Protein 2PZ0 (pdb70)

CATH classification: 3.20.20.190

Foldseek 3Di:
DAAEEAEQALVVPFQGVFLVRNLVNVVLPGQAYEWEWDAALVGFTWTDDDQFCPPQWPDTDGRNDHHPVRQQVIFRGPVVHVVRGNTGTGTVLVNLVSCQPPLYAYEYEYEDPDDDRPCPLVVVVVSCVVSVCQPRYEYEYCPVVSVLVNCVVPVSHAYEYEDADLDDLCVVVCVVSVHQEYEYALVNLDLNNLVSCVVSNHAYEYDDDEDLVSLVVCVVSPHRYYHYSHSNSSVVSVD/DFAAEEAEQALVVQFQGVFLVRNLVNVVLPGQAYEWEWDAALVGFTWTDDDQWCPQQWPDTDGRNDHHPVRQQVIFRGVNPHPVRGNTGTGTPLVNLVSCQPPNYAYEYEYEDDPDDGPCPLVVVVVSCVVSVNQPRYEYEYCPVVSVLVNCVVPVSHAYEYEDADLDDLCVVVCVVSVHQEYEYALVNLDLRNLVSCVVVNHAYEHDDDEDPVSLLVCRVSPGNHYHYSHSNSSVCVSVVND

InterPro domains:
  IPR017946 PLC-like phosphodiesterase, TIM beta/alpha-barrel domain superfamily [G3DSA:3.20.20.190] (1-243)
  IPR017946 PLC-like phosphodiesterase, TIM beta/alpha-barrel domain superfamily [SSF51695] (2-238)
  IPR030395 Glycerophosphodiester phosphodiesterase domain [PF03009] (8-234)
  IPR030395 Glycerophosphodiester phosphodiesterase domain [PS51704] (3-239)

Secondary structure (DSSP, 8-state):
--EEEEETTTTTTS-TTSHHHHHHHHHHT-SEEEEEEEE-TT--EEE-SSSBSTTTSS--SBGGGS-HHHHTTS-SSTTT-GGGTTPPPPBHHHHHHHHTTS--EEEEEEP-SS---TTHHHHHHHHHHHTT-TTTEEEEESBHHHHHHHHHH-TTSEEEEEE-SB-SSTHHHHHHTT-SEEEEBGGG--HHHHHHHHHTT-EE--B---SHHHHHHHHHHT-SEEEES-HHHHHHHH-/-PPEEEEETTTTTTS-TTSHHHHHHHHHHT-SEEEEEEEE-TT--EEE-SSSBSTTTSS--SBGGGS-HHHHTTS-SSTTT-GGGTT--PPBHHHHHHHHTTS--EEEEEEP-SSS--TTHHHHHHHHHHHTT-TTTEEEEESBHHHHHHHHHH-TTSEEEEEE-SB-SSTHHHHHHTT-SEEEEBGGG--HHHHHHHHTTT-EE--B---SHHHHHHHHHHT-SEEEES-HHHHHHHHTTT-

Nearest PDB structures (foldseek):
  2pz0-assembly1_A  TM=1.001E+00  e=1.335E-50  Caldanaerobacter subterraneus subsp. tengcongensis MB4
  1zcc-assembly1_D  TM=8.922E-01  e=2.673E-21  Agrobacterium fabrum str. C58
  3qvq-assembly1_D  TM=8.951E-01  e=6.274E-21  Oleispira antarctica
  2o55-assembly1_A  TM=8.986E-01  e=1.768E-20  Galdieria sulphuraria
  1zcc-assembly1_C  TM=8.785E-01  e=5.983E-20  Agrobacterium fabrum str. C58

GO terms:
  GO:0008889 glycerophosphodiester phosphodiesterase activity (F, EXP)
  GO:0047389 glycerophosphocholine phosphodiesterase activity (F, EXP)

Organism: Caldanaerobacter subterraneus subsp. tengcongensis (strain DSM 15242 / JCM 11007 / NBRC 100824 / MB4) (NCBI:txid273068)

Structure (mmCIF, N/CA/C/O backbone):
data_2PZ0
#
_entry.id   2PZ0
#
_cell.length_a   49.401
_cell.length_b   53.608
_cell.length_c   110.885
_cell.angle_alpha   90.00
_cell.angle_beta   97.91
_cell.angle_gamma   90.00
#
_symmetry.space_group_name_H-M   'P 1 21 1'
#
loop_
_entity.id
_entity.type
_entity.pdbx_description
1 polymer 'Glycerophosphoryl diester phosphodiesterase'
2 non-polymer 'CALCIUM ION'
3 non-polymer GLYCEROL
4 water water
#
loop_
_atom_site.group_PDB
_atom_site.id
_atom_site.type_symbol
_atom_site.label_atom_id
_atom_site.label_alt_id
_atom_site.label_comp_id
_atom_site.label_asym_id
_atom_site.label_entity_id
_atom_site.label_seq_id
_atom_site.pdbx_PDB_ins_code
_atom_site.Cartn_x
_atom_site.Cartn_y
_atom_site.Cartn_z
_atom_site.occupancy
_atom_site.B_iso_or_equiv
_atom_site.auth_seq_id
_atom_site.auth_comp_id
_atom_site.auth_asym_id
_atom_site.auth_atom_id
_atom_site.pdbx_PDB_model_num
ATOM 1 N N . LYS A 1 11 ? -2.514 24.115 44.697 1.00 40.31 11 LYS A N 1
ATOM 2 C CA . LYS A 1 11 ? -3.610 23.145 44.413 1.00 39.04 11 LYS A CA 1
ATOM 3 C C . LYS A 1 11 ? -3.110 21.910 43.662 1.00 38.20 11 LYS A C 1
ATOM 4 O O . LYS A 1 11 ? -3.892 21.015 43.329 1.00 39.83 11 LYS A O 1
ATOM 10 N N . THR A 1 12 ? -1.802 21.863 43.393 1.00 35.73 12 THR A N 1
ATOM 11 C CA . THR A 1 12 ? -1.199 20.712 42.723 1.00 32.95 12 THR A CA 1
ATOM 12 C C . THR A 1 12 ? -0.668 19.786 43.824 1.00 31.43 12 THR A C 1
ATOM 13 O O . THR A 1 12 ? 0.239 20.154 44.574 1.00 31.25 12 THR A O 1
ATOM 17 N N . LEU A 1 13 ? -1.249 18.596 43.916 1.00 29.94 13 LEU A N 1
ATOM 18 C CA . LEU A 1 13 ? -0.873 17.623 44.937 1.00 28.75 13 LEU A CA 1
ATOM 19 C C . LEU A 1 13 ? 0.510 17.011 44.701 1.00 28.73 13 LEU A C 1
ATOM 20 O O . LEU A 1 13 ? 0.853 16.628 43.577 1.00 27.93 13 LEU A O 1
ATOM 25 N N . VAL A 1 14 ? 1.309 16.940 45.764 1.00 27.77 14 VAL A N 1
ATOM 26 C CA . VAL A 1 14 ? 2.645 16.362 45.678 1.00 27.11 14 VAL A CA 1
ATOM 27 C C . VAL A 1 14 ? 2.568 14.927 46.201 1.00 26.78 14 VAL A C 1
ATOM 28 O O . VAL A 1 14 ? 2.405 14.693 47.405 1.00 26.15 14 VAL A O 1
ATOM 32 N N . ILE A 1 15 ? 2.664 13.967 45.283 1.00 25.85 15 ILE A N 1
ATOM 33 C CA . ILE A 1 15 ? 2.596 12.552 45.629 1.00 23.95 15 ILE A CA 1
ATOM 34 C C . ILE A 1 15 ? 3.997 11.939 45.527 1.00 24.51 15 ILE A C 1
ATOM 35 O O . ILE A 1 15 ? 4.574 11.834 44.439 1.00 23.80 15 ILE A O 1
ATOM 40 N N . ALA A 1 16 ? 4.545 11.548 46.679 1.00 23.92 16 ALA A N 1
ATOM 41 C CA . ALA A 1 16 ? 5.884 10.970 46.746 1.00 23.33 16 ALA A CA 1
ATOM 42 C C . ALA A 1 16 ? 5.897 9.522 46.274 1.00 23.18 16 ALA A C 1
ATOM 43 O O . ALA A 1 16 ? 5.346 8.632 46.921 1.00 25.01 16 ALA A O 1
ATOM 45 N N . HIS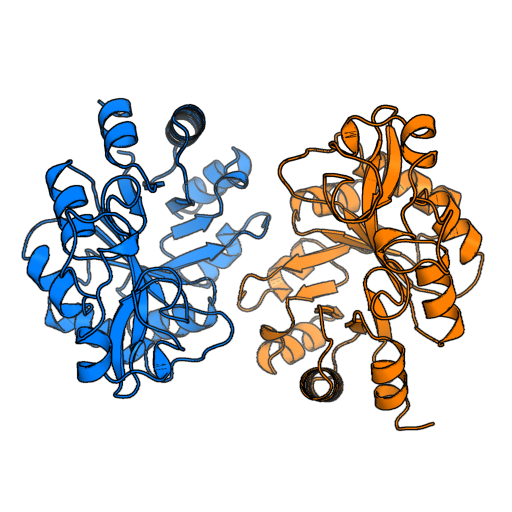 A 1 17 ? 6.538 9.306 45.129 1.00 22.79 17 HIS A N 1
ATOM 46 C CA . HIS A 1 17 ? 6.635 7.994 44.496 1.00 22.85 17 HIS A CA 1
ATOM 47 C C . HIS A 1 17 ? 7.515 7.043 45.319 1.00 24.11 17 HIS A C 1
ATOM 48 O O . HIS A 1 17 ? 8.743 7.168 45.327 1.00 23.91 17 HIS A O 1
ATOM 55 N N . ARG A 1 18 ? 6.861 6.095 45.994 1.00 23.87 18 ARG A N 1
ATOM 56 C CA . ARG A 1 18 ? 7.504 5.107 46.873 1.00 24.07 18 ARG A CA 1
ATOM 57 C C . ARG A 1 18 ? 8.126 5.849 48.064 1.00 24.59 18 ARG A C 1
ATOM 58 O O . ARG A 1 18 ? 9.155 5.439 48.607 1.00 23.77 18 ARG A O 1
ATOM 66 N N . GLY A 1 19 ? 7.460 6.935 48.467 1.00 24.28 19 GLY A N 1
ATOM 67 C CA . GLY A 1 19 ? 7.940 7.778 49.554 1.00 25.46 19 GLY A CA 1
ATOM 68 C C . GLY A 1 19 ? 8.973 8.722 48.957 1.00 26.07 19 GLY A C 1
ATOM 69 O O . GLY A 1 19 ? 8.960 8.953 47.745 1.00 25.36 19 GLY A O 1
ATOM 70 N N . ASP A 1 20 ? 9.858 9.281 49.781 1.00 25.60 20 ASP A N 1
ATOM 71 C CA . ASP A 1 20 ? 10.915 10.156 49.270 1.00 26.41 20 ASP A CA 1
ATOM 72 C C . ASP A 1 20 ? 12.012 9.188 48.812 1.00 25.51 20 ASP A C 1
ATOM 73 O O . ASP A 1 20 ? 13.045 9.037 49.460 1.00 26.49 20 ASP A O 1
ATOM 78 N N . SER A 1 21 ? 11.761 8.533 47.677 1.00 24.61 21 SER A N 1
ATOM 79 C CA . SER A 1 21 ? 12.664 7.518 47.133 1.00 22.96 21 SER A CA 1
ATOM 80 C C . SER A 1 21 ? 14.004 7.994 46.592 1.00 23.80 21 SER A C 1
ATOM 81 O O . SER A 1 21 ? 14.916 7.186 46.395 1.00 23.56 21 SER A O 1
ATOM 84 N N . LYS A 1 22 ? 14.132 9.291 46.348 1.00 24.65 22 LYS A N 1
ATOM 85 C CA . LYS A 1 22 ? 15.393 9.842 45.867 1.00 26.87 22 LYS A CA 1
ATOM 86 C C . LYS A 1 22 ? 16.410 9.868 47.012 1.00 27.16 22 LYS A C 1
ATOM 87 O O . LYS A 1 22 ? 17.588 9.581 46.809 1.00 28.05 22 LYS A O 1
ATOM 93 N N . ASN A 1 23 ? 15.937 10.195 48.216 1.00 27.80 23 ASN A N 1
ATOM 94 C CA . ASN A 1 23 ? 16.808 10.314 49.393 1.00 28.37 23 ASN A CA 1
ATOM 95 C C . ASN A 1 23 ? 16.757 9.180 50.417 1.00 28.17 23 ASN A C 1
ATOM 96 O O . ASN A 1 23 ? 17.688 9.016 51.208 1.00 30.01 23 ASN A O 1
ATOM 101 N N . VAL A 1 24 ? 15.675 8.407 50.403 1.00 26.42 24 VAL A N 1
ATOM 102 C CA . VAL A 1 24 ? 15.481 7.306 51.350 1.00 26.88 24 VAL A CA 1
ATOM 103 C C . VAL A 1 24 ? 15.063 6.040 50.579 1.00 27.28 24 VAL A C 1
ATOM 104 O O . VAL A 1 24 ? 14.350 6.135 49.583 1.00 27.67 24 VAL A O 1
ATOM 108 N N . PRO A 1 25 ? 15.515 4.847 51.018 1.00 27.82 25 PRO A N 1
ATOM 109 C CA . PRO A 1 25 ? 15.165 3.584 50.345 1.00 27.21 25 PRO A CA 1
ATOM 110 C C . PRO A 1 25 ? 13.677 3.482 50.025 1.00 26.62 25 PRO A C 1
ATOM 111 O O . PRO A 1 25 ? 12.829 3.628 50.907 1.00 25.38 25 PRO A O 1
ATOM 115 N N . GLU A 1 26 ? 13.374 3.220 48.757 1.00 25.46 26 GLU A N 1
ATOM 116 C CA . GLU A 1 26 ? 12.001 3.139 48.273 1.00 23.41 26 GLU A CA 1
ATOM 117 C C . GLU A 1 26 ? 11.086 2.163 49.006 1.00 22.44 26 GLU A C 1
ATOM 118 O O . GLU A 1 26 ? 11.525 1.134 49.515 1.00 21.91 26 GLU A O 1
ATOM 124 N N . ASN A 1 27 ? 9.800 2.507 49.037 1.00 21.39 27 ASN A N 1
ATOM 125 C CA . ASN A 1 27 ? 8.768 1.691 49.663 1.00 20.56 27 ASN A CA 1
ATOM 126 C C . ASN A 1 27 ? 9.086 1.186 51.077 1.00 21.53 27 ASN A C 1
ATOM 127 O O . ASN A 1 27 ? 8.914 0.005 51.389 1.00 20.35 27 ASN A O 1
ATOM 132 N N . THR A 1 28 ? 9.557 2.099 51.927 1.00 21.80 28 THR A N 1
ATOM 133 C CA . THR A 1 28 ? 9.854 1.779 53.320 1.00 23.62 28 THR A CA 1
ATOM 134 C C . THR A 1 28 ? 9.166 2.813 54.214 1.00 23.39 28 THR A C 1
ATOM 135 O O . THR A 1 28 ? 8.840 3.912 53.766 1.00 23.48 28 THR A O 1
ATOM 139 N N . ILE A 1 29 ? 8.945 2.448 55.475 1.00 24.12 29 ILE A N 1
ATOM 140 C CA . ILE A 1 29 ? 8.313 3.349 56.436 1.00 25.22 29 ILE A CA 1
ATOM 141 C C . ILE A 1 29 ? 9.151 4.631 56.540 1.00 25.37 29 ILE A C 1
ATOM 142 O O . ILE A 1 29 ? 8.610 5.733 56.630 1.00 25.64 29 ILE A O 1
ATOM 147 N N . ALA A 1 30 ? 10.475 4.484 56.497 1.00 24.50 30 ALA A N 1
ATOM 148 C CA . ALA A 1 30 ? 11.381 5.631 56.574 1.00 24.28 30 ALA A CA 1
ATOM 149 C C . ALA A 1 30 ? 11.157 6.586 55.397 1.00 23.81 30 ALA A C 1
ATOM 150 O O . ALA A 1 30 ? 11.175 7.808 55.563 1.00 23.41 30 ALA A O 1
ATOM 152 N N . ALA A 1 31 ? 10.953 6.022 54.207 1.00 23.79 31 ALA A N 1
ATOM 153 C CA . ALA A 1 31 ? 10.714 6.825 53.007 1.00 23.79 31 ALA A CA 1
ATOM 154 C C . ALA A 1 31 ? 9.365 7.545 53.075 1.00 23.45 31 ALA A C 1
ATOM 155 O O . ALA A 1 31 ? 9.250 8.703 52.676 1.00 23.83 31 ALA A O 1
ATOM 157 N N . PHE A 1 32 ? 8.345 6.853 53.573 1.00 24.33 32 PHE A N 1
ATOM 158 C CA . PHE A 1 32 ? 7.014 7.435 53.693 1.00 24.51 32 PHE A CA 1
ATOM 159 C C . PHE A 1 32 ? 6.992 8.501 54.789 1.00 25.26 32 PHE A C 1
ATOM 160 O O . PHE A 1 32 ? 6.347 9.538 54.642 1.00 26.14 32 PHE A O 1
ATOM 168 N N . LYS A 1 33 ? 7.716 8.248 55.882 1.00 26.28 33 LYS A N 1
ATOM 169 C CA . LYS A 1 33 ? 7.790 9.193 56.995 1.00 27.26 33 LYS A CA 1
ATOM 170 C C . LYS A 1 33 ? 8.480 10.480 56.536 1.00 26.87 33 LYS A C 1
ATOM 171 O O . LYS A 1 33 ? 8.049 11.578 56.885 1.00 27.40 33 LYS A O 1
ATOM 177 N N . ARG A 1 34 ? 9.540 10.335 55.745 1.00 27.24 34 ARG A N 1
ATOM 178 C CA . ARG A 1 34 ? 10.279 11.487 55.226 1.00 28.65 34 ARG A CA 1
ATOM 179 C C . ARG A 1 34 ? 9.367 12.313 54.308 1.00 28.57 34 ARG A C 1
ATOM 180 O O . ARG A 1 34 ? 9.423 13.542 54.305 1.00 28.33 34 ARG A O 1
ATOM 188 N N . ALA A 1 35 ? 8.525 11.628 53.536 1.00 27.96 35 ALA A N 1
ATOM 189 C CA . ALA A 1 35 ? 7.593 12.300 52.631 1.00 27.68 35 ALA A CA 1
ATOM 190 C C . ALA A 1 35 ? 6.597 13.135 53.436 1.00 28.16 35 ALA A C 1
ATOM 191 O O . ALA A 1 35 ? 6.249 14.253 53.043 1.00 28.10 35 ALA A O 1
ATOM 193 N N . MET A 1 36 ? 6.145 12.590 54.566 1.00 29.03 36 MET A N 1
ATOM 194 C CA . MET A 1 36 ? 5.205 13.288 55.442 1.00 31.46 36 MET A CA 1
ATOM 195 C C . MET A 1 36 ? 5.866 14.518 56.065 1.00 32.01 36 MET A C 1
ATOM 196 O O . MET A 1 36 ? 5.260 15.587 56.143 1.00 32.82 36 MET A O 1
ATOM 201 N N . GLU A 1 37 ? 7.115 14.357 56.502 1.00 32.87 37 GLU A N 1
ATOM 202 C CA . GLU A 1 37 ? 7.874 15.436 57.132 1.00 33.44 37 GLU A CA 1
ATOM 203 C C . GLU A 1 37 ? 8.223 16.580 56.184 1.00 33.13 37 GLU A C 1
ATOM 204 O O . GLU A 1 37 ? 8.292 17.735 56.605 1.00 33.68 37 GLU A O 1
ATOM 210 N N . LEU A 1 38 ? 8.445 16.259 54.911 1.00 32.86 38 LEU A N 1
ATOM 211 C CA . LEU A 1 38 ? 8.773 17.270 53.901 1.00 32.33 38 LEU A CA 1
ATOM 212 C C . LEU A 1 38 ? 7.563 18.142 53.562 1.00 31.31 38 LEU A C 1
ATOM 213 O O . LEU A 1 38 ? 7.708 19.248 53.037 1.00 31.24 38 LEU A O 1
ATOM 218 N N . GLY A 1 39 ? 6.368 17.640 53.862 1.00 31.02 39 GLY A N 1
ATOM 219 C CA . GLY A 1 39 ? 5.154 18.392 53.585 1.00 32.12 39 GLY A CA 1
ATOM 220 C C . GLY A 1 39 ? 4.447 17.967 52.309 1.00 32.44 39 GLY A C 1
ATOM 221 O O . GLY A 1 39 ? 3.736 18.763 51.691 1.00 31.98 39 GLY A O 1
ATOM 222 N N . ALA A 1 40 ? 4.646 16.717 51.905 1.00 31.93 40 ALA A N 1
ATOM 223 C CA . ALA A 1 40 ? 4.014 16.190 50.702 1.00 31.96 40 ALA A CA 1
ATOM 224 C C . ALA A 1 40 ? 2.531 15.965 50.969 1.00 31.82 40 ALA A C 1
ATOM 225 O O . ALA A 1 40 ? 2.115 15.789 52.114 1.00 31.41 40 ALA A O 1
ATOM 227 N N . ASP A 1 41 ? 1.735 15.971 49.903 1.00 30.99 41 ASP A N 1
ATOM 228 C CA . ASP A 1 41 ? 0.294 15.778 50.016 1.00 29.72 41 ASP A CA 1
ATOM 229 C C . ASP A 1 41 ? -0.085 14.303 50.118 1.00 29.03 41 ASP A C 1
ATOM 230 O O . ASP A 1 41 ? -1.172 13.962 50.593 1.00 28.69 41 ASP A O 1
ATOM 235 N N . GLY A 1 42 ? 0.818 13.431 49.676 1.00 27.21 42 GLY A N 1
ATOM 236 C CA . GLY A 1 42 ? 0.561 12.005 49.737 1.00 26.11 42 GLY A CA 1
ATOM 237 C C . GLY A 1 42 ? 1.732 11.151 49.284 1.00 26.09 42 GLY A C 1
ATOM 238 O O . GLY A 1 42 ? 2.828 11.656 49.014 1.00 26.04 42 GLY A O 1
ATOM 239 N N . ILE A 1 43 ? 1.502 9.841 49.210 1.00 25.05 43 ILE A N 1
ATOM 240 C CA . ILE A 1 43 ? 2.518 8.894 48.775 1.00 24.79 43 ILE A CA 1
ATOM 241 C C . ILE A 1 43 ? 1.947 7.896 47.769 1.00 24.80 43 ILE A C 1
ATOM 242 O O . ILE A 1 43 ? 0.744 7.639 47.748 1.00 24.12 43 ILE A O 1
ATOM 247 N N . GLU A 1 44 ? 2.825 7.355 46.931 1.00 24.74 44 GLU A N 1
ATOM 248 C CA . GLU A 1 44 ? 2.445 6.323 45.976 1.00 24.06 44 GLU A CA 1
ATOM 249 C C . GLU A 1 44 ? 3.210 5.088 46.436 1.00 23.76 44 GLU A C 1
ATOM 250 O O . GLU A 1 44 ? 4.375 5.193 46.832 1.00 22.97 44 GLU A O 1
ATOM 256 N N . LEU A 1 45 ? 2.549 3.930 46.418 1.00 22.79 45 LEU A N 1
ATOM 257 C CA . LEU A 1 45 ? 3.178 2.676 46.822 1.00 22.77 45 LEU A CA 1
ATOM 258 C C . LEU A 1 45 ? 2.597 1.485 46.065 1.00 21.79 45 LEU A C 1
ATOM 259 O O . LEU A 1 45 ? 1.547 1.591 45.435 1.00 23.15 45 LEU A O 1
ATOM 264 N N . ASP A 1 46 ? 3.297 0.355 46.132 1.00 22.05 46 ASP A N 1
ATOM 265 C CA . ASP A 1 46 ? 2.899 -0.873 45.452 1.00 22.86 46 ASP A CA 1
ATOM 266 C C . ASP A 1 46 ? 2.580 -1.982 46.446 1.00 23.68 46 ASP A C 1
ATOM 267 O O . ASP A 1 46 ? 3.362 -2.230 47.366 1.00 24.25 46 ASP A O 1
ATOM 272 N N . VAL A 1 47 ? 1.446 -2.652 46.263 1.00 24.43 47 VAL A N 1
ATOM 273 C CA . VAL A 1 47 ? 1.094 -3.752 47.149 1.00 25.23 47 VAL A CA 1
ATOM 274 C C . VAL A 1 47 ? 1.183 -5.098 46.448 1.00 24.78 47 VAL A C 1
ATOM 275 O O . VAL A 1 47 ? 0.844 -5.233 45.274 1.00 24.14 47 VAL A O 1
ATOM 279 N N . GLN A 1 48 ? 1.675 -6.086 47.188 1.00 24.86 48 GLN A N 1
ATOM 280 C CA . GLN A 1 48 ? 1.794 -7.454 46.703 1.00 25.89 48 GLN A CA 1
ATOM 281 C C . GLN A 1 48 ? 1.414 -8.360 47.865 1.00 27.16 48 GLN A C 1
ATOM 282 O O . GLN A 1 48 ? 1.289 -7.902 49.001 1.00 27.81 48 GLN A O 1
ATOM 288 N N . LEU A 1 49 ? 1.220 -9.643 47.581 1.00 27.97 49 LEU A N 1
ATOM 289 C CA . LEU A 1 49 ? 0.882 -10.595 48.633 1.00 29.71 49 LEU A CA 1
ATOM 290 C C . LEU A 1 49 ? 2.026 -11.563 48.906 1.00 30.08 49 LEU A C 1
ATOM 291 O O . LEU A 1 49 ? 2.733 -11.989 47.990 1.00 29.88 49 LEU A O 1
ATOM 296 N N . THR A 1 50 ? 2.212 -11.887 50.183 1.00 31.43 50 THR A N 1
ATOM 297 C CA . THR A 1 50 ? 3.235 -12.840 50.596 1.00 31.76 50 THR A CA 1
ATOM 298 C C . THR A 1 50 ? 2.663 -14.234 50.332 1.00 32.43 50 THR A C 1
ATOM 299 O O . THR A 1 50 ? 1.518 -14.368 49.888 1.00 32.52 50 THR A O 1
ATOM 303 N N . LYS A 1 51 ? 3.461 -15.261 50.606 1.00 32.58 51 LYS A N 1
ATOM 304 C CA . LYS A 1 51 ? 3.019 -16.640 50.436 1.00 33.17 51 LYS A CA 1
ATOM 305 C C . LYS A 1 51 ? 1.779 -16.930 51.275 1.00 34.50 51 LYS A C 1
ATOM 306 O O . LYS A 1 51 ? 0.883 -17.656 50.846 1.00 34.51 51 LYS A O 1
ATOM 312 N N . ASP A 1 52 ? 1.735 -16.357 52.473 1.00 35.26 52 ASP A N 1
ATOM 313 C CA . ASP A 1 52 ? 0.636 -16.602 53.400 1.00 36.06 52 ASP A CA 1
ATOM 314 C C . ASP A 1 52 ? -0.359 -15.446 53.393 1.00 35.98 52 ASP A C 1
ATOM 315 O O . ASP A 1 52 ? -1.164 -15.302 54.313 1.00 37.27 52 ASP A O 1
ATOM 320 N N . GLY A 1 53 ? -0.299 -14.626 52.349 1.00 34.42 53 GLY A N 1
ATOM 321 C CA . GLY A 1 53 ? -1.438 -13.824 51.943 1.00 32.86 53 GLY A CA 1
ATOM 322 C C . GLY A 1 53 ? -1.523 -12.513 52.699 1.00 32.62 53 GLY A C 1
ATOM 323 O O . GLY A 1 53 ? -2.611 -11.976 52.909 1.00 32.73 53 GLY A O 1
ATOM 324 N N . HIS A 1 54 ? -0.370 -11.995 53.109 1.00 31.37 54 HIS A N 1
ATOM 325 C CA . HIS A 1 54 ? -0.303 -10.693 53.761 1.00 31.14 54 HIS A CA 1
ATOM 326 C C . HIS A 1 54 ? 0.043 -9.593 52.763 1.00 30.76 54 HIS A C 1
ATOM 327 O O . HIS A 1 54 ? 0.845 -9.799 51.852 1.00 30.94 54 HIS A O 1
ATOM 334 N N . LEU A 1 55 ? -0.566 -8.426 52.942 1.00 28.59 55 LEU A N 1
ATOM 335 C CA . LEU A 1 55 ? -0.310 -7.285 52.067 1.00 28.52 55 LEU A CA 1
ATOM 336 C C . LEU A 1 55 ? 0.989 -6.594 52.468 1.00 28.23 55 LEU A C 1
ATOM 337 O O . LEU A 1 55 ? 1.095 -6.052 53.573 1.00 29.11 55 LEU A O 1
ATOM 342 N N . VAL A 1 56 ? 1.980 -6.638 51.577 1.00 27.52 56 VAL A N 1
ATOM 343 C CA . VAL A 1 56 ? 3.271 -5.992 51.821 1.00 26.14 56 VAL A CA 1
ATOM 344 C C . VAL A 1 56 ? 3.575 -4.931 50.769 1.00 24.86 56 VAL A C 1
ATOM 345 O O . VAL A 1 56 ? 3.061 -4.981 49.648 1.00 24.03 56 VAL A O 1
ATOM 349 N N . VAL A 1 57 ? 4.409 -3.967 51.137 1.00 24.35 57 VAL A N 1
ATOM 350 C CA . VAL A 1 57 ? 4.762 -2.862 50.258 1.00 23.95 57 VAL A CA 1
ATOM 351 C C . VAL A 1 57 ? 6.155 -3.021 49.639 1.00 24.23 57 VAL A C 1
ATOM 352 O O . VAL A 1 57 ? 7.173 -2.873 50.316 1.00 22.43 57 VAL A O 1
ATOM 356 N N . ILE A 1 58 ? 6.176 -3.340 48.345 1.00 24.12 58 ILE A N 1
ATOM 357 C CA . ILE A 1 58 ? 7.409 -3.526 47.578 1.00 23.81 58 ILE A CA 1
ATOM 358 C C . ILE A 1 58 ? 7.054 -3.473 46.081 1.00 24.48 58 ILE A C 1
ATOM 359 O O . ILE A 1 58 ? 6.009 -3.979 45.662 1.00 24.08 58 ILE A O 1
ATOM 364 N N . HIS A 1 59 ? 7.909 -2.838 45.283 1.00 24.63 59 HIS A N 1
ATOM 365 C CA . HIS A 1 59 ? 7.628 -2.679 43.858 1.00 23.99 59 HIS A CA 1
ATOM 366 C C . HIS A 1 59 ? 7.827 -3.901 42.977 1.00 24.90 59 HIS A C 1
ATOM 367 O O . HIS A 1 59 ? 6.866 -4.429 42.421 1.00 24.27 59 HIS A O 1
ATOM 374 N N . ASP A 1 60 ? 9.073 -4.347 42.841 1.00 24.22 60 ASP A N 1
ATOM 375 C CA . ASP A 1 60 ? 9.384 -5.497 41.991 1.00 24.91 60 ASP A CA 1
ATOM 376 C C . ASP A 1 60 ? 8.753 -6.798 42.486 1.00 25.66 60 ASP A C 1
ATOM 377 O O . ASP A 1 60 ? 8.569 -6.993 43.687 1.00 24.99 60 ASP A O 1
ATOM 382 N N . GLU A 1 61 ? 8.434 -7.688 41.547 1.00 26.25 61 GLU A N 1
ATOM 383 C CA . GLU A 1 61 ? 7.847 -8.977 41.893 1.00 27.99 61 GLU A CA 1
ATOM 384 C C . GLU A 1 61 ? 8.898 -9.894 42.526 1.00 27.83 61 GLU A C 1
ATOM 385 O O . GLU A 1 61 ? 8.579 -10.981 43.013 1.00 27.78 61 GLU A O 1
ATOM 391 N N . THR A 1 62 ? 10.155 -9.450 42.497 1.00 26.82 62 THR A N 1
ATOM 392 C CA . THR A 1 62 ? 11.256 -10.172 43.150 1.00 26.97 62 THR A CA 1
ATOM 393 C C . THR A 1 62 ? 11.872 -9.198 44.160 1.00 25.74 62 THR A C 1
ATOM 394 O O . THR A 1 62 ? 11.819 -7.980 43.969 1.00 24.82 62 THR A O 1
ATOM 398 N N . VAL A 1 63 ? 12.445 -9.731 45.234 1.00 26.41 63 VAL A N 1
ATOM 399 C CA . VAL A 1 63 ? 13.041 -8.907 46.283 1.00 26.81 63 VAL A CA 1
ATOM 400 C C . VAL A 1 63 ? 14.511 -8.542 46.025 1.00 27.53 63 VAL A C 1
ATOM 401 O O . VAL A 1 63 ? 15.109 -7.772 46.778 1.00 27.30 63 VAL A O 1
ATOM 405 N N . ASP A 1 64 ? 15.065 -9.069 44.939 1.00 27.07 64 ASP A N 1
ATOM 406 C CA . ASP A 1 64 ? 16.471 -8.882 44.588 1.00 28.54 64 ASP A CA 1
ATOM 407 C C . ASP A 1 64 ? 17.073 -7.480 44.501 1.00 28.72 64 ASP A C 1
ATOM 408 O O . ASP A 1 64 ? 18.143 -7.228 45.056 1.00 28.74 64 ASP A O 1
ATOM 413 N N . ARG A 1 65 ? 16.392 -6.574 43.806 1.00 27.20 65 ARG A N 1
ATOM 414 C CA . ARG A 1 65 ? 16.904 -5.223 43.606 1.00 26.39 65 ARG A CA 1
ATOM 415 C C . ARG A 1 65 ? 16.983 -4.319 44.828 1.00 26.38 65 ARG A C 1
ATOM 416 O O . ARG A 1 65 ? 17.980 -3.624 45.024 1.00 26.31 65 ARG A O 1
ATOM 424 N N . THR A 1 66 ? 15.942 -4.335 45.653 1.00 25.61 66 THR A N 1
ATOM 425 C CA . THR A 1 66 ? 15.883 -3.461 46.817 1.00 25.17 66 THR A CA 1
ATOM 426 C C . THR A 1 66 ? 16.294 -4.062 48.162 1.00 25.58 66 THR A C 1
ATOM 427 O O . THR A 1 66 ? 16.502 -3.325 49.124 1.00 25.69 66 THR A O 1
ATOM 431 N N . THR A 1 67 ? 16.408 -5.383 48.232 1.00 25.96 67 THR A N 1
ATOM 432 C CA . THR A 1 67 ? 16.777 -6.040 49.487 1.00 27.30 67 THR A CA 1
ATOM 433 C C . THR A 1 67 ? 18.001 -6.939 49.337 1.00 28.93 67 THR A C 1
ATOM 434 O O . THR A 1 67 ? 18.519 -7.124 48.231 1.00 28.42 67 THR A O 1
ATOM 438 N N . ASN A 1 68 ? 18.463 -7.494 50.459 1.00 30.29 68 ASN A N 1
ATOM 439 C CA . ASN A 1 68 ? 19.618 -8.386 50.445 1.00 32.52 68 ASN A CA 1
ATOM 440 C C . ASN A 1 68 ? 19.200 -9.847 50.254 1.00 33.01 68 ASN A C 1
ATOM 441 O O . ASN A 1 68 ? 20.002 -10.765 50.441 1.00 34.94 68 ASN A O 1
ATOM 446 N N . GLY A 1 69 ? 17.942 -10.051 49.868 1.00 32.52 69 GLY A N 1
ATOM 447 C CA . GLY A 1 69 ? 17.427 -11.389 49.628 1.00 31.05 69 GLY A CA 1
ATOM 448 C C . GLY A 1 69 ? 17.269 -11.683 48.142 1.00 30.28 69 GLY A C 1
ATOM 449 O O . GLY A 1 69 ? 17.530 -10.818 47.305 1.00 28.89 69 GLY A O 1
ATOM 450 N N . GLU A 1 70 ? 16.839 -12.902 47.815 1.00 31.45 70 GLU A N 1
ATOM 451 C CA . GLU A 1 70 ? 16.642 -13.328 46.428 1.00 32.91 70 GLU A CA 1
ATOM 452 C C . GLU A 1 70 ? 15.342 -14.113 46.245 1.00 32.41 70 GLU A C 1
ATOM 453 O O . GLU A 1 70 ? 14.932 -14.869 47.124 1.00 32.94 70 GLU A O 1
ATOM 459 N N . GLY A 1 71 ? 14.698 -13.936 45.091 1.00 31.67 71 GLY A N 1
ATOM 460 C CA . GLY A 1 71 ? 13.470 -14.656 44.813 1.00 31.16 71 GLY A CA 1
ATOM 461 C C . GLY A 1 71 ? 12.200 -13.820 44.741 1.00 30.50 71 GLY A C 1
ATOM 462 O O . GLY A 1 71 ? 12.205 -12.629 45.051 1.00 29.99 71 GLY A O 1
ATOM 463 N N . PHE A 1 72 ? 11.109 -14.463 44.339 1.00 29.68 72 PHE A N 1
ATOM 464 C CA . PHE A 1 72 ? 9.816 -13.800 44.208 1.00 29.63 72 PHE A CA 1
ATOM 465 C C . PHE A 1 72 ? 9.161 -13.492 45.555 1.00 29.34 72 PHE A C 1
ATOM 466 O O . PHE A 1 72 ? 9.286 -14.259 46.512 1.00 28.45 72 PHE A O 1
ATOM 474 N N . VAL A 1 73 ? 8.461 -12.360 45.613 1.00 28.72 73 VAL A N 1
ATOM 475 C CA . VAL A 1 73 ? 7.758 -11.924 46.813 1.00 29.98 73 VAL A CA 1
ATOM 476 C C . VAL A 1 73 ? 6.718 -12.971 47.239 1.00 31.22 73 VAL A C 1
ATOM 477 O O . VAL A 1 73 ? 6.573 -13.266 48.429 1.00 31.62 73 VAL A O 1
ATOM 481 N N . LYS A 1 74 ? 6.019 -13.543 46.258 1.00 32.04 74 LYS A N 1
ATOM 482 C CA . LYS A 1 74 ? 4.985 -14.549 46.507 1.00 32.82 74 LYS A CA 1
ATOM 483 C C . LYS A 1 74 ? 5.519 -15.855 47.100 1.00 33.00 74 LYS A C 1
ATOM 484 O O . LYS A 1 74 ? 4.736 -16.693 47.561 1.00 31.81 74 LYS A O 1
ATOM 490 N N . ASP A 1 75 ? 6.839 -16.030 47.086 1.00 31.73 75 ASP A N 1
ATOM 491 C CA . ASP A 1 75 ? 7.451 -17.236 47.639 1.00 32.57 75 ASP A CA 1
ATOM 492 C C . ASP A 1 75 ? 7.929 -17.034 49.075 1.00 31.85 75 ASP A C 1
ATOM 493 O O . ASP A 1 75 ? 8.361 -17.979 49.737 1.00 32.90 75 ASP A O 1
ATOM 498 N N . PHE A 1 76 ? 7.842 -15.794 49.547 1.00 31.64 76 PHE A N 1
ATOM 499 C CA . PHE A 1 76 ? 8.238 -15.445 50.910 1.00 31.38 76 PHE A CA 1
ATOM 500 C C . PHE A 1 76 ? 7.007 -15.307 51.799 1.00 32.30 76 PHE A C 1
ATOM 501 O O . PHE A 1 76 ? 6.031 -14.655 51.416 1.00 31.47 76 PHE A O 1
ATOM 509 N N . THR A 1 77 ? 7.039 -15.929 52.975 1.00 32.16 77 THR A N 1
ATOM 510 C CA . THR A 1 77 ? 5.937 -15.771 53.920 1.00 32.59 77 THR A CA 1
ATOM 511 C C . THR A 1 77 ? 6.268 -14.454 54.626 1.00 31.54 77 THR A C 1
ATOM 512 O O . THR A 1 77 ? 7.389 -13.960 54.513 1.00 31.72 77 THR A O 1
ATOM 516 N N . LEU A 1 78 ? 5.304 -13.880 55.345 1.00 31.93 78 LEU A N 1
ATOM 517 C CA . LEU A 1 78 ? 5.520 -12.612 56.039 1.00 31.30 78 LEU A CA 1
ATOM 518 C C . LEU A 1 78 ? 6.705 -12.673 57.011 1.00 31.19 78 LEU A C 1
ATOM 519 O O . LEU A 1 78 ? 7.472 -11.717 57.115 1.00 29.75 78 LEU A O 1
ATOM 524 N N . GLU A 1 79 ? 6.852 -13.794 57.708 1.00 30.66 79 GLU A N 1
ATOM 525 C CA . GLU A 1 79 ? 7.953 -13.972 58.658 1.00 31.18 79 GLU A CA 1
ATOM 526 C C . GLU A 1 79 ? 9.298 -13.986 57.925 1.00 30.51 79 GLU A C 1
ATOM 527 O O . GLU A 1 79 ? 10.251 -13.346 58.360 1.00 30.42 79 GLU A O 1
ATOM 533 N N . GLU A 1 80 ? 9.364 -14.710 56.812 1.00 30.86 80 GLU A N 1
ATOM 534 C CA . GLU A 1 80 ? 10.599 -14.815 56.037 1.00 31.58 80 GLU A CA 1
ATOM 535 C C . GLU A 1 80 ? 10.964 -13.509 55.326 1.00 31.78 80 GLU A C 1
ATOM 536 O O . GLU A 1 80 ? 12.145 -13.166 55.224 1.00 31.62 80 GLU A O 1
ATOM 542 N N . ILE A 1 81 ? 9.961 -12.783 54.844 1.00 31.53 81 ILE A N 1
ATOM 543 C CA . ILE A 1 81 ? 10.207 -11.531 54.132 1.00 31.22 81 ILE A CA 1
ATOM 544 C C . ILE A 1 81 ? 10.620 -10.395 55.083 1.00 30.59 81 ILE A C 1
ATOM 545 O O . ILE A 1 81 ? 11.275 -9.436 54.670 1.00 30.34 81 ILE A O 1
ATOM 550 N N . LYS A 1 82 ? 10.265 -10.528 56.363 1.00 30.40 82 LYS A N 1
ATOM 551 C CA . LYS A 1 82 ? 10.628 -9.530 57.372 1.00 29.93 82 LYS A CA 1
ATOM 552 C C . LYS A 1 82 ? 12.087 -9.682 57.830 1.00 30.39 82 LYS A C 1
ATOM 553 O O . LYS A 1 82 ? 12.608 -8.840 58.560 1.00 29.99 82 LYS A O 1
ATOM 559 N N . LYS A 1 83 ? 12.741 -10.760 57.403 1.00 31.05 83 LYS A N 1
ATOM 560 C CA . LYS A 1 83 ? 14.140 -10.999 57.745 1.00 31.17 83 LYS A CA 1
ATOM 561 C C . LYS A 1 83 ? 15.052 -10.199 56.810 1.00 31.74 83 LYS A C 1
ATOM 562 O O . LYS A 1 83 ? 16.210 -9.931 57.133 1.00 33.29 83 LYS A O 1
ATOM 568 N N . LEU A 1 84 ? 14.521 -9.806 55.654 1.00 30.78 84 LEU A N 1
ATOM 569 C CA . LEU A 1 84 ? 15.297 -9.066 54.660 1.00 29.84 84 LEU A CA 1
ATOM 570 C C . LEU A 1 84 ? 15.530 -7.596 55.011 1.00 29.52 84 LEU A C 1
ATOM 571 O O . LEU A 1 84 ? 14.732 -6.976 55.717 1.00 29.17 84 LEU A O 1
ATOM 576 N N . ASP A 1 85 ? 16.641 -7.049 54.516 1.00 28.76 85 ASP A N 1
ATOM 577 C CA . ASP A 1 85 ? 16.997 -5.650 54.746 1.00 28.99 85 ASP A CA 1
ATOM 578 C C . ASP A 1 85 ? 16.694 -4.883 53.458 1.00 27.80 85 ASP A C 1
ATOM 579 O O . ASP A 1 85 ? 17.352 -5.078 52.437 1.00 27.36 85 ASP A O 1
ATOM 584 N N . ALA A 1 86 ? 15.688 -4.017 53.513 1.00 28.13 86 ALA A N 1
ATOM 585 C CA . ALA A 1 86 ? 15.279 -3.230 52.348 1.00 27.08 86 ALA A CA 1
ATOM 586 C C . ALA A 1 86 ? 15.899 -1.837 52.334 1.00 27.43 86 ALA A C 1
ATOM 587 O O . ALA A 1 86 ? 15.494 -0.973 51.544 1.00 25.61 86 ALA A O 1
ATOM 589 N N . GLY A 1 87 ? 16.889 -1.620 53.201 1.00 26.68 87 GLY A N 1
ATOM 590 C CA . GLY A 1 87 ? 17.536 -0.321 53.262 1.00 26.76 87 GLY A CA 1
ATOM 591 C C . GLY A 1 87 ? 19.027 -0.286 52.984 1.00 27.29 87 GLY A C 1
ATOM 592 O O . GLY A 1 87 ? 19.521 0.686 52.408 1.00 27.40 87 GLY A O 1
ATOM 593 N N . ILE A 1 88 ? 19.744 -1.345 53.363 1.00 28.21 88 ILE A N 1
ATOM 594 C CA . ILE A 1 88 ? 21.197 -1.407 53.200 1.00 29.11 88 ILE A CA 1
ATOM 595 C C . ILE A 1 88 ? 21.727 -1.151 51.784 1.00 29.13 88 ILE A C 1
ATOM 596 O O . ILE A 1 88 ? 22.738 -0.469 51.621 1.00 28.87 88 ILE A O 1
ATOM 601 N N . LYS A 1 89 ? 21.039 -1.668 50.766 1.00 28.94 89 LYS A N 1
ATOM 602 C CA . LYS A 1 89 ? 21.475 -1.471 49.384 1.00 29.76 89 LYS A CA 1
ATOM 603 C C . LYS A 1 89 ? 21.418 -0.011 48.938 1.00 29.60 89 LYS A C 1
ATOM 604 O O . LYS A 1 89 ? 22.173 0.404 48.058 1.00 31.19 89 LYS A O 1
ATOM 610 N N . PHE A 1 90 ? 20.531 0.769 49.546 1.00 29.90 90 PHE A N 1
ATOM 611 C CA . PHE A 1 90 ? 20.411 2.185 49.221 1.00 31.15 90 PHE A CA 1
ATOM 612 C C . PHE A 1 90 ? 21.524 2.938 49.955 1.00 32.60 90 PHE A C 1
ATOM 613 O O . PHE A 1 90 ? 22.114 3.877 49.415 1.00 33.97 90 PHE A O 1
ATOM 621 N N . GLY A 1 91 ? 21.807 2.515 51.186 1.00 32.44 91 GLY A N 1
ATOM 622 C CA . GLY A 1 91 ? 22.849 3.147 51.987 1.00 33.15 91 GLY A CA 1
ATOM 623 C C . GLY A 1 91 ? 23.015 2.488 53.350 1.00 32.64 91 GLY A C 1
ATOM 624 O O . GLY A 1 91 ? 22.057 1.948 53.902 1.00 31.90 91 GLY A O 1
ATOM 625 N N . GLU A 1 92 ? 24.229 2.540 53.894 1.00 32.93 92 GLU A N 1
ATOM 626 C CA . GLU A 1 92 ? 24.533 1.940 55.193 1.00 32.56 92 GLU A CA 1
ATOM 627 C C . GLU A 1 92 ? 23.717 2.560 56.333 1.00 30.77 92 GLU A C 1
ATOM 628 O O . GLU A 1 92 ? 23.364 1.884 57.296 1.00 29.04 92 GLU A O 1
ATOM 634 N N . LYS A 1 93 ? 23.414 3.849 56.205 1.00 30.10 93 LYS A N 1
ATOM 635 C CA . LYS A 1 93 ? 22.637 4.571 57.213 1.00 31.15 93 LYS A CA 1
ATOM 636 C C . LYS A 1 93 ? 21.253 3.954 57.431 1.00 30.63 93 LYS A C 1
ATOM 637 O O . LYS A 1 93 ? 20.691 4.036 58.524 1.00 31.67 93 LYS A O 1
ATOM 643 N N . PHE A 1 94 ? 20.713 3.325 56.392 1.00 29.14 94 PHE A N 1
ATOM 644 C CA . PHE A 1 94 ? 19.378 2.738 56.458 1.00 28.51 94 PHE A CA 1
ATOM 645 C C . PHE A 1 94 ? 19.345 1.229 56.724 1.00 28.88 94 PHE A C 1
ATOM 646 O O . PHE A 1 94 ? 18.339 0.560 56.474 1.00 27.20 94 PHE A O 1
ATOM 654 N N . ALA A 1 95 ? 20.447 0.696 57.242 1.00 29.20 95 ALA A N 1
ATOM 655 C CA . ALA A 1 95 ? 20.534 -0.729 57.547 1.00 30.36 95 ALA A CA 1
ATOM 656 C C . ALA A 1 95 ? 19.492 -1.115 58.594 1.00 30.29 95 ALA A C 1
ATOM 657 O O . ALA A 1 95 ? 19.289 -0.393 59.568 1.00 30.39 95 ALA A O 1
ATOM 659 N N . GLY A 1 96 ? 18.836 -2.256 58.379 1.00 30.58 96 GLY A N 1
ATOM 660 C CA . GLY A 1 96 ? 17.826 -2.727 59.308 1.00 30.40 96 GLY A CA 1
ATOM 661 C C . GLY A 1 96 ? 16.397 -2.406 58.898 1.00 30.40 96 GLY A C 1
ATOM 662 O O . GLY A 1 96 ? 15.448 -2.988 59.425 1.00 30.46 96 GLY A O 1
ATOM 663 N N . GLU A 1 97 ? 16.237 -1.473 57.956 1.00 29.62 97 GLU A N 1
ATOM 664 C CA . GLU A 1 97 ? 14.912 -1.078 57.480 1.00 28.73 97 GLU A CA 1
ATOM 665 C C . GLU A 1 97 ? 14.267 -2.261 56.759 1.00 28.50 97 GLU A C 1
ATOM 666 O O . GLU A 1 97 ? 14.876 -2.878 55.890 1.00 27.13 97 GLU A O 1
ATOM 672 N N . ARG A 1 98 ? 13.022 -2.557 57.130 1.00 27.79 98 ARG A N 1
ATOM 673 C CA . ARG A 1 98 ? 12.298 -3.700 56.589 1.00 27.56 98 ARG A CA 1
ATOM 674 C C . ARG A 1 98 ? 11.236 -3.385 55.538 1.00 27.33 98 ARG A C 1
ATOM 675 O O . ARG A 1 98 ? 10.853 -2.229 55.347 1.00 25.58 98 ARG A O 1
ATOM 683 N N . ILE A 1 99 ? 10.772 -4.430 54.856 1.00 27.89 99 ILE A N 1
ATOM 684 C CA . ILE A 1 99 ? 9.698 -4.304 53.877 1.00 27.79 99 ILE A CA 1
ATOM 685 C C . ILE A 1 99 ? 8.456 -4.169 54.760 1.00 27.92 99 ILE 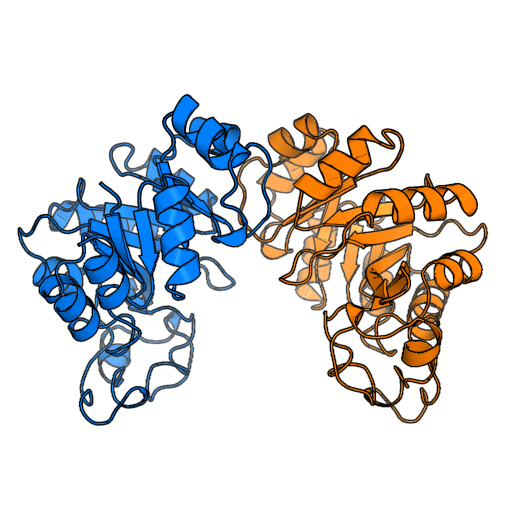A C 1
ATOM 686 O O . ILE A 1 99 ? 8.141 -5.062 55.555 1.00 27.83 99 ILE A O 1
ATOM 691 N N . PRO A 1 100 ? 7.739 -3.054 54.639 1.00 28.12 100 PRO A N 1
ATOM 692 C CA . PRO A 1 100 ? 6.538 -2.824 55.444 1.00 28.04 100 PRO A CA 1
ATOM 693 C C . PRO A 1 100 ? 5.279 -3.525 54.976 1.00 28.85 100 PRO A C 1
ATOM 694 O O . PRO A 1 100 ? 5.141 -3.875 53.801 1.00 27.61 100 PRO A O 1
ATOM 698 N N . THR A 1 101 ? 4.361 -3.729 55.912 1.00 29.10 101 THR A N 1
ATOM 699 C CA . THR A 1 101 ? 3.061 -4.287 55.577 1.00 29.65 101 THR A CA 1
ATOM 700 C C . THR A 1 101 ? 2.237 -3.025 55.294 1.00 28.60 101 THR A C 1
ATOM 701 O O . THR A 1 101 ? 2.654 -1.919 55.649 1.00 28.21 101 THR A O 1
ATOM 705 N N . LEU A 1 102 ? 1.089 -3.184 54.641 1.00 29.21 102 LEU A N 1
ATOM 706 C CA . LEU A 1 102 ? 0.222 -2.044 54.346 1.00 29.67 102 LEU A CA 1
ATOM 707 C C . LEU A 1 102 ? -0.295 -1.472 55.675 1.00 30.28 102 LEU A C 1
ATOM 708 O O . LEU A 1 102 ? -0.519 -0.270 55.797 1.00 30.64 102 LEU A O 1
ATOM 713 N N . TYR A 1 103 ? -0.469 -2.351 56.664 1.00 30.78 103 TYR A N 1
ATOM 714 C CA . TYR A 1 103 ? -0.931 -1.965 57.999 1.00 32.22 103 TYR A CA 1
ATOM 715 C C . TYR A 1 103 ? 0.037 -0.961 58.640 1.00 31.41 103 TYR A C 1
ATOM 716 O O . TYR A 1 103 ? -0.393 0.017 59.253 1.00 32.56 103 TYR A O 1
ATOM 725 N N . GLU A 1 104 ? 1.341 -1.207 58.498 1.00 30.25 104 GLU A N 1
ATOM 726 C CA . GLU A 1 104 ? 2.364 -0.319 59.055 1.00 29.71 104 GLU A CA 1
ATOM 727 C C . GLU A 1 104 ? 2.310 1.075 58.442 1.00 29.57 104 GLU A C 1
ATOM 728 O O . GLU A 1 104 ? 2.560 2.070 59.124 1.00 28.85 104 GLU A O 1
ATOM 734 N N . VAL A 1 105 ? 1.997 1.145 57.150 1.00 29.15 105 VAL A N 1
ATOM 735 C CA . VAL A 1 105 ? 1.894 2.423 56.452 1.00 29.57 105 VAL A CA 1
ATOM 736 C C . VAL A 1 105 ? 0.707 3.215 57.016 1.00 29.28 105 VAL A C 1
ATOM 737 O O . VAL A 1 105 ? 0.824 4.411 57.271 1.00 29.48 105 VAL A O 1
ATOM 741 N N . PHE A 1 106 ? -0.429 2.545 57.211 1.00 31.08 106 PHE A N 1
ATOM 742 C CA . PHE A 1 106 ? -1.614 3.194 57.773 1.00 32.52 106 PHE A CA 1
ATOM 743 C C . PHE A 1 106 ? -1.360 3.615 59.224 1.00 33.61 106 PHE A C 1
ATOM 744 O O . PHE A 1 106 ? -1.843 4.662 59.669 1.00 34.84 106 PHE A O 1
ATOM 752 N N . GLU A 1 107 ? -0.598 2.802 59.954 1.00 34.69 107 GLU A N 1
ATOM 753 C CA . GLU A 1 107 ? -0.255 3.089 61.351 1.00 36.01 107 GLU A CA 1
ATOM 754 C C . GLU A 1 107 ? 0.684 4.289 61.465 1.00 35.84 107 GLU A C 1
ATOM 755 O O . GLU A 1 107 ? 0.596 5.063 62.417 1.00 35.99 107 GLU A O 1
ATOM 761 N N . LEU A 1 108 ? 1.583 4.440 60.490 1.00 35.44 108 LEU A N 1
ATOM 762 C CA . LEU A 1 108 ? 2.528 5.557 60.472 1.00 35.58 108 LEU A CA 1
ATOM 763 C C . LEU A 1 108 ? 1.797 6.882 60.228 1.00 36.19 108 LEU A C 1
ATOM 764 O O . LEU A 1 108 ? 2.084 7.889 60.877 1.00 36.88 108 LEU A O 1
ATOM 769 N N . ILE A 1 109 ? 0.857 6.872 59.287 1.00 36.69 109 ILE A N 1
ATOM 770 C CA . ILE A 1 109 ? 0.087 8.067 58.942 1.00 36.52 109 ILE A CA 1
ATOM 771 C C . ILE A 1 109 ? -0.902 8.429 60.053 1.00 37.16 109 ILE A C 1
ATOM 772 O O . ILE A 1 109 ? -1.019 9.592 60.433 1.00 37.45 109 ILE A O 1
ATOM 777 N N . GLY A 1 110 ? -1.604 7.424 60.573 1.00 37.79 110 GLY A N 1
ATOM 778 C CA . GLY A 1 110 ? -2.554 7.654 61.643 1.00 39.01 110 GLY A CA 1
ATOM 779 C C . GLY A 1 110 ? -3.784 8.441 61.240 1.00 39.31 110 GLY A C 1
ATOM 780 O O . GLY A 1 110 ? -4.556 8.004 60.388 1.00 40.14 110 GLY A O 1
ATOM 781 N N . ASP A 1 111 ? -3.963 9.607 61.856 1.00 39.79 111 ASP A N 1
ATOM 782 C CA . ASP A 1 111 ? -5.108 10.467 61.575 1.00 39.89 111 ASP A CA 1
ATOM 783 C C . ASP A 1 111 ? -4.769 11.628 60.637 1.00 39.77 111 ASP A C 1
ATOM 784 O O . ASP A 1 111 ? -5.649 12.404 60.260 1.00 39.66 111 ASP A O 1
ATOM 789 N N . LYS A 1 112 ? -3.497 11.741 60.262 1.00 39.29 112 LYS A N 1
ATOM 790 C CA . LYS A 1 112 ? -3.037 12.801 59.366 1.00 39.08 112 LYS A CA 1
ATOM 791 C C . LYS A 1 112 ? -3.763 12.743 58.017 1.00 38.28 112 LYS A C 1
ATOM 792 O O . LYS A 1 112 ? -3.989 11.660 57.471 1.00 38.35 112 LYS A O 1
ATOM 798 N N . ASP A 1 113 ? -4.131 13.910 57.490 1.00 37.26 113 ASP A N 1
ATOM 799 C CA . ASP A 1 113 ? -4.827 13.996 56.206 1.00 36.21 113 ASP A CA 1
ATOM 800 C C . ASP A 1 113 ? -3.764 13.863 55.113 1.00 35.04 113 ASP A C 1
ATOM 801 O O . ASP A 1 113 ? -3.354 14.844 54.490 1.00 33.20 113 ASP A O 1
ATOM 806 N N . PHE A 1 114 ? -3.348 12.621 54.890 1.00 34.41 114 PHE A N 1
ATOM 807 C CA . PHE A 1 114 ? -2.288 12.289 53.948 1.00 34.21 114 PHE A CA 1
ATOM 808 C C . PHE A 1 114 ? -2.761 11.231 52.949 1.00 33.63 114 PHE A C 1
ATOM 809 O O . PHE A 1 114 ? -3.203 10.148 53.338 1.00 34.33 114 PHE A O 1
ATOM 817 N N . LEU A 1 115 ? -2.647 11.546 51.662 1.00 32.97 115 LEU A N 1
ATOM 818 C CA . LEU A 1 115 ? -3.098 10.659 50.593 1.00 32.84 115 LEU A CA 1
ATOM 819 C C . LEU A 1 115 ? -2.232 9.420 50.376 1.00 32.55 115 LEU A C 1
ATOM 820 O O . LEU A 1 115 ? -1.005 9.479 50.465 1.00 32.95 115 LEU A O 1
ATOM 825 N N . VAL A 1 116 ? -2.880 8.292 50.107 1.00 31.66 116 VAL A N 1
ATOM 826 C CA . VAL A 1 116 ? -2.163 7.052 49.850 1.00 30.84 116 VAL A CA 1
ATOM 827 C C . VAL A 1 116 ? -2.603 6.450 48.513 1.00 29.31 116 VAL A C 1
ATOM 828 O O . VAL A 1 116 ? -3.662 5.824 48.416 1.00 28.77 116 VAL A O 1
ATOM 832 N N . ASN A 1 117 ? -1.793 6.658 47.478 1.00 27.47 117 ASN A N 1
ATOM 833 C CA . ASN A 1 117 ? -2.075 6.110 46.152 1.00 24.44 117 ASN A CA 1
ATOM 834 C C . ASN A 1 117 ? -1.502 4.699 46.114 1.00 23.02 117 ASN A C 1
ATOM 835 O O . ASN A 1 117 ? -0.299 4.507 45.960 1.00 21.77 117 ASN A O 1
ATOM 840 N N . ILE A 1 118 ? -2.385 3.716 46.273 1.00 22.22 118 ILE A N 1
ATOM 841 C CA . ILE A 1 118 ? -1.999 2.317 46.292 1.00 23.93 118 ILE A CA 1
ATOM 842 C C . ILE A 1 118 ? -2.130 1.647 44.924 1.00 24.98 118 ILE A C 1
ATOM 843 O O . ILE A 1 118 ? -3.220 1.607 44.347 1.00 24.22 118 ILE A O 1
ATOM 848 N N . GLU A 1 119 ? -1.017 1.136 44.400 1.00 24.20 119 GLU A N 1
ATOM 849 C CA . GLU A 1 119 ? -1.054 0.442 43.118 1.00 24.45 119 GLU A CA 1
ATOM 850 C C . GLU A 1 119 ? -1.049 -1.063 43.331 1.00 25.56 119 GLU A C 1
ATOM 851 O O . GLU A 1 119 ? -0.175 -1.596 44.020 1.00 25.31 119 GLU A O 1
ATOM 857 N N . ILE A 1 120 ? -2.035 -1.740 42.751 1.00 26.59 120 ILE A N 1
ATOM 858 C CA . ILE A 1 120 ? -2.120 -3.195 42.815 1.00 28.80 120 ILE A CA 1
ATOM 859 C C . ILE A 1 120 ? -1.259 -3.659 41.636 1.00 29.81 120 ILE A C 1
ATOM 860 O O . ILE A 1 120 ? -1.498 -3.263 40.492 1.00 29.03 120 ILE A O 1
ATOM 865 N N . LYS A 1 121 ? -0.255 -4.480 41.918 1.00 32.83 121 LYS A N 1
ATOM 866 C CA . LYS A 1 121 ? 0.653 -4.970 40.881 1.00 36.11 121 LYS A CA 1
ATOM 867 C C . LYS A 1 121 ? -0.007 -5.893 39.858 1.00 38.68 121 LYS A C 1
ATOM 868 O O . LYS A 1 121 ? -0.827 -6.749 40.210 1.00 39.89 121 LYS A O 1
ATOM 874 N N . SER A 1 122 ? 0.355 -5.702 38.592 1.00 40.44 122 SER A N 1
ATOM 875 C CA . SER A 1 122 ? -0.177 -6.506 37.489 1.00 42.36 122 SER A CA 1
ATOM 876 C C . SER A 1 122 ? 0.875 -7.518 37.031 1.00 43.77 122 SER A C 1
ATOM 877 O O . SER A 1 122 ? 1.066 -8.555 37.668 1.00 45.90 122 SER A O 1
ATOM 880 N N . GLY A 1 123 ? 1.546 -7.220 35.918 1.00 44.27 123 GLY A N 1
ATOM 881 C CA . GLY A 1 123 ? 2.596 -8.090 35.405 1.00 44.73 123 GLY A CA 1
ATOM 882 C C . GLY A 1 123 ? 2.298 -9.570 35.250 1.00 45.54 123 GLY A C 1
ATOM 883 O O . GLY A 1 123 ? 1.176 -9.964 34.933 1.00 46.72 123 GLY A O 1
ATOM 884 N N . ILE A 1 124 ? 3.322 -10.396 35.478 1.00 45.26 124 ILE A N 1
ATOM 885 C CA . ILE A 1 124 ? 3.192 -11.844 35.345 1.00 45.23 124 ILE A CA 1
ATOM 886 C C . ILE A 1 124 ? 2.518 -12.544 36.526 1.00 45.13 124 ILE A C 1
ATOM 887 O O . ILE A 1 124 ? 1.644 -13.393 36.327 1.00 46.07 124 ILE A O 1
ATOM 892 N N . VAL A 1 125 ? 2.894 -12.172 37.745 1.00 44.64 125 VAL A N 1
ATOM 893 C CA . VAL A 1 125 ? 2.331 -12.799 38.941 1.00 43.43 125 VAL A CA 1
ATOM 894 C C . VAL A 1 125 ? 0.898 -12.373 39.266 1.00 43.42 125 VAL A C 1
ATOM 895 O O . VAL A 1 125 ? 0.582 -11.185 39.325 1.00 44.18 125 VAL A O 1
ATOM 899 N N . LEU A 1 126 ? 0.036 -13.365 39.467 1.00 42.83 126 LEU A N 1
ATOM 900 C CA . LEU A 1 126 ? -1.359 -13.120 39.814 1.00 42.48 126 LEU A CA 1
ATOM 901 C C . LEU A 1 126 ? -1.491 -13.183 41.335 1.00 41.72 126 LEU A C 1
ATOM 902 O O . LEU A 1 126 ? -0.842 -14.002 41.990 1.00 42.30 126 LEU A O 1
ATOM 907 N N . TYR A 1 127 ? -2.314 -12.303 41.899 1.00 40.82 127 TYR A N 1
ATOM 908 C CA . TYR A 1 127 ? -2.546 -12.297 43.337 1.00 40.88 127 TYR A CA 1
ATOM 909 C C . TYR A 1 127 ? -4.043 -12.466 43.618 1.00 40.02 127 TYR A C 1
ATOM 910 O O . TYR A 1 127 ? -4.802 -11.494 43.652 1.00 39.62 127 TYR A O 1
ATOM 919 N N . PRO A 1 128 ? -4.487 -13.717 43.809 1.00 40.00 128 PRO A N 1
ATOM 920 C CA . PRO A 1 128 ? -5.890 -14.044 44.087 1.00 39.95 128 PRO A CA 1
ATOM 921 C C . PRO A 1 128 ? -6.380 -13.424 45.394 1.00 39.61 128 PRO A C 1
ATOM 922 O O . PRO A 1 128 ? -5.746 -13.588 46.438 1.00 40.16 128 PRO A O 1
ATOM 926 N N . GLY A 1 129 ? -7.501 -12.714 45.322 1.00 40.02 129 GLY A N 1
ATOM 927 C CA . GLY A 1 129 ? -8.092 -12.100 46.499 1.00 40.07 129 GLY A CA 1
ATOM 928 C C . GLY A 1 129 ? -7.414 -10.855 47.042 1.00 39.76 129 GLY A C 1
ATOM 929 O O . GLY A 1 129 ? -7.711 -10.430 48.160 1.00 40.51 129 GLY A O 1
ATOM 930 N N . ILE A 1 130 ? -6.520 -10.261 46.257 1.00 38.96 130 ILE A N 1
ATOM 931 C CA . ILE A 1 130 ? -5.806 -9.069 46.706 1.00 37.16 130 ILE A CA 1
ATOM 932 C C . ILE A 1 130 ? -6.726 -7.849 46.787 1.00 36.73 130 ILE A C 1
ATOM 933 O O . ILE A 1 130 ? -6.551 -6.990 47.658 1.00 36.26 130 ILE A O 1
ATOM 938 N N . GLU A 1 131 ? -7.716 -7.783 45.900 1.00 35.72 131 GLU A N 1
ATOM 939 C CA . GLU A 1 131 ? -8.667 -6.676 45.888 1.00 36.24 131 GLU A CA 1
ATOM 940 C C . GLU A 1 131 ? -9.518 -6.670 47.163 1.00 36.55 131 GLU A C 1
ATOM 941 O O . GLU A 1 131 ? -9.746 -5.619 47.761 1.00 35.91 131 GLU A O 1
ATOM 947 N N . GLU A 1 132 ? -9.981 -7.852 47.574 1.00 38.06 132 GLU A N 1
ATOM 948 C CA . GLU A 1 132 ? -10.792 -8.001 48.784 1.00 38.96 132 GLU A CA 1
ATOM 949 C C . GLU A 1 132 ? -9.981 -7.670 50.037 1.00 39.08 132 GLU A C 1
ATOM 950 O O . GLU A 1 132 ? -10.478 -7.012 50.954 1.00 39.54 132 GLU A O 1
ATOM 956 N N . LYS A 1 133 ? -8.733 -8.130 50.066 1.00 38.77 133 LYS A N 1
ATOM 957 C CA . LYS A 1 133 ? -7.842 -7.887 51.201 1.00 37.94 133 LYS A CA 1
ATOM 958 C C . LYS A 1 133 ? -7.485 -6.410 51.326 1.00 36.95 133 LYS A C 1
ATOM 959 O O . LYS A 1 133 ? -7.319 -5.896 52.437 1.00 35.26 133 LYS A O 1
ATOM 965 N N . LEU A 1 134 ? -7.370 -5.728 50.187 1.00 36.28 134 LEU A N 1
ATOM 966 C CA . LEU A 1 134 ? -7.035 -4.306 50.168 1.00 35.97 134 LEU A CA 1
ATOM 967 C C . LEU A 1 134 ? -8.193 -3.456 50.697 1.00 35.34 134 LEU A C 1
ATOM 968 O O . LEU A 1 134 ? -7.988 -2.566 51.516 1.00 34.09 134 LEU A O 1
ATOM 973 N N . ILE A 1 135 ? -9.404 -3.739 50.224 1.00 36.42 135 ILE A N 1
ATOM 974 C CA . ILE A 1 135 ? -10.595 -2.995 50.644 1.00 37.19 135 ILE A CA 1
ATOM 975 C C . ILE A 1 135 ? -10.854 -3.167 52.146 1.00 37.66 135 ILE A C 1
ATOM 976 O O . ILE A 1 135 ? -11.192 -2.203 52.837 1.00 37.19 135 ILE A O 1
ATOM 981 N N . LYS A 1 136 ? -10.672 -4.386 52.647 1.00 37.71 136 LYS A N 1
ATOM 982 C CA . LYS A 1 136 ? -10.887 -4.684 54.062 1.00 38.77 136 LYS A CA 1
ATOM 983 C C . LYS A 1 136 ? -9.855 -3.977 54.941 1.00 38.52 136 LYS A C 1
ATOM 984 O O . LYS A 1 136 ? -10.179 -3.513 56.035 1.00 38.47 136 LYS A O 1
ATOM 990 N N . ALA A 1 137 ? -8.615 -3.890 54.460 1.00 38.45 137 ALA A N 1
ATOM 991 C CA . ALA A 1 137 ? -7.540 -3.229 55.202 1.00 37.85 137 ALA A CA 1
ATOM 992 C C . ALA A 1 137 ? -7.770 -1.718 55.253 1.00 37.44 137 ALA A C 1
ATOM 993 O O . ALA A 1 137 ? -7.463 -1.073 56.256 1.00 36.35 137 ALA A O 1
ATOM 995 N N . ILE A 1 138 ? -8.305 -1.162 54.168 1.00 36.99 138 ILE A N 1
ATOM 996 C CA . ILE A 1 138 ? -8.602 0.268 54.086 1.00 37.10 138 ILE A CA 1
ATOM 997 C C . ILE A 1 138 ? -9.790 0.589 55.008 1.00 37.38 138 ILE A C 1
ATOM 998 O O . ILE A 1 138 ? -9.811 1.632 55.665 1.00 36.70 138 ILE A O 1
ATOM 1003 N N . LYS A 1 139 ? -10.755 -0.323 55.062 1.00 38.28 139 LYS A N 1
ATOM 1004 C CA . LYS A 1 139 ? -11.948 -0.161 55.897 1.00 39.98 139 LYS A CA 1
ATOM 1005 C C . LYS A 1 139 ? -11.616 -0.308 57.389 1.00 40.23 139 LYS A C 1
ATOM 1006 O O . LYS A 1 139 ? -12.233 0.341 58.238 1.00 40.71 139 LYS A O 1
ATOM 1012 N N . GLU A 1 140 ? -10.634 -1.151 57.694 1.00 39.83 140 GLU A N 1
ATOM 1013 C CA . GLU A 1 140 ? -10.218 -1.409 59.073 1.00 40.31 140 GLU A CA 1
ATOM 1014 C C . GLU A 1 140 ? -9.461 -0.234 59.694 1.00 39.84 140 GLU A C 1
ATOM 1015 O O . GLU A 1 140 ? -9.514 -0.028 60.905 1.00 39.35 140 GLU A O 1
ATOM 1021 N N . TYR A 1 141 ? -8.763 0.538 58.862 1.00 39.10 141 TYR A N 1
ATOM 1022 C CA . TYR A 1 141 ? -7.993 1.683 59.338 1.00 38.39 141 TYR A CA 1
ATOM 1023 C C . TYR A 1 141 ? -8.623 3.029 58.966 1.00 38.29 141 TYR A C 1
ATOM 1024 O O . TYR A 1 141 ? -8.006 4.080 59.143 1.00 38.91 141 TYR A O 1
ATOM 1033 N N . ASN A 1 142 ? -9.858 2.977 58.465 1.00 38.25 142 ASN A N 1
ATOM 1034 C CA . ASN A 1 142 ? -10.624 4.157 58.059 1.00 39.05 142 ASN A CA 1
ATOM 1035 C C . ASN A 1 142 ? -9.877 5.079 57.089 1.00 39.07 142 ASN A C 1
ATOM 1036 O O . ASN A 1 142 ? -9.755 6.283 57.316 1.00 39.44 142 ASN A O 1
ATOM 1041 N N . PHE A 1 143 ? -9.396 4.497 55.994 1.00 38.77 143 PHE A N 1
ATOM 1042 C CA . PHE A 1 143 ? -8.663 5.246 54.973 1.00 38.32 143 PHE A CA 1
ATOM 1043 C C . PHE A 1 143 ? -9.449 5.385 53.663 1.00 37.70 143 PHE A C 1
ATOM 1044 O O . PHE A 1 143 ? -8.870 5.704 52.620 1.00 36.92 143 PHE A O 1
ATOM 1052 N N . GLU A 1 144 ? -10.759 5.163 53.723 1.00 36.43 144 GLU A N 1
ATOM 1053 C CA . GLU A 1 144 ? -11.618 5.232 52.537 1.00 35.90 144 GLU A CA 1
ATOM 1054 C C . GLU A 1 144 ? -11.505 6.492 51.685 1.00 35.61 144 GLU A C 1
ATOM 1055 O O . GLU A 1 144 ? -11.509 6.416 50.458 1.00 35.67 144 GLU A O 1
ATOM 1061 N N . GLU A 1 145 ? -11.407 7.645 52.337 1.00 35.67 145 GLU A N 1
ATOM 1062 C CA . GLU A 1 145 ? -11.336 8.920 51.627 1.00 36.80 145 GLU A CA 1
ATOM 1063 C C . GLU A 1 145 ? -9.909 9.390 51.342 1.00 36.12 145 GLU A C 1
ATOM 1064 O O . GLU A 1 145 ? -9.698 10.303 50.541 1.00 36.57 145 GLU A O 1
ATOM 1070 N N . ARG A 1 146 ? -8.932 8.766 51.992 1.00 35.64 146 ARG A N 1
ATOM 1071 C CA . ARG A 1 146 ? -7.529 9.134 51.825 1.00 34.92 146 ARG A CA 1
ATOM 1072 C C . ARG A 1 146 ? -6.771 8.235 50.849 1.00 34.40 146 ARG A C 1
ATOM 1073 O O . ARG A 1 146 ? -5.552 8.346 50.708 1.00 36.01 146 ARG A O 1
ATOM 1081 N N . VAL A 1 147 ? -7.491 7.365 50.157 1.00 32.68 147 VAL A N 1
ATOM 1082 C CA . VAL A 1 147 ? -6.864 6.429 49.235 1.00 32.38 147 VAL A CA 1
ATOM 1083 C C . VAL A 1 147 ? -7.344 6.494 47.787 1.00 31.36 147 VAL A C 1
ATOM 1084 O O . VAL A 1 147 ? -8.523 6.726 47.518 1.00 31.73 147 VAL A O 1
ATOM 1088 N N . ILE A 1 148 ? -6.404 6.330 46.856 1.00 28.76 148 ILE A N 1
ATOM 1089 C CA . ILE A 1 148 ? -6.731 6.232 45.437 1.00 26.93 148 ILE A CA 1
ATOM 1090 C C . ILE A 1 148 ? -6.077 4.912 45.020 1.00 27.54 148 ILE A C 1
ATOM 1091 O O . ILE A 1 148 ? -4.853 4.749 45.135 1.00 26.56 148 ILE A O 1
ATOM 1096 N N . ILE A 1 149 ? -6.889 3.961 44.574 1.00 26.41 149 ILE A N 1
ATOM 1097 C CA . ILE A 1 149 ? -6.381 2.661 44.152 1.00 26.49 149 ILE A CA 1
ATOM 1098 C C . ILE A 1 149 ? -6.121 2.671 42.648 1.00 26.73 149 ILE A C 1
ATOM 1099 O O . ILE A 1 149 ? -7.036 2.882 41.846 1.00 25.41 149 ILE A O 1
ATOM 1104 N N . SER A 1 150 ? -4.861 2.455 42.275 1.00 24.59 150 SER A N 1
ATOM 1105 C CA . SER A 1 150 ? -4.477 2.447 40.867 1.00 23.92 150 SER A CA 1
ATOM 1106 C C . SER A 1 150 ? -3.900 1.099 40.449 1.00 24.01 150 SER A C 1
ATOM 1107 O O . SER A 1 150 ? -3.566 0.255 41.286 1.00 24.24 150 SER A O 1
ATOM 1110 N N . SER A 1 151 ? -3.808 0.895 39.135 1.00 23.02 151 SER A N 1
ATOM 1111 C CA . SER A 1 151 ? -3.252 -0.331 38.566 1.00 22.40 151 SER A CA 1
ATOM 1112 C C . SER A 1 151 ? -3.192 -0.233 37.050 1.00 22.66 151 SER A C 1
ATOM 1113 O O . SER A 1 151 ? -3.984 0.491 36.435 1.00 21.40 151 SER A O 1
ATOM 1116 N N . PHE A 1 152 ? -2.235 -0.946 36.453 1.00 22.31 152 PHE A N 1
ATOM 1117 C CA . PHE A 1 152 ? -2.123 -0.999 34.998 1.00 22.58 152 PHE A CA 1
ATOM 1118 C C . PHE A 1 152 ? -3.147 -2.052 34.547 1.00 23.40 152 PHE A C 1
ATOM 1119 O O . PHE A 1 152 ? -3.570 -2.064 33.393 1.00 23.23 152 PHE A O 1
ATOM 1127 N N . ASN A 1 153 ? -3.528 -2.938 35.470 1.00 22.57 153 ASN A N 1
ATOM 1128 C CA . ASN A 1 153 ? -4.538 -3.968 35.202 1.00 23.27 153 ASN A CA 1
ATOM 1129 C C . ASN A 1 153 ? -5.881 -3.337 35.595 1.00 23.33 153 ASN A C 1
ATOM 1130 O O . ASN A 1 153 ? -6.249 -3.303 36.772 1.00 21.76 153 ASN A O 1
ATOM 1135 N N . HIS A 1 154 ? -6.608 -2.827 34.603 1.00 24.43 154 HIS A N 1
ATOM 1136 C CA . HIS A 1 154 ? -7.882 -2.163 34.863 1.00 24.80 154 HIS A CA 1
ATOM 1137 C C . HIS A 1 154 ? -9.014 -3.132 35.223 1.00 25.45 154 HIS A C 1
ATOM 1138 O O . HIS A 1 154 ? -10.064 -2.711 35.711 1.00 26.43 154 HIS A O 1
ATOM 1145 N N . TYR A 1 155 ? -8.793 -4.428 34.990 1.00 24.27 155 TYR A N 1
ATOM 1146 C CA . TYR A 1 155 ? -9.778 -5.453 35.340 1.00 26.37 155 TYR A CA 1
ATOM 1147 C C . TYR A 1 155 ? -9.818 -5.547 36.870 1.00 27.07 155 TYR A C 1
ATOM 1148 O O . TYR A 1 155 ? -10.872 -5.784 37.465 1.00 26.93 155 TYR A O 1
ATOM 1157 N N . SER A 1 156 ? -8.659 -5.352 37.492 1.00 27.62 156 SER A N 1
ATOM 1158 C CA . SER A 1 156 ? -8.530 -5.383 38.944 1.00 28.62 156 SER A CA 1
ATOM 1159 C C . SER A 1 156 ? -9.297 -4.203 39.541 1.00 28.31 156 SER A C 1
ATOM 1160 O O . SER A 1 156 ? -9.931 -4.329 40.586 1.00 29.00 156 SER A O 1
ATOM 1163 N N . LEU A 1 157 ? -9.243 -3.058 38.860 1.00 27.98 157 LEU A N 1
ATOM 1164 C CA . LEU A 1 157 ? -9.925 -1.847 39.318 1.00 28.39 157 LEU A CA 1
ATOM 1165 C C . LEU A 1 157 ? -11.440 -1.934 39.086 1.00 29.32 157 LEU A C 1
ATOM 1166 O O . LEU A 1 157 ? -12.220 -1.280 39.786 1.00 28.61 157 LEU A O 1
ATOM 1171 N N . ARG A 1 158 ? -11.847 -2.733 38.104 1.00 29.88 158 ARG A N 1
ATOM 1172 C CA . ARG A 1 158 ? -13.266 -2.930 37.809 1.00 31.50 158 ARG A CA 1
ATOM 1173 C C . ARG A 1 158 ? -13.867 -3.743 38.964 1.00 31.77 158 ARG A C 1
ATOM 1174 O O . ARG A 1 158 ? -15.012 -3.515 39.362 1.00 32.26 158 ARG A O 1
ATOM 1182 N N . ASP A 1 159 ? -13.083 -4.678 39.500 1.00 32.08 159 ASP A N 1
ATOM 1183 C CA . ASP A 1 159 ? -13.516 -5.510 40.626 1.00 34.13 159 ASP A CA 1
ATOM 1184 C C . ASP A 1 159 ? -13.607 -4.671 41.906 1.00 34.55 159 ASP A C 1
ATOM 1185 O O . ASP A 1 159 ? -14.486 -4.887 42.743 1.00 35.03 159 ASP A O 1
ATOM 1190 N N . VAL A 1 160 ? -12.689 -3.720 42.051 1.00 34.17 160 VAL A N 1
ATOM 1191 C CA . VAL A 1 160 ? -12.663 -2.830 43.210 1.00 33.57 160 VAL A CA 1
ATOM 1192 C C . VAL A 1 160 ? -13.873 -1.890 43.155 1.00 34.37 160 VAL A C 1
ATOM 1193 O O . VAL A 1 160 ? -14.510 -1.632 44.179 1.00 33.68 160 VAL A O 1
ATOM 1197 N N . LYS A 1 161 ? -14.192 -1.396 41.960 1.00 34.19 161 LYS A N 1
ATOM 1198 C CA . LYS A 1 161 ? -15.318 -0.480 41.775 1.00 35.15 161 LYS A CA 1
ATOM 1199 C C . LYS A 1 161 ? -16.663 -1.170 42.035 1.00 35.70 161 LYS A C 1
ATOM 1200 O O . LYS A 1 161 ? -17.619 -0.528 42.475 1.00 35.80 161 LYS A O 1
ATOM 1206 N N . LYS A 1 162 ? -16.730 -2.470 41.769 1.00 36.48 162 LYS A N 1
ATOM 1207 C CA . LYS A 1 162 ? -17.955 -3.237 41.989 1.00 38.47 162 LYS A CA 1
ATOM 1208 C C . LYS A 1 162 ? -18.125 -3.578 43.473 1.00 38.27 162 LYS A C 1
ATOM 1209 O O . LYS A 1 162 ? -19.216 -3.432 44.026 1.00 38.57 162 LYS A O 1
ATOM 1215 N N . MET A 1 163 ? -17.045 -4.017 44.114 1.00 38.14 163 MET A N 1
ATOM 1216 C CA . MET A 1 163 ? -17.082 -4.394 45.526 1.00 37.99 163 MET A CA 1
ATOM 1217 C C . MET A 1 163 ? -17.136 -3.210 46.495 1.00 37.83 163 MET A C 1
ATOM 1218 O O . MET A 1 163 ? -17.745 -3.305 47.564 1.00 37.85 163 MET A O 1
ATOM 1223 N N . ALA A 1 164 ? -16.503 -2.103 46.122 1.00 37.05 164 ALA A N 1
ATOM 1224 C CA . ALA A 1 164 ? -16.491 -0.897 46.955 1.00 36.68 164 ALA A CA 1
ATOM 1225 C C . ALA A 1 164 ? -16.519 0.336 46.049 1.00 36.91 164 ALA A C 1
ATOM 1226 O O . ALA A 1 164 ? -15.476 0.916 45.744 1.00 37.32 164 ALA A O 1
ATOM 1228 N N . PRO A 1 165 ? -17.722 0.762 45.630 1.00 36.28 165 PRO A N 1
ATOM 1229 C CA . PRO A 1 165 ? -17.928 1.921 44.749 1.00 35.91 165 PRO A CA 1
ATOM 1230 C C . PRO A 1 165 ? -17.468 3.261 45.300 1.00 35.56 165 PRO A C 1
ATOM 1231 O O . PRO A 1 165 ? -17.148 4.173 44.534 1.00 35.80 165 PRO A O 1
ATOM 1235 N N . HIS A 1 166 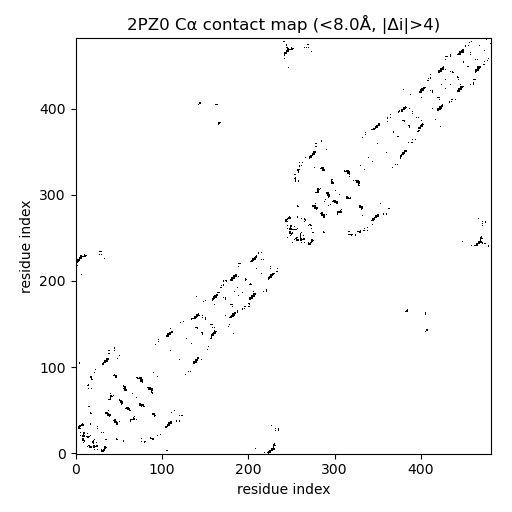? -17.450 3.381 46.625 1.00 34.54 166 HIS A N 1
ATOM 1236 C CA . HIS A 1 166 ? -17.065 4.622 47.284 1.00 34.08 166 HIS A CA 1
ATOM 1237 C C . HIS A 1 166 ? -15.575 4.940 47.184 1.00 33.95 166 HIS A C 1
ATOM 1238 O O . HIS A 1 166 ? -15.172 6.094 47.330 1.00 33.49 166 HIS A O 1
ATOM 1245 N N . LEU A 1 167 ? -14.764 3.914 46.938 1.00 34.15 167 LEU A N 1
ATOM 1246 C CA . LEU A 1 167 ? -13.316 4.094 46.827 1.00 33.18 167 LEU A CA 1
ATOM 1247 C C . LEU A 1 167 ? -12.924 4.661 45.461 1.00 32.69 167 LEU A C 1
ATOM 1248 O O . LEU A 1 167 ? -13.472 4.271 44.430 1.00 32.27 167 LEU A O 1
ATOM 1253 N N . LYS A 1 168 ? -11.971 5.588 45.474 1.00 31.22 168 LYS A N 1
ATOM 1254 C CA . LYS A 1 168 ? -11.486 6.225 44.257 1.00 30.95 168 LYS A CA 1
ATOM 1255 C C . LYS A 1 168 ? -10.493 5.334 43.516 1.00 29.73 168 LYS A C 1
ATOM 1256 O O . LYS A 1 168 ? -9.558 4.806 44.121 1.00 29.34 168 LYS A O 1
ATOM 1262 N N . ILE A 1 169 ? -10.706 5.160 42.210 1.00 27.97 169 ILE A N 1
ATOM 1263 C CA . ILE A 1 169 ? -9.792 4.359 41.396 1.00 27.52 169 ILE A CA 1
ATOM 1264 C C . ILE A 1 169 ? -9.094 5.212 40.326 1.00 26.11 169 ILE A C 1
ATOM 1265 O O . ILE A 1 169 ? -9.699 6.099 39.717 1.00 24.83 169 ILE A O 1
ATOM 1270 N N . GLY A 1 170 ? -7.802 4.940 40.129 1.00 24.46 170 GLY A N 1
ATOM 1271 C CA . GLY A 1 170 ? -7.005 5.663 39.150 1.00 21.56 170 GLY A CA 1
ATOM 1272 C C . GLY A 1 170 ? -6.488 4.726 38.078 1.00 20.78 170 GLY A C 1
ATOM 1273 O O . GLY A 1 170 ? -5.909 3.677 38.370 1.00 19.87 170 GLY A O 1
ATOM 1274 N N . LEU A 1 171 ? -6.702 5.095 36.818 1.00 21.00 171 LEU A N 1
ATOM 1275 C CA . LEU A 1 171 ? -6.273 4.265 35.705 1.00 21.73 171 LEU A CA 1
ATOM 1276 C C . LEU A 1 171 ? -4.841 4.565 35.255 1.00 19.89 171 LEU A C 1
ATOM 1277 O O . LEU A 1 171 ? -4.569 5.602 34.664 1.00 20.42 171 LEU A O 1
ATOM 1282 N N . LEU A 1 172 ? -3.931 3.645 35.559 1.00 20.87 172 LEU A N 1
ATOM 1283 C CA . LEU A 1 172 ? -2.528 3.790 35.167 1.00 20.54 172 LEU A CA 1
ATOM 1284 C C . LEU A 1 172 ? -2.318 3.326 33.731 1.00 20.59 172 LEU A C 1
ATOM 1285 O O . LEU A 1 172 ? -2.859 2.300 33.313 1.00 20.94 172 LEU A O 1
ATOM 1290 N N . TYR A 1 173 ? -1.534 4.090 32.973 1.00 20.37 173 TYR A N 1
ATOM 1291 C CA . TYR A 1 173 ? -1.211 3.734 31.595 1.00 20.71 173 TYR A CA 1
ATOM 1292 C C . TYR A 1 173 ? -0.010 4.507 31.059 1.00 20.14 173 TYR A C 1
ATOM 1293 O O . TYR A 1 173 ? 0.204 5.662 31.422 1.00 19.01 173 TYR A O 1
ATOM 1302 N N . GLN A 1 174 ? 0.778 3.848 30.213 1.00 21.58 174 GLN A N 1
ATOM 1303 C CA . GLN A 1 174 ? 1.940 4.476 29.589 1.00 24.33 174 GLN A CA 1
ATOM 1304 C C . GLN A 1 174 ? 1.606 4.652 28.105 1.00 24.42 174 GLN A C 1
ATOM 1305 O O . GLN A 1 174 ? 2.133 5.539 27.439 1.00 24.18 174 GLN A O 1
ATOM 1311 N N . CYS A 1 175 ? 0.707 3.801 27.616 1.00 26.28 175 CYS A N 1
ATOM 1312 C CA . CYS A 1 175 ? 0.233 3.829 26.237 1.00 27.68 175 CYS A CA 1
ATOM 1313 C C . CYS A 1 175 ? -0.236 5.264 25.863 1.00 26.72 175 CYS A C 1
ATOM 1314 O O . CYS A 1 175 ? -0.799 5.978 26.693 1.00 26.73 175 CYS A O 1
ATOM 1317 N N . GLY A 1 176 ? 0.037 5.699 24.627 1.00 25.27 176 GLY A N 1
ATOM 1318 C CA . GLY A 1 176 ? -0.352 7.038 24.194 1.00 23.25 176 GLY A CA 1
ATOM 1319 C C . GLY A 1 176 ? -1.812 7.078 23.767 1.00 23.52 176 GLY A C 1
ATOM 1320 O O . GLY A 1 176 ? -2.132 7.213 22.582 1.00 21.08 176 GLY A O 1
ATOM 1321 N N . LEU A 1 177 ? -2.695 6.970 24.751 1.00 22.36 177 LEU A N 1
ATOM 1322 C CA . LEU A 1 177 ? -4.136 6.931 24.502 1.00 22.10 177 LEU A CA 1
ATOM 1323 C C . LEU A 1 177 ? -4.794 8.239 24.064 1.00 21.64 177 LEU A C 1
ATOM 1324 O O . LEU A 1 177 ? -4.550 9.302 24.633 1.00 20.15 177 LEU A O 1
ATOM 1329 N N . VAL A 1 178 ? -5.643 8.139 23.039 1.00 21.37 178 VAL A N 1
ATOM 1330 C CA . VAL A 1 178 ? -6.384 9.290 22.515 1.00 20.02 178 VAL A CA 1
ATOM 1331 C C . VAL A 1 178 ? -7.781 9.326 23.164 1.00 19.97 178 VAL A C 1
ATOM 1332 O O . VAL A 1 178 ? -8.486 8.314 23.205 1.00 19.81 178 VAL A O 1
ATOM 1336 N N . GLU A 1 179 ? -8.151 10.498 23.678 1.00 20.62 179 GLU A N 1
ATOM 1337 C CA . GLU A 1 179 ? -9.427 10.722 24.366 1.00 22.80 179 GLU A CA 1
ATOM 1338 C C . GLU A 1 179 ? -9.735 9.618 25.387 1.00 23.60 179 GLU A C 1
ATOM 1339 O O . GLU A 1 179 ? -10.800 8.993 25.349 1.00 24.43 179 GLU A O 1
ATOM 1345 N N . PRO A 1 180 ? -8.823 9.385 26.347 1.00 23.94 180 PRO A N 1
ATOM 1346 C CA . PRO A 1 180 ? -9.034 8.348 27.359 1.00 23.68 180 PRO A CA 1
ATOM 1347 C C . PRO A 1 180 ? -10.100 8.623 28.419 1.00 24.12 180 PRO A C 1
ATOM 1348 O O . PRO A 1 180 ? -10.397 7.756 29.244 1.00 24.43 180 PRO A O 1
ATOM 1352 N N . TRP A 1 181 ? -10.680 9.819 28.393 1.00 24.51 181 TRP A N 1
ATO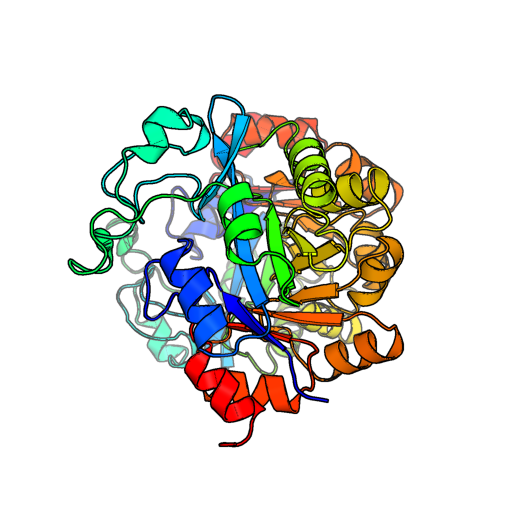M 1353 C CA . TRP A 1 181 ? -11.707 10.169 29.370 1.00 25.91 181 TRP A CA 1
ATOM 1354 C C . TRP A 1 181 ? -13.016 9.412 29.145 1.00 26.78 181 TRP A C 1
ATOM 1355 O O . TRP A 1 181 ? -13.835 9.308 30.060 1.00 26.44 181 TRP A O 1
ATOM 1366 N N . HIS A 1 182 ? -13.205 8.877 27.938 1.00 27.24 182 HIS A N 1
ATOM 1367 C CA . HIS A 1 182 ? -14.404 8.092 27.629 1.00 28.66 182 HIS A CA 1
ATOM 1368 C C . HIS A 1 182 ? -14.289 6.783 28.418 1.00 28.14 182 HIS A C 1
ATOM 1369 O O . HIS A 1 182 ? -15.253 6.325 29.028 1.00 29.51 182 HIS A O 1
ATOM 1376 N N . MET A 1 183 ? -13.093 6.196 28.397 1.00 27.69 183 MET A N 1
ATOM 1377 C CA . MET A 1 183 ? -12.794 4.964 29.128 1.00 26.21 183 MET A CA 1
ATOM 1378 C C . MET A 1 183 ? -12.919 5.233 30.631 1.00 25.61 183 MET A C 1
ATOM 1379 O O . MET A 1 183 ? -13.473 4.416 31.369 1.00 25.27 183 MET A O 1
ATOM 1384 N N . ALA A 1 184 ? -12.407 6.383 31.070 1.00 24.95 184 ALA A N 1
ATOM 1385 C CA . ALA A 1 184 ? -12.442 6.780 32.482 1.00 25.82 184 ALA A CA 1
ATOM 1386 C C . ALA A 1 184 ? -13.865 6.911 33.026 1.00 26.72 184 ALA A C 1
ATOM 1387 O O . ALA A 1 184 ? -14.159 6.441 34.129 1.00 25.80 184 ALA A O 1
ATOM 1389 N N . LEU A 1 185 ? -14.742 7.554 32.260 1.00 27.85 185 LEU A N 1
ATOM 1390 C CA . LEU A 1 185 ? -16.135 7.736 32.672 1.00 29.45 185 LEU A CA 1
ATOM 1391 C C . LEU A 1 185 ? -16.885 6.398 32.665 1.00 29.46 185 LEU A C 1
ATOM 1392 O O . LEU A 1 185 ? -17.714 6.147 33.537 1.00 31.23 185 LEU A O 1
ATOM 1397 N N . ARG A 1 186 ? -16.578 5.547 31.692 1.00 28.94 186 ARG A N 1
ATOM 1398 C CA . ARG A 1 186 ? -17.210 4.231 31.579 1.00 29.46 186 ARG A CA 1
ATOM 1399 C C . ARG A 1 186 ? -16.877 3.348 32.783 1.00 30.31 186 ARG A C 1
ATOM 1400 O O . ARG A 1 186 ? -17.730 2.606 33.275 1.00 29.25 186 ARG A O 1
ATOM 1408 N N . MET A 1 187 ? -15.643 3.442 33.260 1.00 29.46 187 MET A N 1
ATOM 1409 C CA . MET A 1 187 ? -15.196 2.650 34.402 1.00 31.18 187 MET A CA 1
ATOM 1410 C C . MET A 1 187 ? -15.407 3.356 35.742 1.00 30.53 187 MET A C 1
ATOM 1411 O O . MET A 1 187 ? -15.028 2.832 36.794 1.00 31.34 187 MET A O 1
ATOM 1416 N N . GLU A 1 188 ? -16.023 4.537 35.687 1.00 30.65 188 GLU A N 1
ATOM 1417 C CA . GLU A 1 188 ? -16.289 5.369 36.862 1.00 31.26 188 GLU A CA 1
ATOM 1418 C C . GLU A 1 188 ? -14.999 5.665 37.626 1.00 30.91 188 GLU A C 1
ATOM 1419 O O . GLU A 1 188 ? -14.959 5.634 38.859 1.00 30.95 188 GLU A O 1
ATOM 1425 N N . ALA A 1 189 ? -13.945 5.967 36.871 1.00 30.01 189 ALA A N 1
ATOM 1426 C CA . ALA A 1 189 ? -12.644 6.269 37.441 1.00 28.65 189 ALA A CA 1
ATOM 1427 C C . ALA A 1 189 ? -12.564 7.705 37.949 1.00 27.49 189 ALA A C 1
ATOM 1428 O O . ALA A 1 189 ? -13.070 8.636 37.321 1.00 26.43 189 ALA A O 1
ATOM 1430 N N . TYR A 1 190 ? -11.921 7.871 39.097 1.00 26.36 190 TYR A N 1
ATOM 1431 C CA . TYR A 1 190 ? -11.748 9.184 39.693 1.00 26.01 190 TYR A CA 1
ATOM 1432 C C . TYR A 1 190 ? -10.657 9.942 38.947 1.00 25.06 190 TYR A C 1
ATOM 1433 O O . TYR A 1 190 ? -10.750 11.156 38.754 1.00 24.36 190 TYR A O 1
ATOM 1442 N N . SER A 1 191 ? -9.639 9.213 38.499 1.00 24.46 191 SER A N 1
ATOM 1443 C CA . SER A 1 191 ? -8.498 9.836 37.837 1.00 22.50 191 SER A CA 1
ATOM 1444 C C . SER A 1 191 ? -7.797 8.975 36.788 1.00 20.72 191 SER A C 1
ATOM 1445 O O . SER A 1 191 ? -7.984 7.766 36.728 1.00 19.91 191 SER A O 1
ATOM 1448 N N . LEU A 1 192 ? -6.984 9.634 35.957 1.00 20.57 192 LEU A N 1
ATOM 1449 C CA . LEU A 1 192 ? -6.169 8.950 34.967 1.00 19.83 192 LEU A CA 1
ATOM 1450 C C . LEU A 1 192 ? -4.732 9.222 35.426 1.00 19.79 192 LEU A C 1
ATOM 1451 O O . LEU A 1 192 ? -4.395 10.350 35.789 1.00 19.34 192 LEU A O 1
ATOM 1456 N N . HIS A 1 193 ? -3.916 8.173 35.436 1.00 19.67 193 HIS A N 1
ATOM 1457 C CA . HIS A 1 193 ? -2.519 8.253 35.867 1.00 21.37 193 HIS A CA 1
ATOM 1458 C C . HIS A 1 193 ? -1.613 7.925 34.678 1.00 19.74 193 HIS A C 1
ATOM 1459 O O . HIS A 1 193 ? -1.100 6.810 34.555 1.00 18.34 193 HIS A O 1
ATOM 1466 N N . PRO A 1 194 ? -1.421 8.907 33.804 1.00 20.10 194 PRO A N 1
ATOM 1467 C CA . PRO A 1 194 ? -0.640 8.707 32.579 1.00 20.77 194 PRO A CA 1
ATOM 1468 C C . PRO A 1 194 ? 0.848 8.946 32.812 1.00 20.46 194 PRO A C 1
ATOM 1469 O O . PRO A 1 194 ? 1.217 9.816 33.602 1.00 18.95 194 PRO A O 1
ATOM 1473 N N . PHE A 1 195 ? 1.690 8.178 32.128 1.00 19.87 195 PHE A N 1
ATOM 1474 C CA . PHE A 1 195 ? 3.082 8.560 31.923 1.00 20.34 195 PHE A CA 1
ATOM 1475 C C . PHE A 1 195 ? 3.190 9.978 31.372 1.00 20.35 195 PHE A C 1
ATOM 1476 O O . PHE A 1 195 ? 2.462 10.354 30.453 1.00 18.86 195 PHE A O 1
ATOM 1484 N N . TYR A 1 196 ? 4.103 10.760 31.938 1.00 19.11 196 TYR A N 1
ATOM 1485 C CA . TYR A 1 196 ? 3.973 12.212 31.940 1.00 20.78 196 TYR A CA 1
ATOM 1486 C C . TYR A 1 196 ? 4.275 12.795 30.564 1.00 20.99 196 TYR A C 1
ATOM 1487 O O . TYR A 1 196 ? 4.053 13.980 30.318 1.00 21.34 196 TYR A O 1
ATOM 1496 N N . PHE A 1 197 ? 4.783 11.953 29.669 1.00 21.09 197 PHE A N 1
ATOM 1497 C CA . PHE A 1 197 ? 4.970 12.338 28.273 1.00 23.34 197 PHE A CA 1
ATOM 1498 C C . PHE A 1 197 ? 3.597 12.596 27.629 1.00 25.21 197 PHE A C 1
ATOM 1499 O O . PHE A 1 197 ? 3.480 13.409 26.706 1.00 25.75 197 PHE A O 1
ATOM 1507 N N . ASN A 1 198 ? 2.573 11.898 28.119 1.00 23.36 198 ASN A N 1
ATOM 1508 C CA . ASN A 1 198 ? 1.217 12.009 27.582 1.00 24.53 198 ASN A CA 1
ATOM 1509 C C . ASN A 1 198 ? 0.492 13.304 27.956 1.00 25.07 198 ASN A C 1
ATOM 1510 O O . ASN A 1 198 ? -0.535 13.641 27.360 1.00 25.34 198 ASN A O 1
ATOM 1515 N N . ILE A 1 199 ? 1.020 14.029 28.943 1.00 23.88 199 ILE A N 1
ATOM 1516 C CA . ILE A 1 199 ? 0.388 15.274 29.365 1.00 24.61 199 ILE A CA 1
ATOM 1517 C C . ILE A 1 199 ? 0.565 16.369 28.309 1.00 24.70 199 ILE A C 1
ATOM 1518 O O . ILE A 1 199 ? 1.651 16.924 28.130 1.00 23.63 199 ILE A O 1
ATOM 1523 N N . ILE A 1 200 ? -0.524 16.642 27.590 1.00 24.51 200 ILE A N 1
ATOM 1524 C CA . ILE A 1 200 ? -0.573 17.663 26.546 1.00 23.82 200 ILE A CA 1
ATOM 1525 C C . ILE A 1 200 ? -1.899 18.411 26.707 1.00 24.34 200 ILE A C 1
ATOM 1526 O O . ILE A 1 200 ? -2.811 17.906 27.352 1.00 23.05 200 ILE A O 1
ATOM 1531 N N . PRO A 1 201 ? -2.015 19.624 26.130 1.00 25.85 201 PRO A N 1
ATOM 1532 C CA . PRO A 1 201 ? -3.246 20.424 26.235 1.00 26.40 201 PRO A CA 1
ATOM 1533 C C . PRO A 1 201 ? -4.545 19.672 25.957 1.00 26.92 201 PRO A C 1
ATOM 1534 O O . PRO A 1 201 ? -5.516 19.815 26.699 1.00 26.95 201 PRO A O 1
ATOM 1538 N N . GLU A 1 202 ? -4.563 18.874 24.890 1.00 26.88 202 GLU A N 1
ATOM 1539 C CA . GLU A 1 202 ? -5.755 18.119 24.511 1.00 27.47 202 GLU A CA 1
ATOM 1540 C C . GLU A 1 202 ? -6.221 17.176 25.618 1.00 27.80 202 GLU A C 1
ATOM 1541 O O . GLU A 1 202 ? -7.428 17.056 25.871 1.00 25.57 202 GLU A O 1
ATOM 1547 N N . LEU A 1 203 ? -5.271 16.509 26.270 1.00 27.56 203 LEU A N 1
ATOM 1548 C CA . LEU A 1 203 ? -5.596 15.582 27.353 1.00 27.62 203 LEU A CA 1
ATOM 1549 C C . LEU A 1 203 ? -6.145 16.313 28.575 1.00 27.18 203 LEU A C 1
ATOM 1550 O O . LEU A 1 203 ? -7.183 15.935 29.117 1.00 28.17 203 LEU A O 1
ATOM 1555 N N . VAL A 1 204 ? -5.447 17.367 28.999 1.00 27.66 204 VAL A N 1
ATOM 1556 C CA . VAL A 1 204 ? -5.848 18.136 30.173 1.00 29.17 204 VAL A CA 1
ATOM 1557 C C . VAL A 1 204 ? -7.238 18.762 30.021 1.00 29.80 204 VAL A C 1
ATOM 1558 O O . VAL A 1 204 ? -8.074 18.638 30.914 1.00 28.71 204 VAL A O 1
ATOM 1562 N N . GLU A 1 205 ? -7.475 19.419 28.889 1.00 30.69 205 GLU A N 1
ATOM 1563 C CA . GLU A 1 205 ? -8.763 20.063 28.620 1.00 31.64 205 GLU A CA 1
ATOM 1564 C C . GLU A 1 205 ? -9.913 19.053 28.548 1.00 30.83 205 GLU A C 1
ATOM 1565 O O . GLU A 1 205 ? -11.012 19.319 29.048 1.00 30.81 205 GLU A O 1
ATOM 1571 N N . GLY A 1 206 ? -9.647 17.898 27.940 1.00 29.48 206 GLY A N 1
ATOM 1572 C CA . GLY A 1 206 ? -10.656 16.859 27.817 1.00 27.92 206 GLY A CA 1
ATOM 1573 C C . GLY A 1 206 ? -10.994 16.209 29.145 1.00 28.88 206 GLY A C 1
ATOM 1574 O O . GLY A 1 206 ? -12.134 15.793 29.373 1.00 27.45 206 GLY A O 1
ATOM 1575 N N . CYS A 1 207 ? -10.004 16.108 30.026 1.00 28.46 207 CYS A N 1
ATOM 1576 C CA . CYS A 1 207 ? -10.213 15.517 31.343 1.00 29.05 207 CYS A CA 1
ATOM 1577 C C . CYS A 1 207 ? -10.941 16.495 32.263 1.00 29.54 207 CYS A C 1
ATOM 1578 O O . CYS A 1 207 ? -11.833 16.098 33.012 1.00 30.49 207 CYS A O 1
ATOM 1581 N N . LYS A 1 208 ? -10.563 17.768 32.198 1.00 30.49 208 LYS A N 1
ATOM 1582 C CA . LYS A 1 208 ? -11.185 18.801 33.028 1.00 32.60 208 LYS A CA 1
ATOM 1583 C C . LYS A 1 208 ? -12.654 19.013 32.673 1.00 32.87 208 LYS A C 1
ATOM 1584 O O . LYS A 1 208 ? -13.487 19.242 33.551 1.00 33.14 208 LYS A O 1
ATOM 1590 N N . LYS A 1 209 ? -12.964 18.927 31.380 1.00 32.94 209 LYS A N 1
ATOM 1591 C CA . LYS A 1 209 ? -14.330 19.093 30.885 1.00 33.87 209 LYS A CA 1
ATOM 1592 C C . LYS A 1 209 ? -15.213 17.933 31.354 1.00 33.63 209 LYS A C 1
ATOM 1593 O O . LYS A 1 209 ? -16.405 18.111 31.597 1.00 34.50 209 LYS A O 1
ATOM 1599 N N . ASN A 1 210 ? -14.617 16.749 31.493 1.00 32.61 210 ASN A N 1
ATOM 1600 C CA . ASN A 1 210 ? -15.353 15.560 31.920 1.00 32.43 210 ASN A CA 1
ATOM 1601 C C . ASN A 1 210 ? -15.190 15.203 33.402 1.00 32.37 210 ASN A C 1
ATOM 1602 O O . ASN A 1 210 ? -15.629 14.142 33.855 1.00 32.58 210 ASN A O 1
ATOM 1607 N N . GLY A 1 211 ? -14.558 16.106 34.151 1.00 31.83 211 GLY A N 1
ATOM 1608 C CA . GLY A 1 211 ? -14.370 15.901 35.577 1.00 31.96 211 GLY A CA 1
ATOM 1609 C C . GLY A 1 211 ? -13.432 14.784 35.997 1.00 31.47 211 GLY A C 1
ATOM 1610 O O . GLY A 1 211 ? -13.529 14.278 37.118 1.00 31.66 211 GLY A O 1
ATOM 1611 N N . VAL A 1 212 ? -12.528 14.396 35.101 1.00 30.40 212 VAL A N 1
ATOM 1612 C CA . VAL A 1 212 ? -11.558 13.340 35.392 1.00 29.53 212 VAL A CA 1
ATOM 1613 C C . VAL A 1 212 ? -10.231 14.003 35.779 1.00 28.05 212 VAL A C 1
ATOM 1614 O O . VAL A 1 212 ? -9.724 14.864 35.063 1.00 26.30 212 VAL A O 1
ATOM 1618 N N . LYS A 1 213 ? -9.683 13.602 36.925 1.00 27.66 213 LYS A N 1
ATOM 1619 C CA . LYS A 1 213 ? -8.438 14.184 37.410 1.00 27.68 213 LYS A CA 1
ATOM 1620 C C . LYS A 1 213 ? -7.204 13.512 36.813 1.00 27.10 213 LYS A C 1
ATOM 1621 O O . LYS A 1 213 ? -7.272 12.389 36.312 1.00 25.96 213 LYS A O 1
ATOM 1627 N N . LEU A 1 214 ? -6.075 14.214 36.857 1.00 26.17 214 LEU A N 1
ATOM 1628 C CA . LEU A 1 214 ? -4.837 13.703 36.282 1.00 26.14 214 LEU A CA 1
ATOM 1629 C C . LEU A 1 214 ? -3.663 13.642 37.258 1.00 24.89 214 LEU A C 1
ATOM 1630 O O . LEU A 1 214 ? -3.361 14.624 37.943 1.00 25.64 214 LEU A O 1
ATOM 1635 N N . PHE A 1 215 ? -3.012 12.485 37.309 1.00 23.50 215 PHE A N 1
ATOM 1636 C CA . PHE A 1 215 ? -1.851 12.266 38.168 1.00 24.03 215 PHE A CA 1
ATOM 1637 C C . PHE A 1 215 ? -0.680 11.670 37.365 1.00 21.81 215 PHE A C 1
ATOM 1638 O O . PHE A 1 215 ? -0.452 10.461 37.390 1.00 19.98 215 PHE A O 1
ATOM 1646 N N . PRO A 1 216 ? 0.048 12.530 36.661 1.00 21.44 216 PRO A N 1
ATOM 1647 C CA . PRO A 1 216 ? 1.145 12.084 35.796 1.00 21.96 216 PRO A CA 1
ATOM 1648 C C . PRO A 1 216 ? 2.306 11.513 36.603 1.00 22.42 216 PRO A C 1
ATOM 1649 O O . PRO A 1 216 ? 2.549 11.951 37.728 1.00 22.95 216 PRO A O 1
ATOM 1653 N N . TRP A 1 217 ? 3.013 10.545 36.029 1.00 23.25 217 TRP A N 1
ATOM 1654 C CA . TRP A 1 217 ? 4.132 9.906 36.710 1.00 23.05 217 TRP A CA 1
ATOM 1655 C C . TRP A 1 217 ? 5.322 9.732 35.771 1.00 24.76 217 TRP A C 1
ATOM 1656 O O . TRP A 1 217 ? 5.243 10.057 34.587 1.00 24.35 217 TRP A O 1
ATOM 1667 N N . THR A 1 218 ? 6.423 9.218 36.309 1.00 26.09 218 THR A N 1
ATOM 1668 C CA . THR A 1 218 ? 7.064 9.823 37.470 1.00 23.43 218 THR A CA 1
ATOM 1669 C C . THR A 1 218 ? 7.915 11.023 37.067 1.00 22.99 218 THR A C 1
ATOM 1670 O O . THR A 1 218 ? 8.804 10.910 36.223 1.00 22.68 218 THR A O 1
ATOM 1674 N N . VAL A 1 219 ? 7.636 12.171 37.676 1.00 21.88 219 VAL A N 1
ATOM 1675 C CA . VAL A 1 219 ? 8.264 13.424 37.274 1.00 22.97 219 VAL A CA 1
ATOM 1676 C C . VAL A 1 219 ? 9.364 13.827 38.250 1.00 23.98 219 VAL A C 1
ATOM 1677 O O . VAL A 1 219 ? 9.087 14.236 39.378 1.00 22.22 219 VAL A O 1
ATOM 1681 N N . ASP A 1 220 ? 10.612 13.710 37.809 1.00 26.06 220 ASP A N 1
ATOM 1682 C CA . ASP A 1 220 ? 11.760 14.011 38.663 1.00 27.94 220 ASP A CA 1
ATOM 1683 C C . ASP A 1 220 ? 12.546 15.269 38.302 1.00 29.20 220 ASP A C 1
ATOM 1684 O O . ASP A 1 220 ? 13.171 15.879 39.168 1.00 29.72 220 ASP A O 1
ATOM 1689 N N . ARG A 1 221 ? 12.528 15.650 37.029 1.00 28.69 221 ARG A N 1
ATOM 1690 C CA . ARG A 1 221 ? 13.246 16.843 36.584 1.00 30.38 221 ARG A CA 1
ATOM 1691 C C . ARG A 1 221 ? 12.450 18.112 36.873 1.00 30.97 221 ARG A C 1
ATOM 1692 O O . ARG A 1 221 ? 11.258 18.196 36.585 1.00 30.04 221 ARG A O 1
ATOM 1700 N N . LYS A 1 222 ? 13.131 19.097 37.452 1.00 32.01 222 LYS A N 1
ATOM 1701 C CA . LYS A 1 222 ? 12.522 20.374 37.817 1.00 32.51 222 LYS A CA 1
ATOM 1702 C C . LYS A 1 222 ? 11.794 21.040 36.644 1.00 32.70 222 LYS A C 1
ATOM 1703 O O . LYS A 1 222 ? 10.714 21.608 36.814 1.00 31.86 222 LYS A O 1
ATOM 1709 N N . GLU A 1 223 ? 12.399 20.968 35.461 1.00 32.84 223 GLU A N 1
ATOM 1710 C CA . GLU A 1 223 ? 11.823 21.562 34.252 1.00 33.76 223 GLU A CA 1
ATOM 1711 C C . GLU A 1 223 ? 10.513 20.859 33.881 1.00 32.68 223 GLU A C 1
ATOM 1712 O O . GLU A 1 223 ? 9.552 21.501 33.451 1.00 32.37 223 GLU A O 1
ATOM 1718 N N . ASP A 1 224 ? 10.484 19.537 34.044 1.00 31.00 224 ASP A N 1
ATOM 1719 C CA . ASP A 1 224 ? 9.288 18.755 33.747 1.00 30.92 224 ASP A CA 1
ATOM 1720 C C . ASP A 1 224 ? 8.216 19.029 34.802 1.00 30.89 224 ASP A C 1
ATOM 1721 O O . ASP A 1 224 ? 7.021 19.044 34.500 1.00 29.85 224 ASP A O 1
ATOM 1726 N N . MET A 1 225 ? 8.651 19.243 36.047 1.00 30.51 225 MET A N 1
ATOM 1727 C CA . MET A 1 225 ? 7.731 19.560 37.136 1.00 30.23 225 MET A CA 1
ATOM 1728 C C . MET A 1 225 ? 7.043 20.891 36.825 1.00 30.24 225 MET A C 1
ATOM 1729 O O . MET A 1 225 ? 5.837 21.041 37.025 1.00 29.27 225 MET A O 1
ATOM 1734 N N . GLU A 1 226 ? 7.828 21.851 36.330 1.00 30.45 226 GLU A N 1
ATOM 1735 C CA . GLU A 1 226 ? 7.325 23.181 35.978 1.00 31.74 226 GLU A CA 1
ATOM 1736 C C . GLU A 1 226 ? 6.272 23.112 34.871 1.00 31.88 226 GLU A C 1
ATOM 1737 O O . GLU A 1 226 ? 5.274 23.839 34.903 1.00 30.82 226 GLU A O 1
ATOM 1743 N N . ARG A 1 227 ? 6.500 22.238 33.893 1.00 31.17 227 ARG A N 1
ATOM 1744 C CA . ARG A 1 227 ? 5.568 22.071 32.779 1.00 32.07 227 ARG A CA 1
ATOM 1745 C C . ARG A 1 227 ? 4.264 21.420 33.247 1.00 31.58 227 ARG A C 1
ATOM 1746 O O . ARG A 1 227 ? 3.186 21.774 32.769 1.00 32.20 227 ARG A O 1
ATOM 1754 N N . MET A 1 228 ? 4.367 20.473 34.184 1.00 30.77 228 MET A N 1
ATOM 1755 C CA . MET A 1 228 ? 3.184 19.786 34.708 1.00 31.15 228 MET A CA 1
ATOM 1756 C C . MET A 1 228 ? 2.291 20.748 35.499 1.00 31.89 228 MET A C 1
ATOM 1757 O O . MET A 1 228 ? 1.066 20.704 35.380 1.00 31.84 228 MET A O 1
ATOM 1762 N N . ILE A 1 229 ? 2.907 21.610 36.308 1.00 33.01 229 ILE A N 1
ATOM 1763 C CA . ILE A 1 229 ? 2.170 22.596 37.101 1.00 33.89 229 ILE A CA 1
ATOM 1764 C C . ILE A 1 229 ? 1.491 23.599 36.160 1.00 34.37 229 ILE A C 1
ATOM 1765 O O . ILE A 1 229 ? 0.346 23.994 36.385 1.00 35.21 229 ILE A O 1
ATOM 1770 N N . LYS A 1 230 ? 2.200 23.997 35.107 1.00 35.06 230 LYS A N 1
ATOM 1771 C CA . LYS A 1 230 ? 1.674 24.952 34.132 1.00 35.53 230 LYS A CA 1
ATOM 1772 C C . LYS A 1 230 ? 0.574 24.330 33.271 1.00 35.51 230 LYS A C 1
ATOM 1773 O O . LYS A 1 230 ? -0.313 25.034 32.792 1.00 35.92 230 LYS A O 1
ATOM 1779 N N . ALA A 1 231 ? 0.639 23.013 33.080 1.00 34.81 231 ALA A N 1
ATOM 1780 C CA . ALA A 1 231 ? -0.364 22.293 32.294 1.00 35.14 231 ALA A CA 1
ATOM 1781 C C . ALA A 1 231 ? -1.673 22.208 33.080 1.00 34.85 231 ALA A C 1
ATOM 1782 O O . ALA A 1 231 ? -2.751 22.078 32.496 1.00 35.77 231 ALA A O 1
ATOM 1784 N N . GLY A 1 232 ? -1.568 22.265 34.404 1.00 34.70 232 GLY A N 1
ATOM 1785 C CA . GLY A 1 232 ? -2.747 22.226 35.253 1.00 33.71 232 GLY A CA 1
ATOM 1786 C C . GLY A 1 232 ? -3.178 20.863 35.761 1.00 33.72 232 GLY A C 1
ATOM 1787 O O . GLY A 1 232 ? -4.376 20.626 35.949 1.00 34.69 232 GLY A O 1
ATOM 1788 N N . VAL A 1 233 ? -2.223 19.965 35.981 1.00 31.30 233 VAL A N 1
ATOM 1789 C CA . VAL A 1 233 ? -2.546 18.632 36.481 1.00 29.56 233 VAL A CA 1
ATOM 1790 C C . VAL A 1 233 ? -2.928 18.716 37.957 1.00 29.76 233 VAL A C 1
ATOM 1791 O O . VAL A 1 233 ? -2.489 19.617 38.679 1.00 29.43 233 VAL A O 1
ATOM 1795 N N . ASP A 1 234 ? -3.749 17.771 38.397 1.00 29.05 234 ASP A N 1
ATOM 1796 C CA . ASP A 1 234 ? -4.237 17.741 39.774 1.00 29.75 234 ASP A CA 1
ATOM 1797 C C . ASP A 1 234 ? -3.193 17.283 40.773 1.00 29.54 234 ASP A C 1
ATOM 1798 O O . ASP A 1 234 ? -3.189 17.721 41.923 1.00 29.60 234 ASP A O 1
ATOM 1803 N N . GLY A 1 235 ? -2.302 16.405 40.329 1.00 29.33 235 GLY A N 1
ATOM 1804 C CA . GLY A 1 235 ? -1.251 15.912 41.195 1.00 28.67 235 GLY A CA 1
ATOM 1805 C C . GLY A 1 235 ? -0.050 15.443 40.395 1.00 28.17 235 GLY A C 1
ATOM 1806 O O . GLY A 1 235 ? -0.172 15.112 39.215 1.00 27.15 235 GLY A O 1
ATOM 1807 N N . ILE A 1 236 ? 1.119 15.435 41.031 1.00 25.76 236 ILE A N 1
ATOM 1808 C CA . ILE A 1 236 ? 2.338 14.976 40.380 1.00 25.13 236 ILE A CA 1
ATOM 1809 C C . ILE A 1 236 ? 2.982 13.870 41.218 1.00 24.68 236 ILE A C 1
ATOM 1810 O O . ILE A 1 236 ? 3.275 14.063 42.399 1.00 24.84 236 ILE A O 1
ATOM 1815 N N . ILE A 1 237 ? 3.170 12.700 40.609 1.00 23.23 237 ILE A N 1
ATOM 1816 C CA . ILE A 1 237 ? 3.813 11.573 41.283 1.00 22.32 237 ILE A CA 1
ATOM 1817 C C . ILE A 1 237 ? 5.310 11.740 40.992 1.00 21.94 237 ILE A C 1
ATOM 1818 O O . ILE A 1 237 ? 5.740 11.699 39.836 1.00 20.29 237 ILE A O 1
ATOM 1823 N N . THR A 1 238 ? 6.091 11.933 42.052 1.00 21.11 238 THR A N 1
ATOM 1824 C CA . THR A 1 238 ? 7.521 12.185 41.918 1.00 21.88 238 THR A CA 1
ATOM 1825 C C . THR A 1 238 ? 8.407 11.489 42.951 1.00 21.43 238 THR A C 1
ATOM 1826 O O . THR A 1 238 ? 8.001 11.282 44.096 1.00 20.37 238 THR A O 1
ATOM 1830 N N . ASP A 1 239 ? 9.616 11.129 42.524 1.00 21.65 239 ASP A N 1
ATOM 1831 C CA . ASP A 1 239 ? 10.591 10.485 43.403 1.00 22.57 239 ASP A CA 1
ATOM 1832 C C . ASP A 1 239 ? 11.246 11.545 44.285 1.00 23.23 239 ASP A C 1
ATOM 1833 O O . ASP A 1 239 ? 11.865 11.227 45.300 1.00 22.77 239 ASP A O 1
ATOM 1838 N N . ASP A 1 240 ? 11.104 12.806 43.888 1.00 23.13 240 ASP A N 1
ATOM 1839 C CA . ASP A 1 240 ? 11.714 13.930 44.596 1.00 23.91 240 ASP A CA 1
ATOM 1840 C C . ASP A 1 240 ? 10.684 14.959 45.072 1.00 23.84 240 ASP A C 1
ATOM 1841 O O . ASP A 1 240 ? 10.559 16.041 44.490 1.00 24.58 240 ASP A O 1
ATOM 1846 N N . PRO A 1 241 ? 9.936 14.642 46.141 1.00 23.50 241 PRO A N 1
ATOM 1847 C CA . PRO A 1 241 ? 8.930 15.573 46.662 1.00 24.50 241 PRO A CA 1
ATOM 1848 C C . PRO A 1 241 ? 9.512 16.904 47.140 1.00 25.17 241 PRO A C 1
ATOM 1849 O O . PRO A 1 241 ? 8.897 17.954 46.960 1.00 25.29 241 PRO A O 1
ATOM 1853 N N . GLU A 1 242 ? 10.703 16.857 47.736 1.00 26.23 242 GLU A N 1
ATOM 1854 C CA . GLU A 1 242 ? 11.351 18.064 48.254 1.00 27.39 242 GLU A CA 1
ATOM 1855 C C . GLU A 1 242 ? 11.498 19.160 47.196 1.00 27.92 242 GLU A C 1
ATOM 1856 O O . GLU A 1 242 ? 11.145 20.317 47.440 1.00 27.87 242 GLU A O 1
ATOM 1862 N N . THR A 1 243 ? 12.021 18.799 46.027 1.00 27.95 243 THR A N 1
ATOM 1863 C CA . THR A 1 243 ? 12.206 19.771 44.949 1.00 29.18 243 THR A CA 1
ATOM 1864 C C . THR A 1 243 ? 10.860 20.324 44.470 1.00 29.65 243 THR A C 1
ATOM 1865 O O . THR A 1 243 ? 10.725 21.530 44.246 1.00 29.10 243 THR A O 1
ATOM 1869 N N . LEU A 1 244 ? 9.855 19.454 44.339 1.00 29.89 244 LEU A N 1
ATOM 1870 C CA . LEU A 1 244 ? 8.525 19.887 43.888 1.00 30.26 244 LEU A CA 1
ATOM 1871 C C . LEU A 1 244 ? 7.831 20.772 44.925 1.00 30.44 244 LEU A C 1
ATOM 1872 O O . LEU A 1 244 ? 7.188 21.764 44.569 1.00 29.82 244 LEU A O 1
ATOM 1877 N N . ILE A 1 245 ? 7.950 20.419 46.206 1.00 30.67 245 ILE A N 1
ATOM 1878 C CA . ILE A 1 245 ? 7.346 21.209 47.278 1.00 31.66 245 ILE A CA 1
ATOM 1879 C C . ILE A 1 245 ? 7.976 22.610 47.294 1.00 32.25 245 ILE A C 1
ATOM 1880 O O . ILE A 1 245 ? 7.268 23.611 47.414 1.00 32.39 245 ILE A O 1
ATOM 1885 N N . ASN A 1 246 ? 9.300 22.678 47.151 1.00 33.30 246 ASN A N 1
ATOM 1886 C CA . ASN A 1 246 ? 10.011 23.957 47.138 1.00 35.80 246 ASN A CA 1
ATOM 1887 C C . ASN A 1 246 ? 9.729 24.769 45.867 1.00 37.48 246 ASN A C 1
ATOM 1888 O O . ASN A 1 246 ? 9.861 25.996 45.865 1.00 38.99 246 ASN A O 1
ATOM 1893 N N . LEU A 1 247 ? 9.342 24.086 44.792 1.00 38.34 247 LEU A N 1
ATOM 1894 C CA . LEU A 1 247 ? 9.022 24.752 43.529 1.00 38.55 247 LEU A CA 1
ATOM 1895 C C . LEU A 1 247 ? 7.636 25.404 43.627 1.00 39.55 247 LEU A C 1
ATOM 1896 O O . LEU A 1 247 ? 7.430 26.514 43.129 1.00 40.82 247 LEU A O 1
ATOM 1901 N N . VAL A 1 248 ? 6.689 24.718 44.271 1.00 39.94 248 VAL A N 1
ATOM 1902 C CA . VAL A 1 248 ? 5.335 25.246 44.455 1.00 40.92 248 VAL A CA 1
ATOM 1903 C C . VAL A 1 248 ? 5.384 26.464 45.393 1.00 42.15 248 VAL A C 1
ATOM 1904 O O . VAL A 1 248 ? 4.581 27.392 45.265 1.00 42.93 248 VAL A O 1
ATOM 1908 N N . ARG A 1 249 ? 6.340 26.459 46.322 1.00 42.74 249 ARG A N 1
ATOM 1909 C CA . ARG A 1 249 ? 6.535 27.562 47.266 1.00 43.75 249 ARG A CA 1
ATOM 1910 C C . ARG A 1 249 ? 7.035 28.825 46.553 1.00 44.53 249 ARG A C 1
ATOM 1911 O O . ARG A 1 249 ? 6.548 29.927 46.885 1.00 45.65 249 ARG A O 1
ATOM 1919 N N . MET B 1 10 ? -10.110 -20.683 10.511 1.00 33.31 10 MET B N 1
ATOM 1920 C CA . MET B 1 10 ? -8.895 -20.444 9.682 1.00 34.67 10 MET B CA 1
ATOM 1921 C C . MET B 1 10 ? -7.625 -20.356 10.526 1.00 33.09 10 MET B C 1
ATOM 1922 O O . MET B 1 10 ? -7.680 -20.113 11.734 1.00 32.15 10 MET B O 1
ATOM 1927 N N . LYS B 1 11 ? -6.484 -20.554 9.877 1.00 30.73 11 LYS B N 1
ATOM 1928 C CA . LYS B 1 11 ? -5.193 -20.503 10.553 1.00 28.47 11 LYS B CA 1
ATOM 1929 C C . LYS B 1 11 ? -4.818 -19.110 11.047 1.00 26.70 11 LYS B C 1
ATOM 1930 O O . LYS B 1 11 ? -5.097 -18.108 10.393 1.00 24.35 11 LYS B O 1
ATOM 1936 N N . THR B 1 12 ? -4.180 -19.066 12.213 1.00 25.85 12 THR B N 1
ATOM 1937 C CA . THR B 1 12 ? -3.716 -17.813 12.798 1.00 25.27 12 THR B CA 1
ATOM 1938 C C . THR B 1 12 ? -2.509 -17.370 11.964 1.00 22.76 12 THR B C 1
ATOM 1939 O O . THR B 1 12 ? -1.697 -18.199 11.561 1.00 21.89 12 THR B O 1
ATOM 1943 N N . LEU B 1 13 ? -2.398 -16.070 11.701 1.00 21.06 13 LEU B N 1
ATOM 1944 C CA . LEU B 1 13 ? -1.288 -15.549 10.915 1.00 20.01 13 LEU B CA 1
ATOM 1945 C C . LEU B 1 13 ? -0.004 -15.496 11.755 1.00 21.61 13 LEU B C 1
ATOM 1946 O O . LEU B 1 13 ? -0.033 -15.117 12.926 1.00 21.68 13 LEU B O 1
ATOM 1951 N N . VAL B 1 14 ? 1.108 -15.898 11.145 1.00 20.37 14 VAL B N 1
ATOM 1952 C CA . VAL B 1 14 ? 2.407 -15.879 11.811 1.00 18.95 14 VAL B CA 1
ATOM 1953 C C . VAL B 1 14 ? 3.151 -14.628 11.345 1.00 17.25 14 VAL B C 1
ATOM 1954 O O . VAL B 1 14 ? 3.492 -14.493 10.167 1.00 17.08 14 VAL B O 1
ATOM 1958 N N . ILE B 1 15 ? 3.372 -13.693 12.272 1.00 16.27 15 ILE B N 1
ATOM 1959 C CA . ILE B 1 15 ? 4.061 -12.446 11.977 1.00 15.61 15 ILE B CA 1
ATOM 1960 C C . ILE B 1 15 ? 5.431 -12.487 12.683 1.00 18.23 15 ILE B C 1
ATOM 1961 O O . ILE B 1 15 ? 5.505 -12.511 13.920 1.00 16.55 15 ILE B O 1
ATOM 1966 N N . ALA B 1 16 ? 6.497 -12.504 11.890 1.00 18.05 16 ALA B N 1
ATOM 1967 C CA . ALA B 1 16 ? 7.859 -12.577 12.427 1.00 17.56 16 ALA B CA 1
ATOM 1968 C C . ALA B 1 16 ? 8.343 -11.228 12.959 1.00 17.37 16 ALA B C 1
ATOM 1969 O O . ALA B 1 16 ? 8.545 -10.272 12.201 1.00 16.45 16 ALA B O 1
ATOM 1971 N N . HIS B 1 17 ? 8.528 -11.176 14.275 1.00 17.47 17 HIS B N 1
ATOM 1972 C CA . HIS B 1 17 ? 8.959 -9.970 14.985 1.00 17.26 17 HIS B CA 1
ATOM 1973 C C . HIS B 1 17 ? 10.399 -9.594 14.618 1.00 17.61 17 HIS B C 1
ATOM 1974 O O . HIS B 1 17 ? 11.348 -10.269 15.030 1.00 17.70 17 HIS B O 1
ATOM 1981 N N . ARG B 1 18 ? 10.537 -8.509 13.859 1.00 17.26 18 ARG B N 1
ATOM 1982 C CA . ARG B 1 18 ? 11.820 -8.007 13.343 1.00 17.66 18 ARG B CA 1
ATOM 1983 C C . ARG B 1 18 ? 12.438 -9.075 12.437 1.00 18.19 18 ARG B C 1
ATOM 1984 O O . ARG B 1 18 ? 13.664 -9.190 12.316 1.00 17.29 18 ARG B O 1
ATOM 1992 N N . GLY B 1 19 ? 11.562 -9.839 11.768 1.00 16.77 19 GLY B N 1
ATOM 1993 C CA . GLY B 1 19 ? 11.995 -10.920 10.899 1.00 15.68 19 GLY B CA 1
ATOM 1994 C C . GLY B 1 19 ? 12.162 -12.167 11.753 1.00 16.81 19 GLY B C 1
ATOM 1995 O O . GLY B 1 19 ? 11.541 -12.268 12.809 1.00 16.66 19 GLY B O 1
ATOM 1996 N N . ASP B 1 20 ? 12.969 -13.126 11.307 1.00 17.60 20 ASP B N 1
ATOM 1997 C CA . ASP B 1 20 ? 13.226 -14.327 12.100 1.00 19.03 20 ASP B CA 1
ATOM 1998 C C . ASP B 1 20 ? 14.380 -13.910 13.021 1.00 20.79 20 ASP B C 1
ATOM 1999 O O . ASP B 1 20 ? 15.530 -14.331 12.843 1.00 21.24 20 ASP B O 1
ATOM 2004 N N . SER B 1 21 ? 14.049 -13.071 14.002 1.00 20.34 21 SER B N 1
ATOM 2005 C CA . SER B 1 21 ? 15.026 -12.516 14.931 1.00 21.01 21 SER B CA 1
ATOM 2006 C C . SER B 1 21 ? 15.709 -13.470 15.904 1.00 22.15 21 SER B C 1
ATOM 2007 O O . SER B 1 21 ? 16.753 -13.134 16.473 1.00 22.07 21 SER B O 1
ATOM 2010 N N . LYS B 1 22 ? 15.135 -14.653 16.100 1.00 21.81 22 LYS B N 1
ATOM 2011 C CA . LYS B 1 22 ? 15.734 -15.645 16.978 1.00 24.35 22 LYS B CA 1
ATOM 2012 C C . LYS B 1 22 ? 16.991 -16.227 16.324 1.00 24.42 22 LYS B C 1
ATOM 2013 O O . LYS B 1 22 ? 17.988 -16.482 17.000 1.00 23.69 22 LYS B O 1
ATOM 2019 N N . ASN B 1 23 ? 16.940 -16.405 15.004 1.00 23.07 23 ASN B N 1
ATOM 2020 C CA . ASN B 1 23 ? 18.031 -17.020 14.250 1.00 23.81 23 ASN B CA 1
ATOM 2021 C C . ASN B 1 23 ? 18.837 -16.090 13.341 1.00 22.89 23 ASN B C 1
ATOM 2022 O O . ASN B 1 23 ? 19.915 -16.458 12.876 1.00 24.32 23 ASN B O 1
ATOM 2027 N N . VAL B 1 24 ? 18.317 -14.896 13.088 1.00 20.14 24 VAL B N 1
ATOM 2028 C CA . VAL B 1 24 ? 18.966 -13.937 12.200 1.00 20.44 24 VAL B CA 1
ATOM 2029 C C . VAL B 1 24 ? 18.931 -12.537 12.825 1.00 21.40 24 VAL B C 1
ATOM 2030 O O . VAL B 1 24 ? 17.970 -12.189 13.515 1.00 21.89 24 VAL B O 1
ATOM 2034 N N . PRO B 1 25 ? 19.984 -11.721 12.616 1.00 21.99 25 PRO B N 1
ATOM 2035 C CA . PRO B 1 25 ? 20.054 -10.364 13.162 1.00 21.96 25 PRO B CA 1
ATOM 2036 C C . PRO B 1 25 ? 18.751 -9.614 12.920 1.00 22.19 25 PRO B C 1
ATOM 2037 O O . PRO B 1 25 ? 18.313 -9.483 11.777 1.00 21.30 25 PRO B O 1
ATOM 2041 N N . GLU B 1 26 ? 18.147 -9.123 13.999 1.00 21.16 26 GLU B N 1
ATOM 2042 C CA . GLU B 1 26 ? 16.875 -8.411 13.932 1.00 21.06 26 GLU B CA 1
ATOM 2043 C C . GLU B 1 26 ? 16.845 -7.213 12.986 1.00 21.18 26 GLU B C 1
ATOM 2044 O O . GLU B 1 26 ? 17.856 -6.552 12.752 1.00 19.18 26 GLU B O 1
ATOM 2050 N N . ASN B 1 27 ? 15.658 -6.941 12.449 1.00 19.77 27 ASN B N 1
ATOM 2051 C CA . ASN B 1 27 ? 15.441 -5.817 11.553 1.00 17.10 27 ASN B CA 1
ATOM 2052 C C . ASN B 1 27 ? 16.414 -5.666 10.389 1.00 15.15 27 ASN B C 1
ATOM 2053 O O . ASN B 1 27 ? 16.852 -4.567 10.075 1.00 14.77 27 ASN B O 1
ATOM 2058 N N . THR B 1 28 ? 16.741 -6.781 9.745 1.00 16.35 28 THR B N 1
ATOM 2059 C CA . THR B 1 28 ? 17.612 -6.762 8.572 1.00 18.41 28 THR B CA 1
ATOM 2060 C C . THR B 1 28 ? 16.916 -7.487 7.427 1.00 19.21 28 THR B C 1
ATOM 2061 O O . THR B 1 28 ? 16.009 -8.284 7.653 1.00 19.72 28 THR B O 1
ATOM 2065 N N . ILE B 1 29 ? 17.346 -7.207 6.198 1.00 20.59 29 ILE B N 1
ATOM 2066 C CA . ILE B 1 29 ? 16.781 -7.853 5.012 1.00 21.98 29 ILE B CA 1
ATOM 2067 C C . ILE B 1 29 ? 16.971 -9.369 5.156 1.00 22.36 29 ILE B C 1
ATOM 2068 O O . ILE B 1 29 ? 16.090 -10.152 4.801 1.00 21.54 29 ILE B O 1
ATOM 2073 N N . ALA B 1 30 ? 18.112 -9.782 5.709 1.00 21.73 30 ALA B N 1
ATOM 2074 C CA . ALA B 1 30 ? 18.384 -11.207 5.914 1.00 21.10 30 ALA B CA 1
ATOM 2075 C C . ALA B 1 30 ? 17.315 -11.852 6.807 1.00 20.14 30 ALA B C 1
ATOM 2076 O O . ALA B 1 30 ? 16.840 -12.955 6.526 1.00 20.27 30 ALA B O 1
ATOM 2078 N N . ALA B 1 31 ? 16.947 -11.162 7.887 1.00 19.35 31 ALA B N 1
ATOM 2079 C CA . ALA B 1 31 ? 15.952 -11.672 8.824 1.00 18.45 31 ALA B CA 1
ATOM 2080 C C . ALA B 1 31 ? 14.547 -11.697 8.213 1.00 17.34 31 ALA B C 1
ATOM 2081 O O . ALA B 1 31 ? 13.781 -12.634 8.460 1.00 16.75 31 ALA B O 1
ATOM 2083 N N . PHE B 1 32 ? 14.216 -10.674 7.432 1.00 17.08 32 PHE B N 1
ATOM 2084 C CA . PHE B 1 32 ? 12.902 -10.611 6.781 1.00 18.58 32 PHE B CA 1
ATOM 2085 C C . PHE B 1 32 ? 12.815 -11.687 5.692 1.00 19.69 32 PHE B C 1
ATOM 2086 O O . PHE B 1 32 ? 11.783 -12.345 5.539 1.00 20.55 32 PHE B O 1
ATOM 2094 N N . LYS B 1 33 ? 13.908 -11.877 4.952 1.00 19.35 33 LYS B N 1
ATOM 2095 C CA . LYS B 1 33 ? 13.967 -12.883 3.896 1.00 21.17 33 LYS B CA 1
ATOM 2096 C C . LYS B 1 33 ? 13.812 -14.291 4.475 1.00 21.44 33 LYS B C 1
ATOM 2097 O O . LYS B 1 33 ? 13.132 -15.138 3.892 1.00 22.43 33 LYS B O 1
ATOM 2103 N N . ARG B 1 34 ? 14.439 -14.546 5.623 1.00 20.24 34 ARG B N 1
ATOM 2104 C CA . ARG B 1 34 ? 14.344 -15.854 6.266 1.00 19.84 34 ARG B CA 1
ATOM 2105 C C . ARG B 1 34 ? 12.898 -16.120 6.712 1.00 18.36 34 ARG B C 1
ATOM 2106 O O . ARG B 1 34 ? 12.410 -17.244 6.621 1.00 18.39 34 ARG B O 1
ATOM 2114 N N . ALA B 1 35 ? 12.220 -15.083 7.198 1.00 17.48 35 ALA B N 1
ATOM 2115 C CA . ALA B 1 35 ? 10.827 -15.209 7.633 1.00 17.23 35 ALA B CA 1
ATOM 2116 C C . ALA B 1 35 ? 9.957 -15.635 6.436 1.00 18.18 35 ALA B C 1
ATOM 2117 O O . ALA B 1 35 ? 9.086 -16.497 6.570 1.00 18.31 35 ALA B O 1
ATOM 2119 N N . MET B 1 36 ? 10.208 -15.033 5.275 1.00 19.04 36 MET B N 1
ATOM 2120 C CA . MET B 1 36 ? 9.473 -15.357 4.050 1.00 21.38 36 MET B CA 1
ATOM 2121 C C . MET B 1 36 ? 9.724 -16.810 3.645 1.00 23.00 36 MET B C 1
ATOM 2122 O O . MET B 1 36 ? 8.787 -17.543 3.322 1.00 21.74 36 MET B O 1
ATOM 2127 N N . GLU B 1 37 ? 10.994 -17.221 3.670 1.00 23.01 37 GLU B N 1
ATOM 2128 C CA . GLU B 1 37 ? 11.393 -18.579 3.301 1.00 23.92 37 GLU B CA 1
ATOM 2129 C C . GLU B 1 37 ? 10.792 -19.638 4.216 1.00 23.60 37 GLU B C 1
ATOM 2130 O O . GLU B 1 37 ? 10.454 -20.734 3.768 1.00 22.43 37 GLU B O 1
ATOM 2136 N N . LEU B 1 38 ? 10.661 -19.307 5.503 1.00 22.85 38 LEU B N 1
ATOM 2137 C CA . LEU B 1 38 ? 10.086 -20.226 6.479 1.00 23.33 38 LEU B CA 1
ATOM 2138 C C . LEU B 1 38 ? 8.584 -20.431 6.253 1.00 22.92 38 LEU B C 1
ATOM 2139 O O . 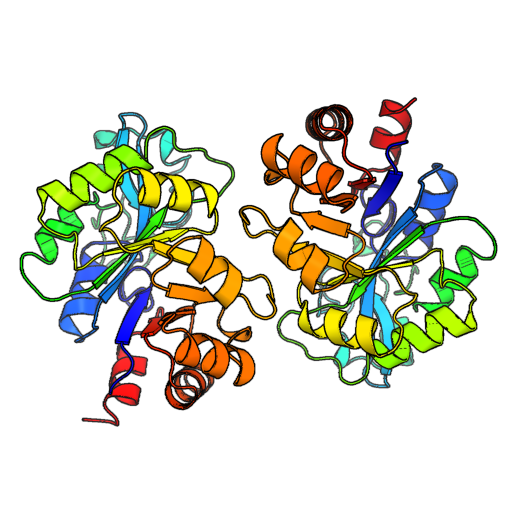LEU B 1 38 ? 8.011 -21.421 6.716 1.00 23.57 38 LEU B O 1
ATOM 2144 N N . GLY B 1 39 ? 7.956 -19.494 5.551 1.00 24.03 39 GLY B N 1
ATOM 2145 C CA . GLY B 1 39 ? 6.527 -19.601 5.288 1.00 23.56 39 GLY B CA 1
ATOM 2146 C C . GLY B 1 39 ? 5.670 -18.738 6.201 1.00 23.28 39 GLY B C 1
ATOM 2147 O O . GLY B 1 39 ? 4.476 -19.007 6.396 1.00 21.56 39 GLY B O 1
ATOM 2148 N N . ALA B 1 40 ? 6.272 -17.701 6.773 1.00 20.65 40 ALA B N 1
ATOM 2149 C CA . ALA B 1 40 ? 5.544 -16.791 7.650 1.00 19.57 40 ALA B CA 1
ATOM 2150 C C . ALA B 1 40 ? 4.561 -15.986 6.801 1.00 19.04 40 ALA B C 1
ATOM 2151 O O . ALA B 1 40 ? 4.759 -15.832 5.592 1.00 18.63 40 ALA B O 1
ATOM 2153 N N . ASP B 1 41 ? 3.523 -15.462 7.437 1.00 18.97 41 ASP B N 1
ATOM 2154 C CA . ASP B 1 41 ? 2.505 -14.684 6.731 1.00 18.89 41 ASP B CA 1
ATOM 2155 C C . ASP B 1 41 ? 2.846 -13.207 6.650 1.00 19.23 41 ASP B C 1
ATOM 2156 O O . ASP B 1 41 ? 2.224 -12.445 5.899 1.00 16.77 41 ASP B O 1
ATOM 2161 N N . GLY B 1 42 ? 3.847 -12.790 7.428 1.00 16.12 42 GLY B N 1
ATOM 2162 C CA . GLY B 1 42 ? 4.254 -11.403 7.414 1.00 15.09 42 GLY B CA 1
ATOM 2163 C C . GLY B 1 42 ? 5.382 -11.104 8.401 1.00 16.78 42 GLY B C 1
ATOM 2164 O O . GLY B 1 42 ? 5.924 -12.017 9.024 1.00 16.85 42 GLY B O 1
ATOM 2165 N N . ILE B 1 43 ? 5.728 -9.830 8.520 1.00 16.59 43 ILE B N 1
ATOM 2166 C CA . ILE B 1 43 ? 6.781 -9.384 9.430 1.00 17.44 43 ILE B CA 1
ATOM 2167 C C . ILE B 1 43 ? 6.365 -8.139 10.201 1.00 17.95 43 ILE B C 1
ATOM 2168 O O . ILE B 1 43 ? 5.485 -7.391 9.774 1.00 17.07 43 ILE B O 1
ATOM 2173 N N . GLU B 1 44 ? 6.999 -7.934 11.355 1.00 15.90 44 GLU B N 1
ATOM 2174 C CA . GLU B 1 44 ? 6.776 -6.743 12.154 1.00 15.42 44 GLU B CA 1
ATOM 2175 C C . GLU B 1 44 ? 8.138 -6.040 12.101 1.00 16.97 44 GLU B C 1
ATOM 2176 O O . GLU B 1 44 ? 9.180 -6.704 12.122 1.00 16.06 44 GLU B O 1
ATOM 2182 N N . LEU B 1 45 ? 8.123 -4.718 11.966 1.00 16.98 45 LEU B N 1
ATOM 2183 C CA . LEU B 1 45 ? 9.360 -3.938 11.919 1.00 19.34 45 LEU B CA 1
ATOM 2184 C C . LEU B 1 45 ? 9.157 -2.541 12.489 1.00 19.51 45 LEU B C 1
ATOM 2185 O O . LEU B 1 45 ? 8.019 -2.074 12.648 1.00 18.62 45 LEU B O 1
ATOM 2190 N N . ASP B 1 46 ? 10.266 -1.877 12.801 1.00 17.38 46 ASP B N 1
ATOM 2191 C CA . ASP B 1 46 ? 10.230 -0.535 13.358 1.00 16.91 46 ASP B CA 1
ATOM 2192 C C . ASP B 1 46 ? 10.851 0.465 12.388 1.00 18.24 46 ASP B C 1
ATOM 2193 O O . ASP B 1 46 ? 11.908 0.200 11.808 1.00 18.82 46 ASP B O 1
ATOM 2198 N N . VAL B 1 47 ? 10.201 1.611 12.198 1.00 19.18 47 VAL B N 1
ATOM 2199 C CA . VAL B 1 47 ? 10.766 2.632 11.326 1.00 18.53 47 VAL B CA 1
ATOM 2200 C C . VAL B 1 47 ? 11.135 3.893 12.095 1.00 19.88 47 VAL B C 1
ATOM 2201 O O . VAL B 1 47 ? 10.446 4.298 13.033 1.00 19.93 47 VAL B O 1
ATOM 2205 N N . GLN B 1 48 ? 12.253 4.486 11.688 1.00 20.13 48 GLN B N 1
ATOM 2206 C CA . GLN B 1 48 ? 12.761 5.721 12.267 1.00 21.91 48 GLN B CA 1
ATOM 2207 C C . GLN B 1 48 ? 13.299 6.564 11.117 1.00 22.35 48 GLN B C 1
ATOM 2208 O O . GLN B 1 48 ? 13.387 6.091 9.981 1.00 23.14 48 GLN B O 1
ATOM 2214 N N . LEU B 1 49 ? 13.652 7.808 11.403 1.00 23.52 49 LEU B N 1
ATOM 2215 C CA . LEU B 1 49 ? 14.189 8.694 10.379 1.00 25.69 49 LEU B CA 1
ATOM 2216 C C . LEU B 1 49 ? 15.655 9.033 10.635 1.00 27.06 49 LEU B C 1
ATOM 2217 O O . LEU B 1 49 ? 16.078 9.181 11.784 1.00 27.08 49 LEU B O 1
ATOM 2222 N N . THR B 1 50 ? 16.423 9.134 9.550 1.00 27.74 50 THR B N 1
ATOM 2223 C CA . THR B 1 50 ? 17.829 9.517 9.634 1.00 29.34 50 THR B CA 1
ATOM 2224 C C . THR B 1 50 ? 17.843 11.045 9.716 1.00 30.22 50 THR B C 1
ATOM 2225 O O . THR B 1 50 ? 16.792 11.686 9.636 1.00 30.64 50 THR B O 1
ATOM 2229 N N . LYS B 1 51 ? 19.033 11.626 9.872 1.00 30.43 51 LYS B N 1
ATOM 2230 C CA . LYS B 1 51 ? 19.177 13.076 9.981 1.00 30.97 51 LYS B CA 1
ATOM 2231 C C . LYS B 1 51 ? 18.688 13.776 8.718 1.00 30.45 51 LYS B C 1
ATOM 2232 O O . LYS B 1 51 ? 18.109 14.863 8.792 1.00 30.63 51 LYS B O 1
ATOM 2238 N N . ASP B 1 52 ? 18.929 13.153 7.564 1.00 31.07 52 ASP B N 1
ATOM 2239 C CA . ASP B 1 52 ? 18.507 13.728 6.289 1.00 32.10 52 ASP B CA 1
ATOM 2240 C C . ASP B 1 52 ? 17.108 13.291 5.840 1.00 32.16 52 ASP B C 1
ATOM 2241 O O . ASP B 1 52 ? 16.738 13.430 4.674 1.00 32.98 52 ASP B O 1
ATOM 2246 N N . GLY B 1 53 ? 16.344 12.765 6.794 1.00 32.45 53 GLY B N 1
ATOM 2247 C CA . GLY B 1 53 ? 14.962 12.376 6.544 1.00 32.01 53 GLY B CA 1
ATOM 2248 C C . GLY B 1 53 ? 14.611 11.134 5.757 1.00 31.15 53 GLY B C 1
ATOM 2249 O O . GLY B 1 53 ? 13.611 11.130 5.031 1.00 31.37 53 GLY B O 1
ATOM 2250 N N . HIS B 1 54 ? 15.407 10.085 5.901 1.00 29.55 54 HIS B N 1
ATOM 2251 C CA . HIS B 1 54 ? 15.139 8.834 5.207 1.00 28.61 54 HIS B CA 1
ATOM 2252 C C . HIS B 1 54 ? 14.604 7.792 6.182 1.00 27.24 54 HIS B C 1
ATOM 2253 O O . HIS B 1 54 ? 15.066 7.689 7.320 1.00 26.05 54 HIS B O 1
ATOM 2260 N N . LEU B 1 55 ? 13.620 7.020 5.729 1.00 24.24 55 LEU B N 1
ATOM 2261 C CA . LEU B 1 55 ? 13.023 5.975 6.551 1.00 24.03 55 LEU B CA 1
ATOM 2262 C C . LEU B 1 55 ? 13.922 4.738 6.631 1.00 22.89 55 LEU B C 1
ATOM 2263 O O . LEU B 1 55 ? 14.169 4.078 5.616 1.00 21.68 55 LEU B O 1
ATOM 2268 N N . VAL B 1 56 ? 14.417 4.437 7.831 1.00 22.05 56 VAL B N 1
ATOM 2269 C CA . VAL B 1 56 ? 15.256 3.257 8.045 1.00 21.55 56 VAL B CA 1
ATOM 2270 C C . VAL B 1 56 ? 14.603 2.286 9.023 1.00 19.99 56 VAL B C 1
ATOM 2271 O O . VAL B 1 56 ? 13.780 2.677 9.854 1.00 21.67 56 VAL B O 1
ATOM 2275 N N . VAL B 1 57 ? 14.964 1.014 8.911 1.00 19.40 57 VAL B N 1
ATOM 2276 C CA . VAL B 1 57 ? 14.398 -0.034 9.748 1.00 17.85 57 VAL B CA 1
ATOM 2277 C C . VAL B 1 57 ? 15.351 -0.468 10.867 1.00 18.15 57 VAL B C 1
ATOM 2278 O O . VAL B 1 57 ? 16.334 -1.164 10.624 1.00 17.95 57 VAL B O 1
ATOM 2282 N N . ILE B 1 58 ? 15.030 -0.047 12.086 1.00 17.24 58 ILE B N 1
ATOM 2283 C CA . ILE B 1 58 ? 15.824 -0.368 13.277 1.00 18.74 58 ILE B CA 1
ATOM 2284 C C . ILE B 1 58 ? 14.961 -0.099 14.513 1.00 17.35 58 ILE B C 1
ATOM 2285 O O . ILE B 1 58 ? 14.160 0.843 14.527 1.00 18.48 58 ILE B O 1
ATOM 2290 N N . HIS B 1 59 ? 15.106 -0.934 15.542 1.00 18.76 59 HIS B N 1
ATOM 2291 C CA . HIS B 1 59 ? 14.288 -0.804 16.747 1.00 19.64 59 HIS B CA 1
ATOM 2292 C C . HIS B 1 59 ? 14.671 0.284 17.751 1.00 21.22 59 HIS B C 1
ATOM 2293 O O . HIS B 1 59 ? 13.883 1.196 18.020 1.00 18.48 59 HIS B O 1
ATOM 2300 N N . ASP B 1 60 ? 15.872 0.184 18.316 1.00 21.37 60 ASP B N 1
ATOM 2301 C CA . ASP B 1 60 ? 16.327 1.164 19.296 1.00 21.61 60 ASP B CA 1
ATOM 2302 C C . ASP B 1 60 ? 16.548 2.555 18.704 1.00 21.97 60 ASP B C 1
ATOM 2303 O O . ASP B 1 60 ? 16.842 2.700 17.513 1.00 20.18 60 ASP B O 1
ATOM 2308 N N . GLU B 1 61 ? 16.406 3.574 19.553 1.00 22.46 61 GLU B N 1
ATOM 2309 C CA . GLU B 1 61 ? 16.624 4.961 19.152 1.00 25.68 61 GLU B CA 1
ATOM 2310 C C . GLU B 1 61 ? 18.119 5.179 18.906 1.00 23.53 61 GLU B C 1
ATOM 2311 O O . GLU B 1 61 ? 18.514 6.148 18.255 1.00 24.45 61 GLU B O 1
ATOM 2317 N N . THR B 1 62 ? 18.942 4.279 19.436 1.00 24.09 62 THR B N 1
ATOM 2318 C CA . THR B 1 62 ? 20.394 4.344 19.239 1.00 22.82 62 THR B CA 1
ATOM 2319 C C . THR B 1 62 ? 20.855 3.096 18.484 1.00 22.15 62 THR B C 1
ATOM 2320 O O . THR B 1 62 ? 20.250 2.030 18.610 1.00 22.64 62 THR B O 1
ATOM 2324 N N . VAL B 1 63 ? 21.925 3.227 17.708 1.00 23.35 63 VAL B N 1
ATOM 2325 C CA . VAL B 1 63 ? 22.446 2.097 16.934 1.00 23.26 63 VAL B CA 1
ATOM 2326 C C . VAL B 1 63 ? 23.334 1.177 17.774 1.00 23.09 63 VAL B C 1
ATOM 2327 O O . VAL B 1 63 ? 23.712 0.094 17.329 1.00 22.26 63 VAL B O 1
ATOM 2331 N N . ASP B 1 64 ? 23.617 1.602 19.002 1.00 24.24 64 ASP B N 1
ATOM 2332 C CA . ASP B 1 64 ? 24.493 0.884 19.935 1.00 24.49 64 ASP B CA 1
ATOM 2333 C C . ASP B 1 64 ? 24.344 -0.630 20.081 1.00 23.79 64 ASP B C 1
ATOM 2334 O O . ASP B 1 64 ? 25.295 -1.380 19.850 1.00 22.77 64 ASP B O 1
ATOM 2339 N N . ARG B 1 65 ? 23.156 -1.080 20.469 1.00 22.42 65 ARG B N 1
ATOM 2340 C CA . ARG B 1 65 ? 22.922 -2.498 20.703 1.00 21.01 65 ARG B CA 1
ATOM 2341 C C . ARG B 1 65 ? 23.074 -3.449 19.524 1.00 21.18 65 ARG B C 1
ATOM 2342 O O . ARG B 1 65 ? 23.729 -4.488 19.640 1.00 21.31 65 ARG B O 1
ATOM 2350 N N . THR B 1 66 ? 22.488 -3.090 18.386 1.00 20.75 66 THR B N 1
ATOM 2351 C CA . THR B 1 66 ? 22.506 -3.965 17.218 1.00 19.82 66 THR B CA 1
ATOM 2352 C C . THR B 1 66 ? 23.609 -3.774 16.180 1.00 20.94 66 THR B C 1
ATOM 2353 O O . THR B 1 66 ? 23.745 -4.600 15.269 1.00 20.35 66 THR B O 1
ATOM 2357 N N . THR B 1 67 ? 24.384 -2.696 16.300 1.00 22.32 67 THR B N 1
ATOM 2358 C CA . THR B 1 67 ? 25.459 -2.429 15.346 1.00 23.29 67 THR B CA 1
ATOM 2359 C C . THR B 1 67 ? 26.828 -2.226 16.009 1.00 26.19 67 THR B C 1
ATOM 2360 O O . THR B 1 67 ? 26.953 -2.285 17.237 1.00 25.75 67 THR B O 1
ATOM 2364 N N . ASN B 1 68 ? 27.839 -1.994 15.175 1.00 28.04 68 ASN B N 1
ATOM 2365 C CA . ASN B 1 68 ? 29.201 -1.752 15.646 1.00 29.21 68 ASN B CA 1
ATOM 2366 C C . ASN B 1 68 ? 29.460 -0.245 15.733 1.00 29.84 68 ASN B C 1
ATOM 2367 O O . ASN B 1 68 ? 30.610 0.205 15.759 1.00 31.15 68 ASN B O 1
ATOM 2372 N N . GLY B 1 69 ? 28.375 0.528 15.785 1.00 29.32 69 GLY B N 1
ATOM 2373 C CA . GLY B 1 69 ? 28.480 1.972 15.898 1.00 27.80 69 GLY B CA 1
ATOM 2374 C C . GLY B 1 69 ? 27.831 2.448 17.189 1.00 28.16 69 GLY B C 1
ATOM 2375 O O . GLY B 1 69 ? 27.408 1.632 18.004 1.00 28.99 69 GLY B O 1
ATOM 2376 N N . GLU B 1 70 ? 27.773 3.762 17.394 1.00 29.35 70 GLU B N 1
ATOM 2377 C CA . GLU B 1 70 ? 27.138 4.318 18.587 1.00 30.08 70 GLU B CA 1
ATOM 2378 C C . GLU B 1 70 ? 26.525 5.684 18.287 1.00 29.81 70 GLU B C 1
ATOM 2379 O O . GLU B 1 70 ? 26.977 6.399 17.389 1.00 30.22 70 GLU B O 1
ATOM 2385 N N . GLY B 1 71 ? 25.471 6.023 19.032 1.00 29.88 71 GLY B N 1
ATOM 2386 C CA . GLY B 1 71 ? 24.792 7.291 18.840 1.00 29.82 71 GLY B CA 1
ATOM 2387 C C . GLY B 1 71 ? 23.354 7.128 18.367 1.00 30.28 71 GLY B C 1
ATOM 2388 O O . GLY B 1 71 ? 22.949 6.049 17.928 1.00 29.55 71 GLY B O 1
ATOM 2389 N N . PHE B 1 72 ? 22.583 8.205 18.453 1.00 30.52 72 PHE B N 1
ATOM 2390 C CA . PHE B 1 72 ? 21.179 8.199 18.046 1.00 30.42 72 PHE B CA 1
ATOM 2391 C C . PHE B 1 72 ? 20.997 8.060 16.533 1.00 30.91 72 PHE B C 1
ATOM 2392 O O . PHE B 1 72 ? 21.754 8.631 15.745 1.00 29.17 72 PHE B O 1
ATOM 2400 N N . VAL B 1 73 ? 19.981 7.286 16.142 1.00 30.08 73 VAL B N 1
ATOM 2401 C CA . VAL B 1 73 ? 19.666 7.061 14.736 1.00 28.76 73 VAL B CA 1
ATOM 2402 C C . VAL B 1 73 ? 19.416 8.395 14.023 1.00 29.03 73 VAL B C 1
ATOM 2403 O O . VAL B 1 73 ? 19.865 8.595 12.892 1.00 28.97 73 VAL B O 1
ATOM 2407 N N . LYS B 1 74 ? 18.722 9.311 14.698 1.00 29.90 74 LYS B N 1
ATOM 2408 C CA . LYS B 1 74 ? 18.394 10.619 14.132 1.00 32.53 74 LYS B CA 1
ATOM 2409 C C . LYS B 1 74 ? 19.606 11.524 13.904 1.00 33.50 74 LYS B C 1
ATOM 2410 O O . LYS B 1 74 ? 19.489 12.566 13.249 1.00 34.23 74 LYS B O 1
ATOM 2416 N N . ASP B 1 75 ? 20.760 11.135 14.439 1.00 33.12 75 ASP B N 1
ATOM 2417 C CA . ASP B 1 75 ? 21.974 11.929 14.266 1.00 33.55 75 ASP B CA 1
ATOM 2418 C C . ASP B 1 75 ? 22.816 11.440 13.087 1.00 33.10 75 ASP B C 1
ATOM 2419 O O . ASP B 1 75 ? 23.754 12.115 12.660 1.00 33.83 75 ASP B O 1
ATOM 2424 N N . PHE B 1 76 ? 22.463 10.277 12.560 1.00 32.77 76 PHE B N 1
ATOM 2425 C CA . PHE B 1 76 ? 23.156 9.691 11.412 1.00 32.23 76 PHE B CA 1
ATOM 2426 C C . PHE B 1 76 ? 22.448 10.043 10.111 1.00 32.69 76 PHE B C 1
ATOM 2427 O O . PHE B 1 76 ? 21.217 10.091 10.063 1.00 32.81 76 PHE B O 1
ATOM 2435 N N . THR B 1 77 ? 23.221 10.290 9.057 1.00 31.94 77 THR B N 1
ATOM 2436 C CA . THR B 1 77 ? 22.636 10.529 7.744 1.00 32.06 77 THR B CA 1
ATOM 2437 C C . THR B 1 77 ? 22.514 9.107 7.175 1.00 31.66 77 THR B C 1
ATOM 2438 O O . THR B 1 77 ? 23.102 8.170 7.722 1.00 30.57 77 THR B O 1
ATOM 2442 N N . LEU B 1 78 ? 21.753 8.938 6.094 1.00 31.80 78 LEU B N 1
ATOM 2443 C CA . LEU B 1 78 ? 21.567 7.618 5.487 1.00 31.63 78 LEU B CA 1
ATOM 2444 C C . LEU B 1 78 ? 22.900 7.008 5.046 1.00 31.77 78 LEU B C 1
ATOM 2445 O O . LEU B 1 78 ? 23.141 5.817 5.249 1.00 30.38 78 LEU B O 1
ATOM 2450 N N . GLU B 1 79 ? 23.759 7.826 4.447 1.00 31.92 79 GLU B N 1
ATOM 2451 C CA . GLU B 1 79 ? 25.070 7.367 3.983 1.00 33.37 79 GLU B CA 1
ATOM 2452 C C . GLU B 1 79 ? 25.933 6.904 5.157 1.00 32.00 79 GLU B C 1
ATOM 2453 O O . GLU B 1 79 ? 26.624 5.887 5.073 1.00 30.97 79 GLU B O 1
ATOM 2459 N N . GLU B 1 80 ? 25.883 7.653 6.258 1.00 32.47 80 GLU B N 1
ATOM 2460 C CA . GLU B 1 80 ? 26.654 7.328 7.457 1.00 31.42 80 GLU B CA 1
ATOM 2461 C C . GLU B 1 80 ? 26.152 6.066 8.152 1.00 30.77 80 GLU B C 1
ATOM 2462 O O . GLU B 1 80 ? 26.945 5.220 8.574 1.00 29.54 80 GLU B O 1
ATOM 2468 N N . ILE B 1 81 ? 24.832 5.931 8.265 1.00 28.52 81 ILE B N 1
ATOM 2469 C CA . ILE B 1 81 ? 24.244 4.781 8.939 1.00 27.53 81 ILE B CA 1
ATOM 2470 C C . ILE B 1 81 ? 24.388 3.492 8.126 1.00 26.28 81 ILE B C 1
ATOM 2471 O O . ILE B 1 81 ? 24.369 2.395 8.684 1.00 26.41 81 ILE B O 1
ATOM 2476 N N . LYS B 1 82 ? 24.571 3.626 6.814 1.00 26.06 82 LYS B N 1
ATOM 2477 C CA . LYS B 1 82 ? 24.747 2.472 5.933 1.00 27.37 82 LYS B CA 1
ATOM 2478 C C . LYS B 1 82 ? 26.153 1.860 6.040 1.00 28.40 82 LYS B C 1
ATOM 2479 O O . LYS B 1 82 ? 26.392 0.756 5.561 1.00 28.26 82 LYS B O 1
ATOM 2485 N N . LYS B 1 83 ? 27.075 2.588 6.667 1.00 28.96 83 LYS B N 1
ATOM 2486 C CA . LYS B 1 83 ? 28.445 2.104 6.849 1.00 30.82 83 LYS B CA 1
ATOM 2487 C C . LYS B 1 83 ? 28.539 1.175 8.064 1.00 30.21 83 LYS B C 1
ATOM 2488 O O . LYS B 1 83 ? 29.517 0.440 8.219 1.00 30.89 83 LYS B O 1
ATOM 2494 N N . LEU B 1 84 ? 27.518 1.210 8.917 1.00 28.37 84 LEU B N 1
ATOM 2495 C CA . LEU B 1 84 ? 27.491 0.382 10.122 1.00 27.17 84 LEU B CA 1
ATOM 2496 C C . LEU B 1 84 ? 27.144 -1.078 9.820 1.00 26.72 84 LEU B C 1
ATOM 2497 O O . LEU B 1 84 ? 26.485 -1.383 8.825 1.00 25.69 84 LEU B O 1
ATOM 2502 N N . ASP B 1 85 ? 27.612 -1.976 10.682 1.00 25.62 85 ASP B N 1
ATOM 2503 C CA . ASP B 1 85 ? 27.363 -3.410 10.525 1.00 25.88 85 ASP B CA 1
ATOM 2504 C C . ASP B 1 85 ? 26.270 -3.824 11.511 1.00 25.58 85 ASP B C 1
ATOM 2505 O O . ASP B 1 85 ? 26.474 -3.827 12.727 1.00 24.23 85 ASP B O 1
ATOM 2510 N N . ALA B 1 86 ? 25.101 -4.184 10.972 1.00 23.59 86 ALA B N 1
ATOM 2511 C CA . ALA B 1 86 ? 23.960 -4.578 11.793 1.00 22.55 86 ALA B CA 1
ATOM 2512 C C . ALA B 1 86 ? 23.806 -6.090 11.936 1.00 21.86 86 ALA B C 1
ATOM 2513 O O . ALA B 1 86 ? 22.795 -6.582 12.440 1.00 20.81 86 ALA B O 1
ATOM 2515 N N . GLY B 1 87 ? 24.823 -6.836 11.501 1.00 21.00 87 GLY B N 1
ATOM 2516 C CA . GLY B 1 87 ? 24.759 -8.280 11.609 1.00 21.24 87 GLY B CA 1
ATOM 2517 C C . GLY B 1 87 ? 25.823 -8.926 12.489 1.00 22.16 87 GLY B C 1
ATOM 2518 O O . GLY B 1 87 ? 25.567 -9.943 13.141 1.00 20.10 87 GLY B O 1
ATOM 2519 N N . ILE B 1 88 ? 27.013 -8.324 12.529 1.00 24.07 88 ILE B N 1
ATOM 2520 C CA . ILE B 1 88 ? 28.138 -8.875 13.288 1.00 25.12 88 ILE B CA 1
ATOM 2521 C C . ILE B 1 88 ? 27.898 -9.121 14.784 1.00 25.69 88 ILE B C 1
ATOM 2522 O O . ILE B 1 88 ? 28.408 -10.093 15.341 1.00 26.61 88 ILE B O 1
ATOM 2527 N N . LYS B 1 89 ? 27.099 -8.270 15.426 1.00 27.06 89 LYS B N 1
ATOM 2528 C CA . LYS B 1 89 ? 26.800 -8.417 16.852 1.00 28.13 89 LYS B CA 1
ATOM 2529 C C . LYS B 1 89 ? 25.980 -9.669 17.166 1.00 28.63 89 LYS B C 1
ATOM 2530 O O . LYS B 1 89 ? 25.818 -10.035 18.327 1.00 29.22 89 LYS B O 1
ATOM 2536 N N . PHE B 1 90 ? 25.469 -10.331 16.129 1.00 28.27 90 PHE B N 1
ATOM 2537 C CA . PHE B 1 90 ? 24.659 -11.534 16.326 1.00 29.22 90 PHE B CA 1
ATOM 2538 C C . PHE B 1 90 ? 25.386 -12.793 15.859 1.00 28.99 90 PHE B C 1
ATOM 2539 O O . PHE B 1 90 ? 25.065 -13.899 16.297 1.00 30.34 90 PHE B O 1
ATOM 2547 N N . GLY B 1 91 ? 26.376 -12.615 14.987 1.00 28.39 91 GLY B N 1
ATOM 2548 C CA . GLY B 1 91 ? 27.151 -13.734 14.475 1.00 27.37 91 GLY B CA 1
ATOM 2549 C C . GLY B 1 91 ? 28.113 -13.333 13.366 1.00 27.65 91 GLY B C 1
ATOM 2550 O O . GLY B 1 91 ? 27.824 -12.424 12.586 1.00 26.42 91 GLY B O 1
ATOM 2551 N N . GLU B 1 92 ? 29.260 -14.012 13.292 1.00 28.46 92 GLU B N 1
ATOM 2552 C CA . GLU B 1 92 ? 30.266 -13.725 12.267 1.00 29.16 92 GLU B CA 1
ATOM 2553 C C . GLU B 1 92 ? 29.739 -13.976 10.855 1.00 28.31 92 GLU B C 1
ATOM 2554 O O . GLU B 1 92 ? 30.138 -13.302 9.906 1.00 27.27 92 GLU B O 1
ATOM 2560 N N . LYS B 1 93 ? 28.845 -14.952 10.732 1.00 29.67 93 LYS B N 1
ATOM 2561 C CA . LYS B 1 93 ? 28.236 -15.319 9.453 1.00 30.58 93 LYS B CA 1
ATOM 2562 C C . LYS B 1 93 ? 27.391 -14.188 8.845 1.00 30.06 93 LYS B C 1
ATOM 2563 O O . LYS B 1 93 ? 27.158 -14.155 7.636 1.00 30.23 93 LYS B O 1
ATOM 2569 N N . PHE B 1 94 ? 26.966 -13.245 9.684 1.00 28.98 94 PHE B N 1
ATOM 2570 C CA . PHE B 1 94 ? 26.132 -12.135 9.226 1.00 29.32 94 PHE B CA 1
ATOM 2571 C C . PHE B 1 94 ? 26.892 -10.811 9.076 1.00 28.50 94 PHE B C 1
ATOM 2572 O O . PHE B 1 94 ? 26.290 -9.735 9.028 1.00 26.24 94 PHE B O 1
ATOM 2580 N N . ALA B 1 95 ? 28.214 -10.895 8.992 1.00 28.75 95 ALA B N 1
ATOM 2581 C CA . ALA B 1 95 ? 29.045 -9.701 8.841 1.00 27.53 95 ALA B CA 1
ATOM 2582 C C . ALA B 1 95 ? 28.735 -8.963 7.538 1.00 27.06 95 ALA B C 1
ATOM 2583 O O . ALA B 1 95 ? 28.619 -9.577 6.478 1.00 27.52 95 ALA B O 1
ATOM 2585 N N . GLY B 1 96 ? 28.603 -7.644 7.632 1.00 26.25 96 GLY B N 1
ATOM 2586 C CA . GLY B 1 96 ? 28.321 -6.841 6.451 1.00 27.33 96 GLY B CA 1
ATOM 2587 C C . GLY B 1 96 ? 26.846 -6.523 6.247 1.00 27.03 96 GLY B C 1
ATOM 2588 O O . GLY B 1 96 ? 26.500 -5.711 5.386 1.00 28.13 96 GLY B O 1
ATOM 2589 N N . GLU B 1 97 ? 25.979 -7.163 7.022 1.00 27.03 97 GLU B N 1
ATOM 2590 C CA . GLU B 1 97 ? 24.533 -6.930 6.916 1.00 24.69 97 GLU B CA 1
ATOM 2591 C C . GLU B 1 97 ? 24.267 -5.508 7.399 1.00 24.78 97 GLU B C 1
ATOM 2592 O O . GLU B 1 97 ? 24.752 -5.088 8.450 1.00 24.43 97 GLU B O 1
ATOM 2598 N N . ARG B 1 98 ? 23.477 -4.769 6.623 1.00 23.47 98 ARG B N 1
ATOM 2599 C CA . ARG B 1 98 ? 23.199 -3.369 6.916 1.00 24.05 98 ARG B CA 1
ATOM 2600 C C . ARG B 1 98 ? 21.827 -3.036 7.492 1.00 23.26 98 ARG B C 1
ATOM 2601 O O . ARG B 1 98 ? 20.919 -3.867 7.492 1.00 23.84 98 ARG B O 1
ATOM 2609 N N . ILE B 1 99 ? 21.698 -1.806 7.991 1.00 23.06 99 ILE B N 1
ATOM 2610 C CA . ILE B 1 99 ? 20.421 -1.300 8.493 1.00 22.28 99 ILE B CA 1
ATOM 2611 C C . ILE B 1 99 ? 19.677 -0.983 7.190 1.00 22.74 99 ILE B C 1
ATOM 2612 O O . ILE B 1 99 ? 20.120 -0.155 6.390 1.00 22.30 99 ILE B O 1
ATOM 2617 N N . PRO B 1 100 ? 18.545 -1.649 6.987 1.00 22.22 100 PRO B N 1
ATOM 2618 C CA . PRO B 1 100 ? 17.745 -1.458 5.773 1.00 21.78 100 PRO B CA 1
ATOM 2619 C C . PRO B 1 100 ? 17.089 -0.082 5.738 1.00 20.37 100 PRO B C 1
ATOM 2620 O O . PRO B 1 100 ? 16.820 0.500 6.789 1.00 18.87 100 PRO B O 1
ATOM 2624 N N . THR B 1 101 ? 16.836 0.428 4.537 1.00 20.93 101 THR B N 1
ATOM 2625 C CA . THR B 1 101 ? 15.746 1.371 4.319 1.00 20.63 101 THR B CA 1
ATOM 2626 C C . THR B 1 101 ? 14.405 0.651 4.219 1.00 19.41 101 THR B C 1
ATOM 2627 O O . THR B 1 101 ? 14.355 -0.563 4.018 1.00 19.09 101 THR B O 1
ATOM 2631 N N . LEU B 1 102 ? 13.321 1.406 4.360 1.00 21.14 102 LEU B N 1
ATOM 2632 C CA . LEU B 1 102 ? 11.979 0.860 4.195 1.00 20.58 102 LEU B CA 1
ATOM 2633 C C . LEU B 1 102 ? 11.748 0.389 2.763 1.00 20.72 102 LEU B C 1
ATOM 2634 O O . LEU B 1 102 ? 11.097 -0.630 2.532 1.00 20.50 102 LEU B O 1
ATOM 2639 N N . TYR B 1 103 ? 12.286 1.137 1.805 1.00 22.07 103 TYR B N 1
ATOM 2640 C CA . TYR B 1 103 ? 12.186 0.764 0.385 1.00 23.04 103 TYR B CA 1
ATOM 2641 C C . TYR B 1 103 ? 12.749 -0.641 0.116 1.00 23.27 103 TYR B C 1
ATOM 2642 O O . TYR B 1 103 ? 12.178 -1.417 -0.661 1.00 21.16 103 TYR B O 1
ATOM 2651 N N . GLU B 1 104 ? 13.876 -0.964 0.753 1.00 22.07 104 GLU B N 1
ATOM 2652 C CA . GLU B 1 104 ? 14.507 -2.271 0.576 1.00 20.85 104 GLU B CA 1
ATOM 2653 C C . GLU B 1 104 ? 13.598 -3.415 1.019 1.00 20.51 104 GLU B C 1
ATOM 2654 O O . GLU B 1 104 ? 13.628 -4.500 0.437 1.00 20.37 104 GLU B O 1
ATOM 2660 N N . VAL B 1 105 ? 12.816 -3.178 2.071 1.00 18.81 105 VAL B N 1
ATOM 2661 C CA . VAL B 1 105 ? 11.895 -4.200 2.572 1.00 19.61 105 VAL B CA 1
ATOM 2662 C C . VAL B 1 105 ? 10.788 -4.418 1.526 1.00 19.28 105 VAL B C 1
ATOM 2663 O O . VAL B 1 105 ? 10.449 -5.561 1.201 1.00 19.34 105 VAL B O 1
ATOM 2667 N N . PHE B 1 106 ? 10.238 -3.325 1.005 1.00 20.53 106 PHE B N 1
ATOM 2668 C CA . PHE B 1 106 ? 9.193 -3.406 -0.022 1.00 21.41 106 PHE B CA 1
ATOM 2669 C C . PHE B 1 106 ? 9.748 -4.078 -1.287 1.00 22.05 106 PHE B C 1
ATOM 2670 O O . PHE B 1 106 ? 9.058 -4.867 -1.936 1.00 22.61 106 PHE B O 1
ATOM 2678 N N . GLU B 1 107 ? 10.999 -3.766 -1.627 1.00 23.14 107 GLU B N 1
ATOM 2679 C CA . GLU B 1 107 ? 11.644 -4.346 -2.806 1.00 22.36 107 GLU B CA 1
ATOM 2680 C C . GLU B 1 107 ? 11.931 -5.836 -2.631 1.00 21.69 107 GLU B C 1
ATOM 2681 O O . GLU B 1 107 ? 11.878 -6.598 -3.597 1.00 20.12 107 GLU B O 1
ATOM 2687 N N . LEU B 1 108 ? 12.226 -6.253 -1.401 1.00 21.28 108 LEU B N 1
ATOM 2688 C CA . LEU B 1 108 ? 12.482 -7.664 -1.102 1.00 21.21 108 LEU B CA 1
ATOM 2689 C C . LEU B 1 108 ? 11.197 -8.485 -1.288 1.00 22.41 108 LEU B C 1
ATOM 2690 O O . LEU B 1 108 ? 11.218 -9.565 -1.888 1.00 22.53 108 LEU B O 1
ATOM 2695 N N . ILE B 1 109 ? 10.088 -7.966 -0.768 1.00 21.87 109 ILE B N 1
ATOM 2696 C CA . ILE B 1 109 ? 8.789 -8.651 -0.842 1.00 23.28 109 ILE B CA 1
ATOM 2697 C C . ILE B 1 109 ? 8.176 -8.617 -2.247 1.00 23.79 109 ILE B C 1
ATOM 2698 O O . ILE B 1 109 ? 7.638 -9.623 -2.724 1.00 23.78 109 ILE B O 1
ATOM 2703 N N . GLY B 1 110 ? 8.265 -7.467 -2.904 1.00 24.40 110 GLY B N 1
ATOM 2704 C CA . GLY B 1 110 ? 7.717 -7.336 -4.242 1.00 26.37 110 GLY B CA 1
ATOM 2705 C C . GLY B 1 110 ? 6.204 -7.421 -4.250 1.00 26.04 110 GLY B C 1
ATOM 2706 O O . GLY B 1 110 ? 5.542 -6.771 -3.438 1.00 24.82 110 GLY B O 1
ATOM 2707 N N . ASP B 1 111 ? 5.662 -8.232 -5.158 1.00 27.12 111 ASP B N 1
ATOM 2708 C CA . ASP B 1 111 ? 4.216 -8.408 -5.296 1.00 28.47 111 ASP B CA 1
ATOM 2709 C C . ASP B 1 111 ? 3.657 -9.538 -4.426 1.00 28.17 111 ASP B C 1
ATOM 2710 O O . ASP B 1 111 ? 2.448 -9.789 -4.430 1.00 27.17 111 ASP B O 1
ATOM 2715 N N . LYS B 1 112 ? 4.528 -10.210 -3.674 1.00 26.17 112 LYS B N 1
ATOM 2716 C CA . LYS B 1 112 ? 4.104 -11.323 -2.827 1.00 26.59 112 LYS B CA 1
ATOM 2717 C C . LYS B 1 112 ? 3.103 -10.939 -1.735 1.00 25.21 112 LYS B C 1
ATOM 2718 O O . LYS B 1 112 ? 3.189 -9.857 -1.153 1.00 24.83 112 LYS B O 1
ATOM 2724 N N . ASP B 1 113 ? 2.153 -11.832 -1.469 1.00 24.32 113 ASP B N 1
ATOM 2725 C CA . ASP B 1 113 ? 1.124 -11.616 -0.450 1.00 24.55 113 ASP B CA 1
ATOM 2726 C C . ASP B 1 113 ? 1.764 -11.831 0.923 1.00 23.53 113 ASP B C 1
ATOM 2727 O O . ASP B 1 113 ? 1.669 -12.907 1.515 1.00 22.34 113 ASP B O 1
ATOM 2732 N N . PHE B 1 114 ? 2.395 -10.774 1.418 1.00 23.84 114 PHE B N 1
ATOM 2733 C CA . PHE B 1 114 ? 3.128 -10.817 2.681 1.00 23.28 114 PHE B CA 1
ATOM 2734 C C . PHE B 1 114 ? 2.827 -9.548 3.477 1.00 22.66 114 PHE B C 1
ATOM 2735 O O . PHE B 1 114 ? 3.057 -8.431 3.003 1.00 23.66 114 PHE B O 1
ATOM 2743 N N . LEU B 1 115 ? 2.318 -9.726 4.694 1.00 21.17 115 LEU B N 1
ATOM 2744 C CA . LEU B 1 115 ? 1.929 -8.611 5.549 1.00 21.60 115 LEU B CA 1
ATOM 2745 C C . LEU B 1 115 ? 3.113 -7.886 6.180 1.00 20.96 115 LEU B C 1
ATOM 2746 O O . LEU B 1 115 ? 4.059 -8.510 6.654 1.00 21.12 115 LEU B O 1
ATOM 2751 N N . VAL B 1 116 ? 3.059 -6.556 6.165 1.00 19.48 116 VAL B N 1
ATOM 2752 C CA . VAL B 1 116 ? 4.122 -5.760 6.763 1.00 19.62 116 VAL B CA 1
ATOM 2753 C C . VAL B 1 116 ? 3.559 -4.872 7.868 1.00 17.73 116 VAL B C 1
ATOM 2754 O O . VAL B 1 116 ? 2.946 -3.837 7.604 1.00 17.37 116 VAL B O 1
ATOM 2758 N N . ASN B 1 117 ? 3.753 -5.300 9.118 1.00 16.82 117 ASN B N 1
ATOM 2759 C CA . ASN B 1 117 ? 3.295 -4.530 10.267 1.00 14.93 117 ASN B CA 1
ATOM 2760 C C . ASN B 1 117 ? 4.400 -3.547 10.630 1.00 17.10 117 ASN B C 1
ATOM 2761 O O . ASN B 1 117 ? 5.427 -3.924 11.215 1.00 14.74 117 ASN B O 1
ATOM 2766 N N . ILE B 1 118 ? 4.187 -2.288 10.264 1.00 14.81 118 ILE B N 1
ATOM 2767 C CA . ILE B 1 118 ? 5.157 -1.229 10.502 1.00 16.85 118 ILE B CA 1
ATOM 2768 C C . ILE B 1 118 ? 4.845 -0.425 11.755 1.00 17.15 118 ILE B C 1
ATOM 2769 O O . ILE B 1 118 ? 3.780 0.188 11.859 1.00 16.25 118 ILE B O 1
ATOM 2774 N N . GLU B 1 119 ? 5.761 -0.439 12.722 1.00 16.00 119 GLU B N 1
ATOM 2775 C CA . GLU B 1 119 ? 5.546 0.346 13.930 1.00 16.60 119 GLU B CA 1
ATOM 2776 C C . GLU B 1 119 ? 6.294 1.671 13.879 1.00 18.17 119 GLU B C 1
ATOM 2777 O O . GLU B 1 119 ? 7.494 1.707 13.597 1.00 18.43 119 GLU B O 1
ATOM 2783 N N . ILE B 1 120 ? 5.572 2.761 14.130 1.00 18.54 120 ILE B N 1
ATOM 2784 C CA . ILE B 1 120 ? 6.176 4.093 14.195 1.00 20.68 120 ILE B CA 1
ATOM 2785 C C . ILE B 1 120 ? 6.565 4.229 15.678 1.00 21.39 120 ILE B C 1
ATOM 2786 O O . ILE B 1 120 ? 5.737 4.012 16.570 1.00 19.98 120 ILE B O 1
ATOM 2791 N N . LYS B 1 121 ? 7.826 4.567 15.936 1.00 26.11 121 LYS B N 1
ATOM 2792 C CA . LYS B 1 121 ? 8.328 4.693 17.308 1.00 28.87 121 LYS B CA 1
ATOM 2793 C C . LYS B 1 121 ? 7.616 5.741 18.158 1.00 31.12 121 LYS B C 1
ATOM 2794 O O . LYS B 1 121 ? 7.020 6.687 17.636 1.00 32.36 121 LYS B O 1
ATOM 2800 N N . SER B 1 122 ? 7.694 5.570 19.478 1.00 31.56 122 SER B N 1
ATOM 2801 C CA . SER B 1 122 ? 7.027 6.467 20.422 1.00 33.09 122 SER B CA 1
ATOM 2802 C C . SER B 1 122 ? 7.864 6.797 21.668 1.00 34.29 122 SER B C 1
ATOM 2803 O O . SER B 1 122 ? 7.318 7.085 22.739 1.00 34.72 122 SER B O 1
ATOM 2806 N N . GLY B 1 123 ? 9.185 6.760 21.521 1.00 35.76 123 GLY B N 1
ATOM 2807 C CA . GLY B 1 123 ? 10.071 7.047 22.639 1.00 36.65 123 GLY B CA 1
ATOM 2808 C C . GLY B 1 123 ? 10.350 8.523 22.854 1.00 37.61 123 GLY B C 1
ATOM 2809 O O . GLY B 1 123 ? 9.519 9.369 22.529 1.00 38.47 123 GLY B O 1
ATOM 2810 N N . ILE B 1 124 ? 11.525 8.836 23.403 1.00 37.96 124 ILE B N 1
ATOM 2811 C CA . ILE B 1 124 ? 11.898 10.224 23.665 1.00 37.97 124 ILE B CA 1
ATOM 2812 C C . ILE B 1 124 ? 12.207 10.969 22.365 1.00 38.14 124 ILE B C 1
ATOM 2813 O O . ILE B 1 124 ? 11.943 12.169 22.248 1.00 39.41 124 ILE B O 1
ATOM 2818 N N . VAL B 1 125 ? 12.733 10.252 21.376 1.00 37.04 125 VAL B N 1
ATOM 2819 C CA . VAL B 1 125 ? 13.053 10.854 20.084 1.00 37.10 125 VAL B CA 1
ATOM 2820 C C . VAL B 1 125 ? 11.778 11.091 19.271 1.00 37.07 125 VAL B C 1
ATOM 2821 O O . VAL B 1 125 ? 11.027 10.155 18.987 1.00 36.30 125 VAL B O 1
ATOM 2825 N N . LEU B 1 126 ? 11.532 12.350 18.916 1.00 37.16 126 LEU B N 1
ATOM 2826 C CA . LEU B 1 126 ? 10.360 12.716 18.122 1.00 38.01 126 LEU B CA 1
ATOM 2827 C C . LEU B 1 126 ? 10.740 12.671 16.644 1.00 37.74 126 LEU B C 1
ATOM 2828 O O . LEU B 1 126 ? 11.873 12.985 16.275 1.00 38.41 126 LEU B O 1
ATOM 2833 N N . TYR B 1 127 ? 9.796 12.265 15.798 1.00 37.05 127 TYR B N 1
ATOM 2834 C CA . TYR B 1 127 ? 10.054 12.203 14.366 1.00 36.10 127 TYR B CA 1
ATOM 2835 C C . TYR B 1 127 ? 9.031 13.030 13.586 1.00 35.01 127 TYR B C 1
ATOM 2836 O O . TYR B 1 127 ? 7.988 12.530 13.176 1.00 34.30 127 TYR B O 1
ATOM 2845 N N . PRO B 1 128 ? 9.328 14.325 13.395 1.00 34.76 128 PRO B N 1
ATOM 2846 C CA . PRO B 1 128 ? 8.439 15.236 12.663 1.00 33.65 128 PRO B CA 1
ATOM 2847 C C . PRO B 1 128 ? 8.277 14.791 11.213 1.00 32.32 128 PRO B C 1
ATOM 2848 O O . PRO B 1 128 ? 9.269 14.515 10.534 1.00 31.14 128 PRO B O 1
ATOM 2852 N N . GLY B 1 129 ? 7.028 14.731 10.755 1.00 29.92 129 GLY B N 1
ATOM 2853 C CA . GLY B 1 129 ? 6.738 14.354 9.381 1.00 26.26 129 GLY B CA 1
ATOM 2854 C C . GLY B 1 129 ? 6.904 12.896 9.001 1.00 25.02 129 GLY B C 1
ATOM 2855 O O . GLY B 1 129 ? 6.851 12.557 7.816 1.00 24.91 129 GLY B O 1
ATOM 2856 N N . ILE B 1 130 ? 7.089 12.019 9.988 1.00 22.38 130 ILE B N 1
ATOM 2857 C CA . ILE B 1 130 ? 7.281 10.607 9.697 1.00 20.92 130 ILE B CA 1
ATOM 2858 C C . ILE B 1 130 ? 6.007 9.958 9.137 1.00 20.94 130 ILE B C 1
ATOM 2859 O O . ILE B 1 130 ? 6.081 9.072 8.280 1.00 19.51 130 ILE B O 1
ATOM 2864 N N . GLU B 1 131 ? 4.852 10.414 9.609 1.00 20.86 131 GLU B N 1
ATOM 2865 C CA . GLU B 1 131 ? 3.568 9.884 9.141 1.00 23.27 131 GLU B CA 1
ATOM 2866 C C . GLU B 1 131 ? 3.393 10.127 7.639 1.00 22.56 131 GLU B C 1
ATOM 2867 O O . GLU B 1 131 ? 3.069 9.204 6.886 1.00 24.05 131 GLU B O 1
ATOM 2873 N N . GLU B 1 132 ? 3.618 11.368 7.212 1.00 23.33 132 GLU B N 1
ATOM 2874 C CA . GLU B 1 132 ? 3.492 11.746 5.805 1.00 24.64 132 GLU B CA 1
ATOM 2875 C C . GLU B 1 132 ? 4.480 10.970 4.935 1.00 23.89 132 GLU B C 1
ATOM 2876 O O . GLU B 1 132 ? 4.126 10.489 3.855 1.00 22.13 132 GLU B O 1
ATOM 2882 N N . LYS B 1 133 ? 5.715 10.843 5.414 1.00 22.44 133 LYS B N 1
ATOM 2883 C CA . LYS B 1 133 ? 6.758 10.116 4.688 1.00 21.96 133 LYS B CA 1
ATOM 2884 C C . LYS B 1 133 ? 6.429 8.628 4.578 1.00 20.39 133 LYS B C 1
ATOM 2885 O O . LYS B 1 133 ? 6.657 8.014 3.537 1.00 20.34 133 LYS B O 1
ATOM 2891 N N . LEU B 1 134 ? 5.894 8.048 5.649 1.00 19.64 134 LEU B N 1
ATOM 2892 C CA . LEU B 1 134 ? 5.531 6.631 5.654 1.00 19.55 134 LEU B CA 1
ATOM 2893 C C . LEU B 1 134 ? 4.373 6.371 4.680 1.00 19.04 134 LEU B C 1
ATOM 2894 O O . LEU B 1 134 ? 4.401 5.407 3.917 1.00 16.79 134 LEU B O 1
ATOM 2899 N N . ILE B 1 135 ? 3.360 7.237 4.712 1.00 19.65 135 ILE B N 1
ATOM 2900 C CA . ILE B 1 135 ? 2.198 7.101 3.824 1.00 19.75 135 ILE B CA 1
ATOM 2901 C C . ILE B 1 135 ? 2.629 7.159 2.352 1.00 20.14 135 ILE B C 1
ATOM 2902 O O . ILE B 1 135 ? 2.204 6.335 1.535 1.00 20.66 135 ILE B O 1
ATOM 2907 N N . LYS B 1 136 ? 3.485 8.122 2.018 1.00 20.97 136 LYS B N 1
ATOM 2908 C CA . LYS B 1 136 ? 3.962 8.280 0.647 1.00 21.93 136 LYS B CA 1
ATOM 2909 C C . LYS B 1 136 ? 4.751 7.056 0.165 1.00 21.80 136 LYS B C 1
ATOM 2910 O O . LYS B 1 136 ? 4.585 6.604 -0.975 1.00 19.66 136 LYS B O 1
ATOM 2916 N N . ALA B 1 137 ? 5.592 6.509 1.039 1.00 20.73 137 ALA B N 1
ATOM 2917 C CA . ALA B 1 137 ? 6.402 5.340 0.701 1.00 20.53 137 ALA B CA 1
ATOM 2918 C C . ALA B 1 137 ? 5.535 4.100 0.447 1.00 20.77 137 ALA B C 1
ATOM 2919 O O . ALA B 1 137 ? 5.779 3.337 -0.495 1.00 19.82 137 ALA B O 1
ATOM 2921 N N . ILE B 1 138 ? 4.534 3.894 1.294 1.00 19.63 138 ILE B N 1
ATOM 2922 C CA . ILE B 1 138 ? 3.629 2.753 1.168 1.00 21.14 138 ILE B CA 1
ATOM 2923 C C . ILE B 1 138 ? 2.858 2.844 -0.157 1.00 21.32 138 ILE B C 1
ATOM 2924 O O . ILE B 1 138 ? 2.733 1.850 -0.878 1.00 21.85 138 ILE B O 1
ATOM 2929 N N . LYS B 1 139 ? 2.368 4.038 -0.473 1.00 21.33 139 LYS B N 1
ATOM 2930 C CA . LYS B 1 139 ? 1.611 4.252 -1.716 1.00 25.30 139 LYS B CA 1
ATOM 2931 C C . LYS B 1 139 ? 2.482 4.103 -2.968 1.00 25.06 139 LYS B C 1
ATOM 2932 O O . LYS B 1 139 ? 2.035 3.574 -3.982 1.00 26.59 139 LYS B O 1
ATOM 2938 N N . GLU B 1 140 ? 3.728 4.566 -2.888 1.00 25.50 140 GLU B N 1
ATOM 2939 C CA . GLU B 1 140 ? 4.658 4.479 -4.015 1.00 25.03 140 GLU B CA 1
ATOM 2940 C C . GLU B 1 140 ? 4.938 3.032 -4.429 1.00 24.25 140 GLU B C 1
ATOM 2941 O O . GLU B 1 140 ? 5.092 2.744 -5.614 1.00 24.66 140 GLU B O 1
ATOM 2947 N N . TYR B 1 141 ? 4.990 2.121 -3.456 1.00 22.50 141 TYR B N 1
ATOM 2948 C CA . TYR B 1 141 ? 5.255 0.708 -3.736 1.00 22.18 141 TYR B CA 1
ATOM 2949 C C . TYR B 1 141 ? 3.994 -0.170 -3.763 1.00 22.16 141 TYR B C 1
ATOM 2950 O O . TYR B 1 141 ? 4.076 -1.399 -3.769 1.00 21.70 141 TYR B O 1
ATOM 2959 N N . ASN B 1 142 ? 2.829 0.473 -3.786 1.00 22.24 142 ASN B N 1
ATOM 2960 C CA . ASN B 1 142 ? 1.536 -0.225 -3.821 1.00 21.60 142 ASN B CA 1
ATOM 2961 C C . ASN B 1 142 ? 1.349 -1.221 -2.675 1.00 21.17 142 ASN B C 1
ATOM 2962 O O . ASN B 1 142 ? 0.844 -2.324 -2.877 1.00 19.33 142 ASN B O 1
ATOM 2967 N N . PHE B 1 143 ? 1.745 -0.820 -1.467 1.00 21.55 143 PHE B N 1
ATOM 2968 C CA . PHE B 1 143 ? 1.636 -1.683 -0.292 1.00 22.30 143 PHE B CA 1
ATOM 2969 C C . PHE B 1 143 ? 0.465 -1.341 0.638 1.00 22.41 143 PHE B C 1
ATOM 2970 O O . PHE B 1 143 ? 0.399 -1.835 1.766 1.00 21.75 143 PHE B O 1
ATOM 2978 N N . GLU B 1 144 ? -0.463 -0.521 0.157 1.00 22.96 144 GLU B N 1
ATOM 2979 C CA . GLU B 1 144 ? -1.614 -0.103 0.957 1.00 23.26 144 GLU B CA 1
ATOM 2980 C C . GLU B 1 144 ? -2.382 -1.231 1.643 1.00 23.28 144 GLU B C 1
ATOM 2981 O O . GLU B 1 144 ? -2.744 -1.113 2.815 1.00 23.13 144 GLU B O 1
ATOM 2987 N N . GLU B 1 145 ? -2.625 -2.320 0.919 1.00 24.04 145 GLU B N 1
ATOM 2988 C CA . GLU B 1 145 ? -3.388 -3.448 1.443 1.00 26.01 145 GLU B CA 1
ATOM 2989 C C . GLU B 1 145 ? -2.585 -4.427 2.296 1.00 26.17 145 GLU B C 1
ATOM 2990 O O . GLU B 1 145 ? -3.141 -5.135 3.135 1.00 26.39 145 GLU B O 1
ATOM 2996 N N . ARG B 1 146 ? -1.275 -4.460 2.082 1.00 24.65 146 ARG B N 1
ATOM 2997 C CA . ARG B 1 146 ? -0.406 -5.394 2.788 1.00 24.36 146 ARG B CA 1
ATOM 2998 C C . ARG B 1 146 ? 0.257 -4.839 4.046 1.00 23.73 146 ARG B C 1
ATOM 2999 O O . ARG B 1 146 ? 1.062 -5.514 4.679 1.00 25.34 146 ARG B O 1
ATOM 3007 N N . VAL B 1 147 ? -0.100 -3.617 4.418 1.00 21.40 147 VAL B N 1
ATOM 3008 C CA . VAL B 1 147 ? 0.503 -2.990 5.583 1.00 21.69 147 VAL B CA 1
ATOM 3009 C C . VAL B 1 147 ? -0.453 -2.687 6.726 1.00 22.55 147 VAL B C 1
ATOM 3010 O O . VAL B 1 147 ? -1.615 -2.342 6.510 1.00 21.04 147 VAL B O 1
ATOM 3014 N N . ILE B 1 148 ? 0.034 -2.875 7.956 1.00 19.95 148 ILE B N 1
ATOM 3015 C CA . ILE B 1 148 ? -0.722 -2.479 9.135 1.00 18.77 148 ILE B CA 1
ATOM 3016 C C . ILE B 1 148 ? 0.242 -1.527 9.851 1.00 19.15 148 ILE B C 1
ATOM 3017 O O . ILE B 1 148 ? 1.354 -1.921 10.213 1.00 18.23 148 ILE B O 1
ATOM 3022 N N . ILE B 1 149 ? -0.173 -0.276 10.017 1.00 17.69 149 ILE B N 1
ATOM 3023 C CA . ILE B 1 149 ? 0.650 0.721 10.696 1.00 20.02 149 ILE B CA 1
ATOM 3024 C C . ILE B 1 149 ? 0.253 0.735 12.170 1.00 20.89 149 ILE B C 1
ATOM 3025 O O . ILE B 1 149 ? -0.897 1.035 12.516 1.00 19.88 149 ILE B O 1
ATOM 3030 N N . SER B 1 150 ? 1.202 0.380 13.041 1.00 17.80 150 SER B N 1
ATOM 3031 C CA . SER B 1 150 ? 0.936 0.358 14.471 1.00 17.51 150 SER B CA 1
ATOM 3032 C C . SER B 1 150 ? 1.854 1.307 15.243 1.00 17.57 150 SER B C 1
ATOM 3033 O O . SER B 1 150 ? 2.846 1.806 14.706 1.00 15.22 150 SER B O 1
ATOM 3036 N N . SER B 1 151 ? 1.488 1.574 16.489 1.00 17.09 151 SER B N 1
ATOM 3037 C CA . SER B 1 151 ? 2.264 2.443 17.373 1.00 18.60 151 SER B CA 1
ATOM 3038 C C . SER B 1 151 ? 1.649 2.485 18.756 1.00 20.11 151 SER B C 1
ATOM 3039 O O . SER B 1 151 ? 0.446 2.230 18.925 1.00 18.64 151 SER B O 1
ATOM 3042 N N . PHE B 1 152 ? 2.479 2.793 19.753 1.00 18.46 152 PHE B N 1
ATOM 3043 C CA . PHE B 1 152 ? 1.994 2.938 21.120 1.00 17.19 152 PHE B CA 1
ATOM 3044 C C . PHE B 1 152 ? 1.468 4.371 21.222 1.00 16.87 152 PHE B C 1
ATOM 3045 O O . PHE B 1 152 ? 0.743 4.707 22.161 1.00 16.68 152 PHE B O 1
ATOM 3053 N N . ASN B 1 153 ? 1.857 5.218 20.265 1.00 15.66 153 ASN B N 1
ATOM 3054 C CA . ASN B 1 153 ? 1.392 6.605 20.222 1.00 17.41 153 ASN B CA 1
ATOM 3055 C C . ASN B 1 153 ? 0.178 6.630 19.284 1.00 18.62 153 ASN B C 1
ATOM 3056 O O . ASN B 1 153 ? 0.321 6.731 18.067 1.00 17.30 153 ASN B O 1
ATOM 3061 N N . HIS B 1 154 ? -1.016 6.536 19.861 1.00 19.50 154 HIS B N 1
ATOM 3062 C CA . HIS B 1 154 ? -2.242 6.511 19.065 1.00 19.25 154 HIS B CA 1
ATOM 3063 C C . HIS B 1 154 ? -2.587 7.850 18.408 1.00 19.62 154 HIS B C 1
ATOM 3064 O O . HIS B 1 154 ? -3.417 7.904 17.497 1.00 19.71 154 HIS B O 1
ATOM 3071 N N . TYR B 1 155 ? -1.939 8.927 18.863 1.00 19.70 155 TYR B N 1
ATOM 3072 C CA . TYR B 1 155 ? -2.140 10.254 18.274 1.00 20.85 155 TYR B CA 1
ATOM 3073 C C . TYR B 1 155 ? -1.542 10.245 16.867 1.00 21.65 155 TYR B C 1
ATOM 3074 O O . TYR B 1 155 ? -2.075 10.871 15.944 1.00 20.51 155 TYR B O 1
ATOM 3083 N N . SER B 1 156 ? -0.427 9.533 16.717 1.00 21.19 156 SER B N 1
ATOM 3084 C CA . SER B 1 156 ? 0.258 9.408 15.437 1.00 21.55 156 SER B CA 1
ATOM 3085 C C . SER B 1 156 ? -0.630 8.622 14.464 1.00 21.56 156 SER B C 1
ATOM 3086 O O . SER B 1 156 ? -0.741 8.971 13.285 1.00 22.12 156 SER B O 1
ATOM 3089 N N . LEU B 1 157 ? -1.261 7.569 14.970 1.00 21.26 157 LEU B N 1
ATOM 3090 C CA . LEU B 1 157 ? -2.142 6.729 14.163 1.00 21.71 157 LEU B CA 1
ATOM 3091 C C . LEU B 1 157 ? -3.412 7.497 13.768 1.00 23.05 157 LEU B C 1
ATOM 3092 O O . LEU B 1 157 ? -3.990 7.244 12.710 1.00 21.77 157 LEU B O 1
ATOM 3097 N N . ARG B 1 158 ? -3.836 8.425 14.624 1.00 22.77 158 ARG B N 1
ATOM 3098 C CA . ARG B 1 158 ? -5.014 9.247 14.337 1.00 24.08 158 ARG B CA 1
ATOM 3099 C C . ARG B 1 158 ? -4.676 10.144 13.141 1.00 24.94 158 ARG B C 1
ATOM 3100 O O . ARG B 1 158 ? -5.514 10.362 12.269 1.00 22.64 158 ARG B O 1
ATOM 3108 N N . ASP B 1 159 ? -3.444 10.663 13.112 1.00 23.19 159 ASP B N 1
ATOM 3109 C CA . ASP B 1 159 ? -2.993 11.510 12.007 1.00 25.77 159 ASP B CA 1
ATOM 3110 C C . ASP B 1 159 ? -2.898 10.685 10.717 1.00 24.74 159 ASP B C 1
ATOM 3111 O O . ASP B 1 159 ? -3.270 11.156 9.643 1.00 24.66 159 ASP B O 1
ATOM 3116 N N . VAL B 1 160 ? -2.386 9.455 10.827 1.00 23.71 160 VAL B N 1
ATOM 3117 C CA . VAL B 1 160 ? -2.268 8.560 9.671 1.00 23.50 160 VAL B CA 1
ATOM 3118 C C . VAL B 1 160 ? -3.666 8.256 9.096 1.00 25.14 160 VAL B C 1
ATOM 3119 O O . VAL B 1 160 ? -3.870 8.305 7.879 1.00 25.03 160 VAL B O 1
ATOM 3123 N N . LYS B 1 161 ? -4.619 7.944 9.979 1.00 25.04 161 LYS B N 1
ATOM 3124 C CA . LYS B 1 161 ? -5.991 7.638 9.567 1.00 26.21 161 LYS B CA 1
ATOM 3125 C C . LYS B 1 161 ? -6.667 8.857 8.931 1.00 27.46 161 LYS B C 1
ATOM 3126 O O . LYS B 1 161 ? -7.441 8.716 7.979 1.00 27.51 161 LYS B O 1
ATOM 3132 N N . LYS B 1 162 ? -6.366 10.054 9.444 1.00 27.38 162 LYS B N 1
ATOM 3133 C CA . LYS B 1 162 ? -6.927 11.286 8.894 1.00 29.12 162 LYS B CA 1
ATOM 3134 C C . LYS B 1 162 ? -6.352 11.601 7.513 1.00 29.00 162 LYS B C 1
ATOM 3135 O O . LYS B 1 162 ? -7.081 12.034 6.618 1.00 29.68 162 LYS B O 1
ATOM 3141 N N . MET B 1 163 ? -5.050 11.380 7.342 1.00 27.41 163 MET B N 1
ATOM 3142 C CA . MET B 1 163 ? -4.379 11.666 6.072 1.00 27.23 163 MET B CA 1
ATOM 3143 C C . MET B 1 163 ? -4.470 10.561 5.012 1.00 26.44 163 MET B C 1
ATOM 3144 O O . MET B 1 163 ? -4.341 10.830 3.819 1.00 25.28 163 MET B O 1
ATOM 3149 N N . ALA B 1 164 ? -4.688 9.320 5.448 1.00 24.83 164 ALA B N 1
ATOM 3150 C CA . ALA B 1 164 ? -4.824 8.183 4.533 1.00 26.17 164 ALA B CA 1
ATOM 3151 C C . ALA B 1 164 ? -5.785 7.174 5.167 1.00 26.50 164 ALA B C 1
ATOM 3152 O O . ALA B 1 164 ? -5.362 6.161 5.721 1.00 26.30 164 ALA B O 1
ATOM 3154 N N . PRO B 1 165 ? -7.104 7.424 5.054 1.00 26.60 165 PRO B N 1
ATOM 3155 C CA . PRO B 1 165 ? -8.180 6.583 5.600 1.00 26.69 165 PRO B CA 1
ATOM 3156 C C . PRO B 1 165 ? -8.213 5.122 5.190 1.00 25.47 165 PRO B C 1
ATOM 3157 O O . PRO B 1 165 ? -8.703 4.273 5.933 1.00 25.59 165 PRO B O 1
ATOM 3161 N N . HIS B 1 166 ? -7.701 4.832 3.998 1.00 24.17 166 HIS B N 1
ATOM 3162 C CA . HIS B 1 166 ? -7.711 3.470 3.484 1.00 25.28 166 HIS B CA 1
ATOM 3163 C C . HIS B 1 166 ? -6.652 2.555 4.104 1.00 24.56 166 HIS B C 1
ATOM 3164 O O . HIS B 1 166 ? -6.761 1.327 4.021 1.00 24.00 166 HIS B O 1
ATOM 3171 N N . LEU B 1 167 ? -5.637 3.148 4.727 1.00 23.07 167 LEU B N 1
ATOM 3172 C CA . LEU B 1 167 ? -4.574 2.358 5.357 1.00 22.68 167 LEU B CA 1
ATOM 3173 C C . LEU B 1 167 ? -5.051 1.810 6.702 1.00 22.31 167 LEU B C 1
ATOM 3174 O O . LEU B 1 167 ? -5.805 2.469 7.426 1.00 22.87 167 LEU B O 1
ATOM 3179 N N . LYS B 1 168 ? -4.615 0.599 7.029 1.00 21.73 168 LYS B N 1
ATOM 3180 C CA . LYS B 1 168 ? -5.011 -0.049 8.273 1.00 21.10 168 LYS B CA 1
ATOM 3181 C C . LYS B 1 168 ? -4.115 0.366 9.439 1.00 21.33 168 LYS B C 1
ATOM 3182 O O . LYS B 1 168 ? -2.887 0.385 9.305 1.00 19.75 168 LYS B O 1
ATOM 3188 N N . ILE B 1 169 ? -4.728 0.713 10.572 1.00 20.25 169 ILE B N 1
ATOM 3189 C CA . ILE B 1 169 ? -3.953 1.069 11.758 1.00 20.23 169 ILE B CA 1
ATOM 3190 C C . ILE B 1 169 ? -4.224 0.087 12.892 1.00 20.87 169 ILE B C 1
ATOM 3191 O O . ILE B 1 169 ? -5.366 -0.359 13.109 1.00 19.69 169 ILE B O 1
ATOM 3196 N N . GLY B 1 170 ? -3.153 -0.271 13.603 1.00 19.02 170 GLY B N 1
ATOM 3197 C CA . GLY B 1 170 ? -3.244 -1.199 14.716 1.00 17.90 170 GLY B CA 1
ATOM 3198 C C . GLY B 1 170 ? -2.796 -0.505 15.989 1.00 18.71 170 GLY B C 1
ATOM 3199 O O . GLY B 1 170 ? -1.717 0.093 16.018 1.00 17.00 170 GLY B O 1
ATOM 3200 N N . LEU B 1 171 ? -3.616 -0.581 17.035 1.00 17.34 171 LEU B N 1
ATOM 3201 C CA . LEU B 1 171 ? -3.305 0.077 18.295 1.00 17.45 171 LEU B CA 1
ATOM 3202 C C . LEU B 1 171 ? -2.485 -0.813 19.223 1.00 17.44 171 LEU B C 1
ATOM 3203 O O . LEU B 1 171 ? -2.966 -1.824 19.738 1.00 18.52 171 LEU B O 1
ATOM 3208 N N . LEU B 1 172 ? -1.221 -0.435 19.416 1.00 17.67 172 LEU B N 1
ATOM 3209 C CA . LEU B 1 172 ? -0.324 -1.178 20.297 1.00 15.93 172 LEU B CA 1
ATOM 3210 C C . LEU B 1 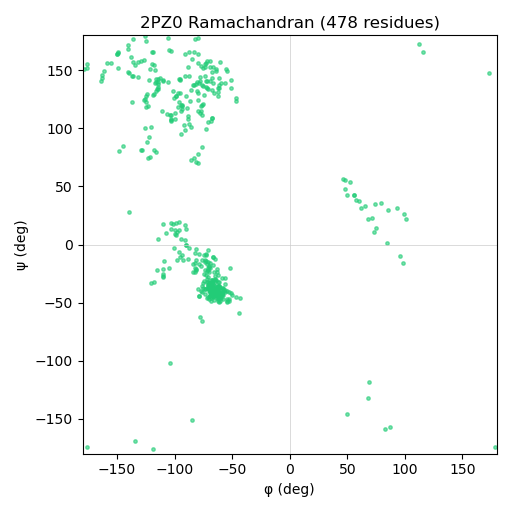172 ? -0.524 -0.721 21.735 1.00 13.99 172 LEU B C 1
ATOM 3211 O O . LEU B 1 172 ? -0.650 0.473 22.001 1.00 15.90 172 LEU B O 1
ATOM 3216 N N . TYR B 1 173 ? -0.561 -1.672 22.662 1.00 17.02 173 TYR B N 1
ATOM 3217 C CA . TYR B 1 173 ? -0.706 -1.341 24.073 1.00 17.91 173 TYR B CA 1
ATOM 3218 C C . TYR B 1 173 ? -0.286 -2.491 24.979 1.00 20.06 173 TYR B C 1
ATOM 3219 O O . TYR B 1 173 ? -0.384 -3.663 24.610 1.00 18.83 173 TYR B O 1
ATOM 3228 N N . GLN B 1 174 ? 0.221 -2.137 26.159 1.00 21.95 174 GLN B N 1
ATOM 3229 C CA . GLN B 1 174 ? 0.628 -3.128 27.149 1.00 24.20 174 GLN B CA 1
ATOM 3230 C C . GLN B 1 174 ? -0.302 -2.959 28.355 1.00 24.05 174 GLN B C 1
ATOM 3231 O O . GLN B 1 174 ? -0.483 -3.877 29.149 1.00 24.35 174 GLN B O 1
ATOM 3237 N N . CYS B 1 175 ? -0.898 -1.778 28.459 1.00 24.77 175 CYS B N 1
ATOM 3238 C CA . CYS B 1 175 ? -1.838 -1.450 29.521 1.00 28.18 175 CYS B CA 1
ATOM 3239 C C . CYS B 1 175 ? -3.008 -2.476 29.549 1.00 27.80 175 CYS B C 1
ATOM 3240 O O . CYS B 1 175 ? -3.485 -2.909 28.500 1.00 26.98 175 CYS B O 1
ATOM 3243 N N . GLY B 1 176 ? -3.434 -2.890 30.744 1.00 26.56 176 GLY B N 1
ATOM 3244 C CA . GLY B 1 176 ? -4.508 -3.879 30.867 1.00 25.25 176 GLY B CA 1
ATOM 3245 C C . GLY B 1 176 ? -5.883 -3.267 30.683 1.00 24.17 176 GLY B C 1
ATOM 3246 O O . GLY B 1 176 ? -6.671 -3.178 31.624 1.00 24.40 176 GLY B O 1
ATOM 3247 N N . LEU B 1 177 ? -6.175 -2.866 29.451 1.00 22.55 177 LEU B N 1
ATOM 3248 C CA . LEU B 1 177 ? -7.426 -2.197 29.121 1.00 21.43 177 LEU B CA 1
ATOM 3249 C C . LEU B 1 177 ? -8.692 -3.062 29.113 1.00 20.63 177 LEU B C 1
ATOM 3250 O O . LEU B 1 177 ? -8.702 -4.170 28.579 1.00 20.38 177 LEU B O 1
ATOM 3255 N N . VAL B 1 178 ? -9.754 -2.527 29.713 1.00 20.99 178 VAL B N 1
ATOM 3256 C CA . VAL B 1 178 ? -11.045 -3.204 29.775 1.00 20.71 178 VAL B CA 1
ATOM 3257 C C . VAL B 1 178 ? -11.925 -2.671 28.636 1.00 21.58 178 VAL B C 1
ATOM 3258 O O . VAL B 1 178 ? -12.058 -1.457 28.448 1.00 21.94 178 VAL B O 1
ATOM 3262 N N . GLU B 1 179 ? -12.509 -3.597 27.877 1.00 23.23 179 GLU B N 1
ATOM 3263 C CA . GLU B 1 179 ? -13.365 -3.285 26.728 1.00 23.64 179 GLU B CA 1
ATOM 3264 C C . GLU B 1 179 ? -12.709 -2.250 25.808 1.00 23.34 179 GLU B C 1
ATOM 3265 O O . GLU B 1 179 ? -13.296 -1.213 25.500 1.00 22.33 179 GLU B O 1
ATOM 3271 N N . PRO B 1 180 ? -11.474 -2.536 25.335 1.00 22.13 180 PRO B N 1
ATOM 3272 C CA . PRO B 1 180 ? -10.772 -1.601 24.448 1.00 21.53 180 PRO B CA 1
ATOM 3273 C C . PRO B 1 180 ? -11.310 -1.508 23.020 1.00 21.39 180 PRO B C 1
ATOM 3274 O O . PRO B 1 180 ? -10.906 -0.635 22.255 1.00 19.79 180 PRO B O 1
ATOM 3278 N N . TRP B 1 181 ? -12.230 -2.401 22.665 1.00 21.98 181 TRP B N 1
ATOM 3279 C CA . TRP B 1 181 ? -12.800 -2.387 21.318 1.00 22.39 181 TRP B CA 1
ATOM 3280 C C . TRP B 1 181 ? -13.627 -1.134 21.026 1.00 21.86 181 TRP B C 1
ATOM 3281 O O . TRP B 1 181 ? -13.778 -0.757 19.865 1.00 21.70 181 TRP B O 1
ATOM 3292 N N . HIS B 1 182 ? -14.142 -0.482 22.070 1.00 23.03 182 HIS B N 1
ATOM 3293 C CA . HIS B 1 182 ? -14.924 0.746 21.897 1.00 23.77 182 HIS B CA 1
ATOM 3294 C C . HIS B 1 182 ? -13.990 1.830 21.357 1.00 24.15 182 HIS B C 1
ATOM 3295 O O . HIS B 1 182 ? -14.322 2.528 20.396 1.00 22.96 182 HIS B O 1
ATOM 3302 N N . MET B 1 183 ? -12.818 1.964 21.991 1.00 23.83 183 MET B N 1
ATOM 3303 C CA . MET B 1 183 ? -11.791 2.928 21.574 1.00 23.77 183 MET B CA 1
ATOM 3304 C C . MET B 1 183 ? -11.336 2.618 20.150 1.00 19.88 183 MET B C 1
ATOM 3305 O O . MET B 1 183 ? -11.205 3.524 19.321 1.00 21.20 183 MET B O 1
ATOM 3310 N N . ALA B 1 184 ? -11.097 1.339 19.870 1.00 19.01 184 ALA B N 1
ATOM 3311 C CA . ALA B 1 184 ? -10.637 0.902 18.553 1.00 19.37 184 ALA B CA 1
ATOM 3312 C C . ALA B 1 184 ? -11.607 1.297 17.438 1.00 21.21 184 ALA B C 1
ATOM 3313 O O . ALA B 1 184 ? -11.196 1.819 16.405 1.00 20.57 184 ALA B O 1
ATOM 3315 N N . LEU B 1 185 ? -12.893 1.048 17.664 1.00 22.15 185 LEU B N 1
ATOM 3316 C CA . LEU B 1 185 ? -13.920 1.384 16.673 1.00 22.54 185 LEU B CA 1
ATOM 3317 C C . LEU B 1 185 ? -14.017 2.897 16.463 1.00 21.16 185 LEU B C 1
ATOM 3318 O O . LEU B 1 185 ? -14.153 3.362 15.328 1.00 20.67 185 LEU B O 1
ATOM 3323 N N . ARG B 1 186 ? -13.924 3.667 17.545 1.00 21.09 186 ARG B N 1
ATOM 3324 C CA . ARG B 1 186 ? -13.996 5.125 17.456 1.00 22.34 186 ARG B CA 1
ATOM 3325 C C . ARG B 1 186 ? -12.822 5.709 16.671 1.00 22.68 186 ARG B C 1
ATOM 3326 O O . ARG B 1 186 ? -12.952 6.750 16.027 1.00 21.74 186 ARG B O 1
ATOM 3334 N N . MET B 1 187 ? -11.673 5.034 16.732 1.00 22.02 187 MET B N 1
ATOM 3335 C CA . MET B 1 187 ? -10.481 5.481 16.009 1.00 21.97 187 MET B CA 1
ATOM 3336 C C . MET B 1 187 ? -10.415 4.866 14.609 1.00 21.87 187 MET B C 1
ATOM 3337 O O . MET B 1 187 ? -9.494 5.151 13.850 1.00 20.81 187 MET B O 1
ATOM 3342 N N . GLU B 1 188 ? -11.411 4.039 14.279 1.00 22.16 188 GLU B N 1
ATOM 3343 C CA . GLU B 1 188 ? -11.490 3.334 12.995 1.00 22.63 188 GLU B CA 1
ATOM 3344 C C . GLU B 1 188 ? -10.265 2.432 12.823 1.00 22.05 188 GLU B C 1
ATOM 3345 O O . GLU B 1 188 ? -9.731 2.278 11.721 1.00 21.54 188 GLU B O 1
ATOM 3351 N N . ALA B 1 189 ? -9.838 1.830 13.927 1.00 20.80 189 ALA B N 1
ATOM 3352 C CA . ALA B 1 189 ? -8.681 0.938 13.915 1.00 20.24 189 ALA B CA 1
ATOM 3353 C C . ALA B 1 189 ? -9.024 -0.433 13.353 1.00 19.69 189 ALA B C 1
ATOM 3354 O O . ALA B 1 189 ? -10.085 -0.988 13.638 1.00 18.84 189 ALA B O 1
ATOM 3356 N N . TYR B 1 190 ? -8.105 -0.984 12.571 1.00 18.42 190 TYR B N 1
ATOM 3357 C CA . TYR B 1 190 ? -8.275 -2.299 11.980 1.00 19.42 190 TYR B CA 1
ATOM 3358 C C . TYR B 1 190 ? -8.059 -3.375 13.032 1.00 19.63 190 TYR B C 1
ATOM 3359 O O . TYR B 1 190 ? -8.755 -4.386 13.059 1.00 17.60 190 TYR B O 1
ATOM 3368 N N . SER B 1 191 ? -7.098 -3.135 13.922 1.00 19.16 191 SER B N 1
ATOM 3369 C CA . SER B 1 191 ? -6.732 -4.128 14.924 1.00 17.08 191 SER B CA 1
ATOM 3370 C C . SER B 1 191 ? -6.233 -3.570 16.254 1.00 17.03 191 SER B C 1
ATOM 3371 O O . SER B 1 191 ? -5.909 -2.389 16.371 1.00 15.84 191 SER B O 1
ATOM 3374 N N . LEU B 1 192 ? -6.209 -4.443 17.260 1.00 17.76 192 LEU B N 1
ATOM 3375 C CA . LEU B 1 192 ? -5.656 -4.102 18.566 1.00 17.81 192 LEU B CA 1
ATOM 3376 C C . LEU B 1 192 ? -4.445 -5.033 18.680 1.00 17.93 192 LEU B C 1
ATOM 3377 O O . LEU B 1 192 ? -4.534 -6.219 18.358 1.00 17.18 192 LEU B O 1
ATOM 3382 N N . HIS B 1 193 ? -3.319 -4.472 19.110 1.00 18.17 193 HIS B N 1
ATOM 3383 C CA . HIS B 1 193 ? -2.073 -5.223 19.255 1.00 18.61 193 HIS B CA 1
ATOM 3384 C C . HIS B 1 193 ? -1.684 -5.198 20.741 1.00 19.04 193 HIS B C 1
ATOM 3385 O O . HIS B 1 193 ? -0.846 -4.405 21.154 1.00 17.78 193 HIS B O 1
ATOM 3392 N N . PRO B 1 194 ? -2.283 -6.075 21.551 1.00 18.73 194 PRO B N 1
ATOM 3393 C CA . PRO B 1 194 ? -1.979 -6.119 22.982 1.00 19.62 194 PRO B CA 1
ATOM 3394 C C . PRO B 1 194 ? -0.827 -7.010 23.406 1.00 18.37 194 PRO B C 1
ATOM 3395 O O . PRO B 1 194 ? -0.530 -8.000 22.745 1.00 17.38 194 PRO B O 1
ATOM 3399 N N . PHE B 1 195 ? -0.192 -6.660 24.521 1.00 19.17 195 PHE B N 1
ATOM 3400 C CA . PHE B 1 195 ? 0.864 -7.500 25.076 1.00 19.63 195 PHE B CA 1
ATOM 3401 C C . PHE B 1 195 ? 0.093 -8.794 25.374 1.00 20.23 195 PHE B C 1
ATOM 3402 O O . PHE B 1 195 ? -1.010 -8.749 25.942 1.00 20.19 195 PHE B O 1
ATOM 3410 N N . TYR B 1 196 ? 0.668 -9.935 25.002 1.00 20.68 196 TYR B N 1
ATOM 3411 C CA . TYR B 1 196 ? -0.034 -11.213 25.092 1.00 22.39 196 TYR B CA 1
ATOM 3412 C C . TYR B 1 196 ? -0.699 -11.645 26.396 1.00 23.34 196 TYR B C 1
ATOM 3413 O O . TYR B 1 196 ? -1.600 -12.487 26.382 1.00 22.33 196 TYR B O 1
ATOM 3422 N N . PHE B 1 197 ? -0.277 -11.048 27.499 1.00 24.16 197 PHE B N 1
ATOM 3423 C CA . PHE B 1 197 ? -0.860 -11.334 28.805 1.00 25.96 197 PHE B CA 1
ATOM 3424 C C . PHE B 1 197 ? -2.331 -10.898 28.798 1.00 25.49 197 PHE B C 1
ATOM 3425 O O . PHE B 1 197 ? -3.162 -11.487 29.492 1.00 24.92 197 PHE B O 1
ATOM 3433 N N . ASN B 1 198 ? -2.632 -9.869 28.010 1.00 23.36 198 ASN B N 1
ATOM 3434 C CA . ASN B 1 198 ? -3.986 -9.317 27.918 1.00 24.34 198 ASN B CA 1
ATOM 3435 C C . ASN B 1 198 ? -4.972 -10.199 27.161 1.00 23.74 198 ASN B C 1
ATOM 3436 O O . ASN B 1 198 ? -6.180 -9.983 27.233 1.00 24.89 198 ASN B O 1
ATOM 3441 N N . ILE B 1 199 ? -4.463 -11.193 26.436 1.00 23.15 199 ILE B N 1
ATOM 3442 C CA . ILE B 1 199 ? -5.328 -12.083 25.672 1.00 23.62 199 ILE B CA 1
ATOM 3443 C C . ILE B 1 199 ? -6.088 -13.029 26.600 1.00 24.24 199 ILE B C 1
ATOM 3444 O O . ILE B 1 199 ? -5.550 -14.032 27.078 1.00 24.66 199 ILE B O 1
ATOM 3449 N N . ILE B 1 200 ? -7.341 -12.669 26.871 1.00 22.68 200 ILE B N 1
ATOM 3450 C CA . ILE B 1 200 ? -8.233 -13.461 27.714 1.00 23.48 200 ILE B CA 1
ATOM 3451 C C . ILE B 1 200 ? -9.572 -13.607 26.975 1.00 23.36 200 ILE B C 1
ATOM 3452 O O . ILE B 1 200 ? -9.892 -12.796 26.110 1.00 21.97 200 ILE B O 1
ATOM 3457 N N . PRO B 1 201 ? -10.356 -14.649 27.303 1.00 25.29 201 PRO B N 1
ATOM 3458 C CA . PRO B 1 201 ? -11.654 -14.891 26.655 1.00 26.51 201 PRO B CA 1
ATOM 3459 C C . PRO B 1 201 ? -12.524 -13.651 26.450 1.00 26.12 201 PRO B C 1
ATOM 3460 O O . PRO B 1 201 ? -13.085 -13.452 25.367 1.00 26.89 201 PRO B O 1
ATOM 3464 N N . GLU B 1 202 ? -12.634 -12.821 27.489 1.00 25.53 202 GLU B N 1
ATOM 3465 C CA . GLU B 1 202 ? -13.448 -11.608 27.436 1.00 26.56 202 GLU B CA 1
ATOM 3466 C C . GLU B 1 202 ? -13.012 -10.649 26.328 1.00 26.60 202 GLU B C 1
ATOM 3467 O O . GLU B 1 202 ? -13.857 -10.079 25.622 1.00 24.47 202 GLU B O 1
ATOM 3473 N N . LEU B 1 203 ? -11.697 -10.466 26.182 1.00 24.62 203 LEU B N 1
ATOM 3474 C CA . LEU B 1 203 ? -11.148 -9.584 25.152 1.00 22.87 203 LEU B CA 1
ATOM 3475 C C . LEU B 1 203 ? -11.360 -10.165 23.755 1.00 21.47 203 LEU B C 1
ATOM 3476 O O . LEU B 1 203 ? -11.741 -9.445 22.833 1.00 21.05 203 LEU B O 1
ATOM 3481 N N . VAL B 1 204 ? -11.109 -11.462 23.600 1.00 21.75 204 VAL B N 1
ATOM 3482 C CA . VAL B 1 204 ? -11.272 -12.125 22.306 1.00 24.45 204 VAL B CA 1
ATOM 3483 C C . VAL B 1 204 ? -12.731 -12.060 21.832 1.00 25.61 204 VAL B C 1
ATOM 3484 O O . VAL B 1 204 ? -12.997 -11.680 20.691 1.00 24.14 204 VAL B O 1
ATOM 3488 N N . GLU B 1 205 ? -13.660 -12.414 22.715 1.00 27.31 205 GLU B N 1
ATOM 3489 C CA . GLU B 1 205 ? -15.091 -12.401 22.397 1.00 27.85 205 GLU B CA 1
ATOM 3490 C C . GLU B 1 205 ? -15.577 -10.994 22.036 1.00 27.54 205 GLU B C 1
ATOM 3491 O O . GLU B 1 205 ? -16.316 -10.818 21.063 1.00 26.66 205 GLU B O 1
ATOM 3497 N N . GLY B 1 206 ? -15.149 -9.996 22.813 1.00 25.94 206 GLY B N 1
ATOM 3498 C CA . GLY B 1 206 ? -15.546 -8.619 22.563 1.00 25.39 206 GLY B CA 1
ATOM 3499 C C . GLY B 1 206 ? -15.051 -8.073 21.237 1.00 25.77 206 GLY B C 1
ATOM 3500 O O . GLY B 1 206 ? -15.754 -7.311 20.561 1.00 24.55 206 GLY B O 1
ATOM 3501 N N . CYS B 1 207 ? -13.826 -8.443 20.869 1.00 24.81 207 CYS B N 1
ATOM 3502 C CA . CYS B 1 207 ? -13.241 -8.009 19.607 1.00 24.61 207 CYS B CA 1
ATOM 3503 C C . CYS B 1 207 ? -13.876 -8.745 18.421 1.00 24.22 207 CYS B C 1
ATOM 3504 O O . CYS B 1 207 ? -14.090 -8.150 17.364 1.00 25.19 207 CYS B O 1
ATOM 3507 N N . LYS B 1 208 ? -14.168 -10.033 18.596 1.00 24.20 208 LYS B N 1
ATOM 3508 C CA . LYS B 1 208 ? -14.784 -10.828 17.534 1.00 26.38 208 LYS B CA 1
ATOM 3509 C C . LYS B 1 208 ? -16.207 -10.342 17.229 1.00 26.18 208 LYS B C 1
ATOM 3510 O O . LYS B 1 208 ? -16.626 -10.328 16.071 1.00 25.24 208 LYS B O 1
ATOM 3516 N N . LYS B 1 209 ? -16.938 -9.949 18.269 1.00 25.77 209 LYS B N 1
ATOM 3517 C CA . LYS B 1 209 ? -18.308 -9.455 18.115 1.00 27.83 209 LYS B CA 1
ATOM 3518 C C . LYS B 1 209 ? -18.353 -8.068 17.471 1.00 27.54 209 LYS B C 1
ATOM 3519 O O . LYS B 1 209 ? -19.402 -7.634 17.000 1.00 28.54 209 LYS B O 1
ATOM 3525 N N . ASN B 1 210 ? -17.216 -7.370 17.455 1.00 26.43 210 ASN B N 1
ATOM 3526 C CA . ASN B 1 210 ? -17.159 -6.035 16.869 1.00 25.07 210 ASN B CA 1
ATOM 3527 C C . ASN B 1 210 ? -16.279 -5.930 15.624 1.00 23.63 210 ASN B C 1
ATOM 3528 O O . ASN B 1 210 ? -16.092 -4.843 15.075 1.00 24.39 210 ASN B O 1
ATOM 3533 N N . GLY B 1 211 ? -15.753 -7.071 15.180 1.00 22.36 211 GLY B N 1
ATOM 3534 C CA . GLY B 1 211 ? -14.930 -7.101 13.984 1.00 23.06 211 GLY B CA 1
ATOM 3535 C C . GLY B 1 211 ? -13.557 -6.471 14.111 1.00 23.90 211 GLY B C 1
ATOM 3536 O O . GLY B 1 211 ? -12.964 -6.062 13.109 1.00 23.02 211 GLY B O 1
ATOM 3537 N N . VAL B 1 212 ? -13.053 -6.385 15.342 1.00 22.94 212 VAL B N 1
ATOM 3538 C CA . VAL B 1 212 ? -11.732 -5.812 15.602 1.00 21.97 212 VAL B CA 1
ATOM 3539 C C . VAL B 1 212 ? -10.723 -6.960 15.685 1.00 20.97 212 VAL B C 1
ATOM 3540 O O . VAL B 1 212 ? -10.881 -7.881 16.487 1.00 19.71 212 VAL B O 1
ATOM 3544 N N . LYS B 1 213 ? -9.703 -6.911 14.836 1.00 21.19 213 LYS B N 1
ATOM 3545 C CA . LYS B 1 213 ? -8.683 -7.956 14.800 1.00 22.11 213 LYS B CA 1
ATOM 3546 C C . LYS B 1 213 ? -7.726 -7.878 15.994 1.00 21.42 213 LYS B C 1
ATOM 3547 O O . LYS B 1 213 ? -7.548 -6.812 16.586 1.00 20.47 213 LYS B O 1
ATOM 3553 N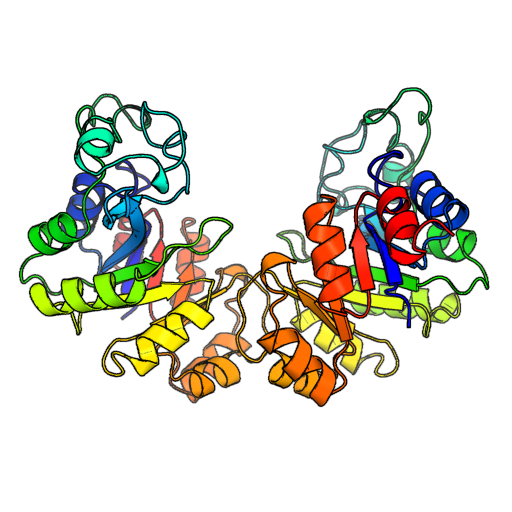 N . LEU B 1 214 ? -7.122 -9.009 16.336 1.00 20.68 214 LEU B N 1
ATOM 3554 C CA . LEU B 1 214 ? -6.188 -9.069 17.458 1.00 21.00 214 LEU B CA 1
ATOM 3555 C C . LEU B 1 214 ? -4.836 -9.660 17.050 1.00 19.79 214 LEU B C 1
ATOM 3556 O O . LEU B 1 214 ? -4.766 -10.764 16.502 1.00 19.98 214 LEU B O 1
ATOM 3561 N N . PHE B 1 215 ? -3.771 -8.907 17.326 1.00 18.28 215 PHE B N 1
ATOM 3562 C CA . PHE B 1 215 ? -2.409 -9.331 17.019 1.00 17.01 215 PHE B CA 1
ATOM 3563 C C . PHE B 1 215 ? -1.511 -9.218 18.266 1.00 17.19 215 PHE B C 1
ATOM 3564 O O . PHE B 1 215 ? -0.804 -8.227 18.430 1.00 15.75 215 PHE B O 1
ATOM 3572 N N . PRO B 1 216 ? -1.567 -10.219 19.159 1.00 16.77 216 PRO B N 1
ATOM 3573 C CA . PRO B 1 216 ? -0.758 -10.219 20.385 1.00 16.50 216 PRO B CA 1
ATOM 3574 C C . PRO B 1 216 ? 0.734 -10.283 20.101 1.00 17.04 216 PRO B C 1
ATOM 3575 O O . PRO B 1 216 ? 1.166 -10.838 19.078 1.00 16.04 216 PRO B O 1
ATOM 3579 N N . TRP B 1 217 ? 1.526 -9.716 21.005 1.00 18.15 217 TRP B N 1
ATOM 3580 C CA . TRP B 1 217 ? 2.978 -9.821 20.925 1.00 19.69 217 TRP B CA 1
ATOM 3581 C C . TRP B 1 217 ? 3.581 -10.173 22.281 1.00 19.93 217 TRP B C 1
ATOM 3582 O O . TRP B 1 217 ? 2.863 -10.520 23.219 1.00 21.03 217 TRP B O 1
ATOM 3593 N N . THR B 1 218 ? 4.903 -10.080 22.377 1.00 23.31 218 THR B N 1
ATOM 3594 C CA . THR B 1 218 ? 5.789 -11.003 21.677 1.00 21.15 218 THR B CA 1
ATOM 3595 C C . THR B 1 218 ? 5.679 -12.413 22.248 1.00 21.89 218 THR B C 1
ATOM 3596 O O . THR B 1 218 ? 6.137 -12.680 23.359 1.00 19.60 218 THR B O 1
ATOM 3600 N N . VAL B 1 219 ? 5.070 -13.311 21.481 1.00 20.58 219 VAL B N 1
ATOM 3601 C CA . VAL B 1 219 ? 4.947 -14.721 21.888 1.00 20.63 219 VAL B CA 1
ATOM 3602 C C . VAL B 1 219 ? 6.063 -15.652 21.423 1.00 21.39 219 VAL B C 1
ATOM 3603 O O . VAL B 1 219 ? 6.092 -16.085 20.273 1.00 18.54 219 VAL B O 1
ATOM 3607 N N . ASP B 1 220 ? 6.971 -15.973 22.349 1.00 20.56 220 ASP B N 1
ATOM 3608 C CA . ASP B 1 220 ? 8.118 -16.826 22.046 1.00 23.04 220 ASP B CA 1
ATOM 3609 C C . ASP B 1 220 ? 8.101 -18.227 22.669 1.00 23.46 220 ASP B C 1
ATOM 3610 O O . ASP B 1 220 ? 8.696 -19.153 22.121 1.00 24.72 220 ASP B O 1
ATOM 3615 N N . ARG B 1 221 ? 7.431 -18.379 23.808 1.00 24.49 221 ARG B N 1
ATOM 3616 C CA . ARG B 1 221 ? 7.357 -19.673 24.478 1.00 26.33 221 ARG B CA 1
ATOM 3617 C C . ARG B 1 221 ? 6.278 -20.554 23.860 1.00 27.18 221 ARG B C 1
ATOM 3618 O O . ARG B 1 221 ? 5.180 -20.077 23.551 1.00 27.17 221 ARG B O 1
ATOM 3626 N N . LYS B 1 222 ? 6.595 -21.840 23.693 1.00 26.54 222 LYS B N 1
ATOM 3627 C CA . LYS B 1 222 ? 5.676 -22.809 23.099 1.00 27.61 222 LYS B CA 1
ATOM 3628 C C . LYS B 1 222 ? 4.301 -22.840 23.777 1.00 28.17 222 LYS B C 1
ATOM 3629 O O . LYS B 1 222 ? 3.270 -22.831 23.099 1.00 27.30 222 LYS B O 1
ATOM 3635 N N . GLU B 1 223 ? 4.292 -22.872 25.109 1.00 27.97 223 GLU B N 1
ATOM 3636 C CA . GLU B 1 223 ? 3.050 -22.912 25.887 1.00 28.31 223 GLU B CA 1
ATOM 3637 C C . GLU B 1 223 ? 2.155 -21.711 25.573 1.00 27.55 223 GLU B C 1
ATOM 3638 O O . GLU B 1 223 ? 0.938 -21.851 25.423 1.00 27.76 223 GLU B O 1
ATOM 3644 N N . ASP B 1 224 ? 2.762 -20.531 25.481 1.00 25.66 224 ASP B N 1
ATOM 3645 C CA . ASP B 1 224 ? 2.018 -19.311 25.188 1.00 25.79 224 ASP B CA 1
ATOM 3646 C C . ASP B 1 224 ? 1.528 -19.305 23.737 1.00 26.10 224 ASP B C 1
ATOM 3647 O O . ASP B 1 224 ? 0.442 -18.799 23.446 1.00 25.37 224 ASP B O 1
ATOM 3652 N N . MET B 1 225 ? 2.326 -19.867 22.834 1.00 25.61 225 MET B N 1
ATOM 3653 C CA . MET B 1 225 ? 1.945 -19.957 21.420 1.00 25.92 225 MET B CA 1
ATOM 3654 C C . MET B 1 225 ? 0.683 -20.818 21.300 1.00 26.50 225 MET B C 1
ATOM 3655 O O . MET B 1 225 ? -0.250 -20.462 20.575 1.00 25.22 225 MET B O 1
ATOM 3660 N N . GLU B 1 226 ? 0.670 -21.945 22.010 1.00 26.93 226 GLU B N 1
ATOM 3661 C CA . GLU B 1 226 ? -0.467 -22.871 22.002 1.00 28.97 226 GLU B CA 1
ATOM 3662 C C . GLU B 1 226 ? -1.740 -22.223 22.550 1.00 29.29 226 GLU B C 1
ATOM 3663 O O . GLU B 1 226 ? -2.840 -22.461 22.040 1.00 29.55 226 GLU B O 1
ATOM 3669 N N . ARG B 1 227 ? -1.590 -21.394 23.584 1.00 28.74 227 ARG B N 1
ATOM 3670 C CA . ARG B 1 227 ? -2.732 -20.712 24.187 1.00 28.81 227 ARG B CA 1
ATOM 3671 C C . ARG B 1 227 ? -3.275 -19.637 23.250 1.00 28.43 227 ARG B C 1
ATOM 3672 O O . ARG B 1 227 ? -4.487 -19.438 23.175 1.00 29.46 227 ARG B O 1
ATOM 3680 N N . MET B 1 228 ? -2.385 -18.943 22.534 1.00 27.43 228 MET B N 1
ATOM 3681 C CA . MET B 1 228 ? -2.803 -17.896 21.596 1.00 26.49 228 MET B CA 1
ATOM 3682 C C . MET B 1 228 ? -3.576 -18.502 20.421 1.00 26.26 228 MET B C 1
ATOM 3683 O O . MET B 1 228 ? -4.552 -17.913 19.948 1.00 25.71 228 MET B O 1
ATOM 3688 N N . ILE B 1 229 ? -3.138 -19.667 19.955 1.00 26.01 229 ILE B N 1
ATOM 3689 C CA . ILE B 1 229 ? -3.805 -20.366 18.853 1.00 27.63 229 ILE B CA 1
ATOM 3690 C C . ILE B 1 229 ? -5.190 -20.834 19.322 1.00 28.81 229 ILE B C 1
ATOM 3691 O O . ILE B 1 229 ? -6.180 -20.690 18.604 1.00 29.36 229 ILE B O 1
ATOM 3696 N N . LYS B 1 230 ? -5.255 -21.384 20.537 1.00 29.71 230 LYS B N 1
ATOM 3697 C CA . LYS B 1 230 ? -6.518 -21.859 21.102 1.00 30.84 230 LYS B CA 1
ATOM 3698 C C . LYS B 1 230 ? -7.480 -20.682 21.325 1.00 30.84 230 LYS B C 1
ATOM 3699 O O . LYS B 1 230 ? -8.685 -20.799 21.083 1.00 29.81 230 LYS B O 1
ATOM 3705 N N . ALA B 1 231 ? -6.940 -19.549 21.772 1.00 29.74 231 ALA B N 1
ATOM 3706 C CA . ALA B 1 231 ? -7.741 -18.351 22.022 1.00 29.54 231 ALA B CA 1
ATOM 3707 C C . ALA B 1 231 ? -8.369 -17.848 20.723 1.00 28.92 231 ALA B C 1
ATOM 3708 O O . ALA B 1 231 ? -9.381 -17.145 20.745 1.00 28.97 231 ALA B O 1
ATOM 3710 N N . GLY B 1 232 ? -7.749 -18.200 19.599 1.00 27.86 232 GLY B N 1
ATOM 3711 C CA . GLY B 1 232 ? -8.274 -17.809 18.303 1.00 26.50 232 GLY B CA 1
ATOM 3712 C C . GLY B 1 232 ? -8.000 -16.394 17.833 1.00 26.48 232 GLY B C 1
ATOM 3713 O O . GLY B 1 232 ? -8.857 -15.779 17.191 1.00 25.67 232 GLY B O 1
ATOM 3714 N N . VAL B 1 233 ? -6.817 -15.864 18.148 1.00 23.72 233 VAL B N 1
ATOM 3715 C CA . VAL B 1 233 ? -6.456 -14.521 17.713 1.00 21.82 233 VAL B CA 1
ATOM 3716 C C . VAL B 1 233 ? -6.192 -14.546 16.206 1.00 20.15 233 VAL B C 1
ATOM 3717 O O . VAL B 1 233 ? -5.912 -15.598 15.635 1.00 21.74 233 VAL B O 1
ATOM 3721 N N . ASP B 1 234 ? -6.289 -13.383 15.570 1.00 19.73 234 ASP B N 1
ATOM 3722 C CA . ASP B 1 234 ? -6.097 -13.260 14.126 1.00 19.73 234 ASP B CA 1
ATOM 3723 C C . ASP B 1 234 ? -4.667 -13.473 13.667 1.00 20.69 234 ASP B C 1
ATOM 3724 O O . ASP B 1 234 ? -4.417 -14.010 12.588 1.00 19.29 234 ASP B O 1
ATOM 3729 N N . GLY B 1 235 ? -3.718 -13.046 14.499 1.00 19.57 235 GLY B N 1
ATOM 3730 C CA . GLY B 1 235 ? -2.318 -13.211 14.160 1.00 18.55 235 GLY B CA 1
ATOM 3731 C C . GLY B 1 235 ? -1.460 -13.156 15.411 1.00 18.17 235 GLY B C 1
ATOM 3732 O O . GLY B 1 235 ? -1.877 -12.588 16.418 1.00 17.93 235 GLY B O 1
ATOM 3733 N N . ILE B 1 236 ? -0.276 -13.757 15.348 1.00 18.23 236 ILE B N 1
ATOM 3734 C CA . ILE B 1 236 ? 0.648 -13.759 16.483 1.00 16.85 236 ILE B CA 1
ATOM 3735 C C . ILE B 1 236 ? 2.007 -13.193 16.050 1.00 17.31 236 ILE B C 1
ATOM 3736 O O . ILE B 1 236 ? 2.577 -13.625 15.052 1.00 17.18 236 ILE B O 1
ATOM 3741 N N . ILE B 1 237 ? 2.503 -12.209 16.798 1.00 16.12 237 ILE B N 1
ATOM 3742 C CA . ILE B 1 237 ? 3.796 -11.594 16.511 1.00 17.08 237 ILE B CA 1
ATOM 3743 C C . ILE B 1 237 ? 4.800 -12.364 17.374 1.00 17.53 237 ILE B C 1
ATOM 3744 O O . ILE B 1 237 ? 4.669 -12.413 18.606 1.00 15.46 237 ILE B O 1
ATOM 3749 N N . THR B 1 238 ? 5.777 -12.981 16.713 1.00 18.02 238 THR B N 1
ATOM 3750 C CA . THR B 1 238 ? 6.764 -13.818 17.389 1.00 18.97 238 THR B CA 1
ATOM 3751 C C . THR B 1 238 ? 8.191 -13.694 16.859 1.00 19.69 238 THR B C 1
ATOM 3752 O O . THR B 1 238 ? 8.411 -13.437 15.675 1.00 16.80 238 THR B O 1
ATOM 3756 N N . ASP B 1 239 ? 9.165 -13.874 17.753 1.00 19.75 239 ASP B N 1
ATOM 3757 C CA . ASP B 1 239 ? 10.574 -13.828 17.366 1.00 19.93 239 ASP B CA 1
ATOM 3758 C C . ASP B 1 239 ? 10.979 -15.172 16.765 1.00 20.07 239 ASP B C 1
ATOM 3759 O O . ASP B 1 239 ? 12.042 -15.294 16.137 1.00 20.65 239 ASP B O 1
ATOM 3764 N N . ASP B 1 240 ? 10.128 -16.182 16.951 1.00 18.96 240 ASP B N 1
ATOM 3765 C CA . ASP B 1 240 ? 10.395 -17.536 16.467 1.00 19.28 240 ASP B CA 1
ATOM 3766 C C . ASP B 1 240 ? 9.284 -18.061 15.544 1.00 19.81 240 ASP B C 1
ATOM 3767 O O . ASP B 1 240 ? 8.478 -18.906 15.940 1.00 19.00 240 ASP B O 1
ATOM 3772 N N . PRO B 1 241 ? 9.234 -17.564 14.293 1.00 20.85 241 PRO B N 1
ATOM 3773 C CA . PRO B 1 241 ? 8.204 -18.011 13.348 1.00 21.73 241 PRO B CA 1
ATOM 3774 C C . PRO B 1 241 ? 8.208 -19.513 13.055 1.00 22.22 241 PRO B C 1
ATOM 3775 O O . PRO B 1 241 ? 7.145 -20.131 12.956 1.00 21.42 241 PRO B O 1
ATOM 3779 N N . GLU B 1 242 ? 9.396 -20.103 12.938 1.00 22.55 242 GLU B N 1
ATOM 3780 C CA . GLU B 1 242 ? 9.514 -21.531 12.636 1.00 22.57 242 GLU B CA 1
ATOM 3781 C C . GLU B 1 242 ? 8.743 -22.435 13.596 1.00 22.68 242 GLU B C 1
ATOM 3782 O O . GLU B 1 242 ? 8.012 -23.332 13.169 1.00 21.71 242 GLU B O 1
ATOM 3788 N N . THR B 1 243 ? 8.905 -22.205 14.894 1.00 21.77 243 THR B N 1
ATOM 3789 C CA . THR B 1 243 ? 8.220 -23.010 15.900 1.00 22.10 243 THR B CA 1
ATOM 3790 C C . THR B 1 243 ? 6.702 -22.777 15.840 1.00 21.46 243 THR B C 1
ATOM 3791 O O . THR B 1 243 ? 5.924 -23.731 15.924 1.00 21.92 243 THR B O 1
ATOM 3795 N N . LEU B 1 244 ? 6.287 -21.520 15.684 1.00 21.71 244 LEU B N 1
ATOM 3796 C CA . LEU B 1 244 ? 4.857 -21.204 15.617 1.00 22.60 244 LEU B CA 1
ATOM 3797 C C . LEU B 1 244 ? 4.208 -21.773 14.347 1.00 23.09 244 LEU B C 1
ATOM 3798 O O . LEU B 1 244 ? 3.115 -22.337 14.406 1.00 23.16 244 LEU B O 1
ATOM 3803 N N . ILE B 1 245 ? 4.884 -21.623 13.209 1.00 24.73 245 ILE B N 1
ATOM 3804 C CA . ILE B 1 245 ? 4.372 -22.135 11.936 1.00 25.19 245 ILE B CA 1
ATOM 3805 C C . ILE B 1 245 ? 4.046 -23.631 12.050 1.00 26.40 245 ILE B C 1
ATOM 3806 O O . ILE B 1 245 ? 2.969 -24.064 11.635 1.00 26.10 245 ILE B O 1
ATOM 3811 N N . ASN B 1 246 ? 4.958 -24.410 12.631 1.00 26.21 246 ASN B N 1
ATOM 3812 C CA . ASN B 1 246 ? 4.741 -25.846 12.810 1.00 26.75 246 ASN B CA 1
ATOM 3813 C C . ASN B 1 246 ? 3.525 -26.148 13.696 1.00 26.48 246 ASN B C 1
ATOM 3814 O O . ASN B 1 246 ? 2.806 -27.120 13.457 1.00 26.47 246 ASN B O 1
ATOM 3819 N N . LEU B 1 247 ? 3.296 -25.322 14.719 1.00 24.63 247 LEU B N 1
ATOM 3820 C CA . LEU B 1 247 ? 2.145 -25.503 15.607 1.00 25.04 247 LEU B CA 1
ATOM 3821 C C . LEU B 1 247 ? 0.850 -25.123 14.876 1.00 25.28 247 LEU B C 1
ATOM 3822 O O . LEU B 1 247 ? -0.140 -25.853 14.939 1.00 24.96 247 LEU B O 1
ATOM 3827 N N . VAL B 1 248 ? 0.862 -23.987 14.184 1.00 26.34 248 VAL B N 1
ATOM 3828 C CA . VAL B 1 248 ? -0.310 -23.521 13.437 1.00 28.64 248 VAL B CA 1
ATOM 3829 C C . VAL B 1 248 ? -0.680 -24.513 12.325 1.00 29.55 248 VAL B C 1
ATOM 3830 O O . VAL B 1 248 ? -1.864 -24.781 12.088 1.00 30.07 248 VAL B O 1
ATOM 3834 N N . ARG B 1 249 ? 0.329 -25.073 11.656 1.00 28.99 249 ARG B N 1
ATOM 3835 C CA . ARG B 1 249 ? 0.107 -26.039 10.581 1.00 29.83 249 ARG B CA 1
ATOM 3836 C C . ARG B 1 249 ? -0.146 -27.462 11.104 1.00 30.39 249 ARG B C 1
ATOM 3837 O O . ARG B 1 249 ? -0.424 -28.377 10.326 1.00 29.51 249 ARG B O 1
ATOM 3845 N N . LYS B 1 250 ? -0.053 -27.627 12.424 1.00 31.50 250 LYS B N 1
ATOM 3846 C CA . LYS B 1 250 ? -0.249 -28.912 13.098 1.00 33.04 250 LYS B CA 1
ATOM 3847 C C . LYS B 1 250 ? 0.699 -30.002 12.592 1.00 34.15 250 LYS B C 1
ATOM 3848 O O . LYS B 1 250 ? 0.321 -31.168 12.466 1.00 35.85 250 LYS B O 1
ATOM 3854 N N . GLY B 1 251 ? 1.941 -29.607 12.307 1.00 34.13 251 GLY B N 1
ATOM 3855 C CA . GLY B 1 251 ? 2.941 -30.546 11.831 1.00 34.48 251 GLY B CA 1
ATOM 3856 C C . GLY B 1 251 ? 2.900 -30.803 10.335 1.00 34.66 251 GLY B C 1
ATOM 3857 O O . GLY B 1 251 ? 3.688 -31.596 9.813 1.00 34.23 251 GLY B O 1
ATOM 3858 N N . GLY B 1 252 ? 1.981 -30.126 9.645 1.00 35.21 252 GLY B N 1
ATOM 3859 C CA . GLY B 1 252 ? 1.839 -30.295 8.207 1.00 34.49 252 GLY B CA 1
ATOM 3860 C C . GLY B 1 252 ? 2.544 -29.235 7.379 1.00 34.83 252 GLY B C 1
ATOM 3861 O O . GLY B 1 252 ? 3.283 -28.415 7.966 1.00 34.10 252 GLY B O 1
#

Solvent-accessible surface area: 21105 Å² total; per-residue (Å²): 238,18,53,6,1,0,24,34,0,1,18,117,61,10,2,29,6,0,36,29,0,0,99,110,0,40,103,32,46,10,55,0,0,8,0,1,0,0,9,6,137,76,19,78,14,0,1,5,43,34,25,44,0,56,115,20,0,92,11,142,28,79,0,84,77,33,40,40,127,77,0,58,126,19,16,7,0,63,127,94,21,152,177,37,58,39,43,98,3,0,19,0,79,53,0,1,110,48,4,33,146,135,138,10,31,0,4,0,12,4,36,30,50,118,13,153,22,117,31,4,25,92,83,0,24,123,2,0,137,100,59,107,1,35,130,37,0,2,0,0,0,53,49,0,32,5,0,88,64,0,36,177,88,2,82,105,1,43,0,0,0,9,0,102,7,6,6,14,66,4,24,68,17,0,90,92,16,118,12,71,0,0,0,0,42,25,87,23,12,62,99,60,2,8,118,9,0,120,178,42,64,6,78,3,2,0,42,28,0,64,151,107,118,18,0,80,113,0,57,188,36,27,5,30,0,0,3,0,32,9,0,73,42,0,14,80,49,78,200,246,126,11,65,2,1,0,23,36,0,1,24,132,72,13,0,16,6,0,38,28,0,0,106,98,0,36,107,34,45,10,54,0,0,8,0,1,0,0,11,6,132,73,20,75,17,0,1,5,47,30,33,39,0,65,108,7,1,99,19,140,28,81,0,81,77,33,27,39,134,79,0,57,148,22,18,4,0,66,115,86,24,157,175,38,62,34,43,95,2,1,19,0,108,54,0,2,107,45,2,31,142,134,142,9,28,0,3,0,16,4,37,49,32,108,10,149,23,114,32,3,25,89,85,0,14,153,3,0,79,127,62,108,2,44,132,47,0,1,0,0,0,54,50,0,33,5,0,55,60,0,28,144,82,0,84,97,1,43,0,0,0,10,0,98,5,6,6,2,52,3,24,63,23,0,83,131,22,118,12,73,0,0,0,0,40,29,77,23,11,62,118,63,1,15,100,8,0,109,163,60,53,5,72,1,5,0,38,31,0,65,138,121,105,8,0,79,99,0,54,189,35,28,4,36,0,0,2,0,2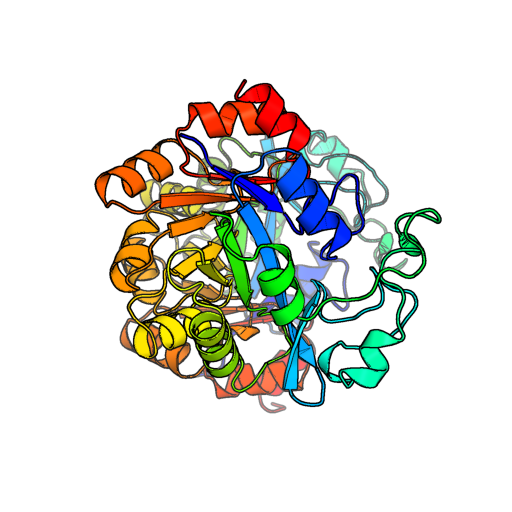9,12,0,83,52,0,14,86,44,15,114,192,71,74

Sequence (482 aa):
KTLVIAHRGDSKNVPENTIAAFKRAMELGADGIELDVQLTKDGHLVVIHDETVDRTTNGEGFVKDFTLEEIKKLDAGIKFGEKFAGERIPTLYEVFELIGDKDFLVNIEIKSGIVLYPGIEEKLIKAIKEYNFEERVIISSFNHYSLRDVKKMAPHLKIGLLYQCGLVEPWHMALRMEAYSLHPFYFNIIPELVEGCKKNGVKLFPWTVDRKEDMERMIKAGVDGIITDDPETLINLVRMKTLVIAHRGDSKNVPENTIAAFKRAMELGADGIELDVQLTKDGHLVVIHDETVDRTTNGEGFVKDFTLEEIKKLDAGIKFGEKFAGERIPTLYEVFELIGDKDFLVNIEIKSGIVLYPGIEEKLIKAIKEYNFEERVIISSFNHYSLRDVKKMAPHLKIGLLYQCGLVEPWHMALRMEAYSLHPFYFNIIPELVEGCKKNGVKLFPWTVDRKEDMERMIKAGVDGIITDDPETLINLVRKGG

B-factor: mean 28.16, std 7.1, range [10.44, 60.0]

Radius of gyration: 23.93 Å; Cα contacts (8 Å, |Δi|>4): 1075; chains: 2; bounding box: 49×58×67 Å